Protein AF-A0A812M8N4-F1 (afdb_monomer)

Organism: NCBI:txid1628268

Structure (mmCIF, N/CA/C/O backbone):
data_AF-A0A812M8N4-F1
#
_entry.id   AF-A0A812M8N4-F1
#
loop_
_atom_site.group_PDB
_atom_site.id
_atom_site.type_symbol
_atom_site.label_atom_id
_atom_site.label_alt_id
_atom_site.label_comp_id
_atom_site.label_asym_id
_atom_site.label_entity_id
_atom_site.label_seq_id
_atom_site.pdbx_PDB_ins_code
_atom_site.Cartn_x
_atom_site.Cartn_y
_atom_site.Cartn_z
_atom_site.occupancy
_atom_site.B_iso_or_equiv
_atom_site.auth_seq_id
_atom_site.auth_comp_id
_atom_site.auth_asym_id
_atom_site.auth_atom_id
_atom_site.pdbx_PDB_model_num
ATOM 1 N N . MET A 1 1 ? -27.727 -9.563 30.917 1.00 25.78 1 MET A N 1
ATOM 2 C CA . MET A 1 1 ? -27.613 -10.056 29.530 1.00 25.78 1 MET A CA 1
ATOM 3 C C . MET A 1 1 ? -27.712 -8.847 28.616 1.00 25.78 1 MET A C 1
ATOM 5 O O . MET A 1 1 ? -28.804 -8.346 28.398 1.00 25.78 1 MET A O 1
ATOM 9 N N . THR A 1 2 ? -26.576 -8.289 28.213 1.00 28.64 2 THR A N 1
ATOM 10 C CA . THR A 1 2 ? -26.486 -7.162 27.277 1.00 28.64 2 THR A CA 1
ATOM 11 C C . THR A 1 2 ? -26.590 -7.713 25.860 1.00 28.64 2 THR A C 1
ATOM 13 O O . THR A 1 2 ? -25.793 -8.561 25.469 1.00 28.64 2 THR A O 1
ATOM 16 N N . ALA A 1 3 ? -27.614 -7.289 25.119 1.00 28.73 3 ALA A N 1
ATOM 17 C CA . ALA A 1 3 ? -27.802 -7.675 23.729 1.00 28.73 3 ALA A CA 1
ATOM 18 C C . ALA A 1 3 ? -26.698 -7.035 22.882 1.00 28.73 3 ALA A C 1
ATOM 20 O O . ALA A 1 3 ? -26.691 -5.834 22.630 1.00 28.73 3 ALA A O 1
ATOM 21 N N . GLN A 1 4 ? -25.741 -7.856 22.474 1.00 37.53 4 GLN A N 1
ATOM 22 C CA . GLN A 1 4 ? -24.760 -7.524 21.459 1.00 37.53 4 GLN A CA 1
ATOM 23 C C . GLN A 1 4 ? -25.488 -7.608 20.110 1.00 37.53 4 GLN A C 1
ATOM 25 O O . GLN A 1 4 ? -25.588 -8.676 19.510 1.00 37.53 4 GLN A O 1
ATOM 30 N N . LEU A 1 5 ? -26.092 -6.503 19.661 1.00 44.16 5 LEU A N 1
ATOM 31 C CA . LEU A 1 5 ? -26.537 -6.392 18.273 1.00 44.16 5 LEU A CA 1
ATOM 32 C C . LEU A 1 5 ? -25.271 -6.421 17.412 1.00 44.16 5 LEU A C 1
ATOM 34 O O . LEU A 1 5 ? -24.458 -5.505 17.460 1.00 44.16 5 LEU A O 1
ATOM 38 N N . ALA A 1 6 ? -25.078 -7.517 16.682 1.00 55.66 6 ALA A N 1
ATOM 39 C CA . ALA A 1 6 ? -23.824 -7.943 16.055 1.00 55.66 6 ALA A CA 1
ATOM 40 C C . ALA A 1 6 ? -23.277 -7.037 14.921 1.00 55.66 6 ALA A C 1
ATOM 42 O O . ALA A 1 6 ? -22.536 -7.512 14.067 1.00 55.66 6 ALA A O 1
ATOM 43 N N . GLN A 1 7 ? -23.648 -5.755 14.867 1.00 73.44 7 GLN A N 1
ATOM 44 C CA . GLN A 1 7 ? -23.344 -4.852 13.750 1.00 73.44 7 GLN A CA 1
ATOM 45 C C . GLN A 1 7 ? -22.675 -3.531 14.168 1.00 73.44 7 GLN A C 1
ATOM 47 O O . GLN A 1 7 ? -22.017 -2.903 13.334 1.00 73.44 7 GLN A O 1
ATOM 52 N N . CYS A 1 8 ? -22.767 -3.132 15.444 1.00 79.31 8 CYS A N 1
ATOM 53 C CA . CYS A 1 8 ? -22.083 -1.952 15.981 1.00 79.31 8 CYS A CA 1
ATOM 54 C C . CYS A 1 8 ? -21.600 -2.170 17.418 1.00 79.31 8 CYS A C 1
ATOM 56 O O . CYS A 1 8 ? -22.134 -2.998 18.153 1.00 79.31 8 CYS A O 1
ATOM 58 N N . ILE A 1 9 ? -20.631 -1.357 17.828 1.00 81.88 9 ILE A N 1
ATOM 59 C CA . ILE A 1 9 ? -20.296 -1.108 19.230 1.00 81.88 9 ILE A CA 1
ATOM 60 C C . ILE A 1 9 ? -20.974 0.189 19.633 1.00 81.88 9 ILE A C 1
ATOM 62 O O . ILE A 1 9 ? -20.841 1.188 18.929 1.00 81.88 9 ILE A O 1
ATOM 66 N N . THR A 1 10 ? -21.684 0.167 20.757 1.00 85.25 10 THR A N 1
ATOM 67 C CA . THR A 1 10 ? -22.446 1.311 21.263 1.00 85.25 10 THR A CA 1
ATOM 68 C C . THR A 1 10 ? -21.763 1.913 22.484 1.00 85.25 10 THR A C 1
ATOM 70 O O . THR A 1 10 ? -21.359 1.205 23.405 1.00 85.25 10 THR A O 1
ATOM 73 N N . PHE A 1 11 ? -21.701 3.237 22.510 1.00 84.19 11 PHE A N 1
ATOM 74 C CA . PHE A 1 11 ? -21.105 4.059 23.547 1.00 84.19 11 PHE A CA 1
ATOM 75 C C . PHE A 1 11 ? -22.167 4.960 24.168 1.00 84.19 11 PHE A C 1
ATOM 77 O O . PHE A 1 11 ? -23.019 5.518 23.476 1.00 84.19 11 PHE A O 1
ATOM 84 N N . LYS A 1 12 ? -22.109 5.120 25.490 1.00 83.81 12 LYS A N 1
ATOM 85 C CA . LYS A 1 12 ? -23.105 5.886 26.259 1.00 83.81 12 LYS A CA 1
ATOM 86 C C . LYS A 1 12 ? -22.998 7.407 26.095 1.00 83.81 12 LYS A C 1
ATOM 88 O O . LYS A 1 12 ? -23.824 8.114 26.656 1.00 83.81 12 LYS A O 1
ATOM 93 N N . GLU A 1 13 ? -21.992 7.885 25.374 1.00 84.06 13 GLU A N 1
ATOM 94 C CA . GLU A 1 13 ? -21.681 9.301 25.175 1.00 84.06 13 GLU A CA 1
ATOM 95 C C . GLU A 1 13 ? -21.448 9.566 23.683 1.00 84.06 13 GLU A C 1
ATOM 97 O O . GLU A 1 13 ? -21.116 8.641 22.932 1.00 84.06 13 GLU A O 1
ATOM 102 N N . SER A 1 14 ? -21.579 10.824 23.242 1.00 82.44 14 SER A N 1
ATOM 103 C CA . SER A 1 14 ? -21.228 11.202 21.868 1.00 82.44 14 SER A CA 1
ATOM 104 C C . SER A 1 14 ? -19.717 11.232 21.684 1.00 82.44 14 SER A C 1
ATOM 106 O O . SER A 1 14 ? -19.074 12.261 21.908 1.00 82.44 14 SER A O 1
ATOM 108 N N . ILE A 1 15 ? -19.169 10.104 21.235 1.00 81.56 15 ILE A N 1
ATOM 109 C CA . ILE A 1 15 ? -17.730 9.922 20.998 1.00 81.56 15 ILE A CA 1
ATOM 110 C C . ILE A 1 15 ? -17.358 9.773 19.522 1.00 81.56 15 ILE A C 1
ATOM 112 O O . ILE A 1 15 ? -16.185 9.777 19.173 1.00 81.56 15 ILE A O 1
ATOM 116 N N . CYS A 1 16 ? -18.334 9.696 18.620 1.00 80.94 16 CYS A N 1
ATOM 117 C CA . CYS A 1 16 ? -18.071 9.808 17.188 1.00 80.94 16 CYS A CA 1
ATOM 118 C C . CYS A 1 16 ? -18.141 11.283 16.753 1.00 80.94 16 CYS A C 1
ATOM 120 O O . CYS A 1 16 ? -18.951 11.636 15.903 1.00 80.94 16 CYS A O 1
ATOM 122 N N . VAL A 1 17 ? -17.364 12.179 17.366 1.00 77.38 17 VAL A N 1
ATOM 123 C CA . VAL A 1 17 ? -17.333 13.602 16.978 1.00 77.38 17 VAL A CA 1
ATOM 124 C C . VAL A 1 17 ? -16.111 13.858 16.106 1.00 77.38 17 VAL A C 1
ATOM 126 O O . VAL A 1 17 ? -15.024 13.415 16.448 1.00 77.38 17 VAL A O 1
ATOM 129 N N . GLY A 1 18 ? -16.277 14.547 14.976 1.00 66.44 18 GLY A N 1
ATOM 130 C CA . GLY A 1 18 ? -15.164 14.866 14.080 1.00 66.44 18 GLY A CA 1
ATOM 131 C C . GLY A 1 18 ? -14.172 15.865 14.690 1.00 66.44 18 GLY A C 1
ATOM 132 O O . GLY A 1 18 ? -14.514 16.567 15.650 1.00 66.44 18 GLY A O 1
ATOM 133 N N . PRO A 1 19 ? -12.955 15.980 14.124 1.00 64.06 19 PRO A N 1
ATOM 134 C CA . PRO A 1 19 ? -12.018 17.039 14.480 1.00 64.06 19 PRO A CA 1
ATOM 135 C C . PRO A 1 19 ? -12.662 18.428 14.380 1.00 64.06 19 PRO A C 1
ATOM 137 O O . PRO A 1 19 ? -13.582 18.665 13.591 1.00 64.06 19 PRO A O 1
ATOM 140 N N . LYS A 1 20 ? -12.170 19.385 15.171 1.00 58.66 20 LYS A N 1
ATOM 141 C CA . LYS A 1 20 ? -12.722 20.746 15.204 1.00 58.66 20 LYS A CA 1
ATOM 142 C C . LYS A 1 20 ? -12.737 21.366 13.798 1.00 58.66 20 LYS A C 1
ATOM 144 O O . LYS A 1 20 ? -11.692 21.539 13.184 1.00 58.66 20 LYS A O 1
ATOM 149 N N . GLY A 1 21 ? -13.923 21.760 13.328 1.00 59.19 21 GLY A N 1
ATOM 150 C CA . GLY A 1 21 ? -14.113 22.376 12.007 1.00 59.19 21 GLY A CA 1
ATOM 151 C C . GLY A 1 21 ? -14.282 21.383 10.851 1.00 59.19 21 GLY A C 1
ATOM 152 O O . GLY A 1 21 ? -14.381 21.808 9.701 1.00 59.19 21 GLY A O 1
ATOM 153 N N . VAL A 1 22 ? -14.339 20.079 11.136 1.00 61.69 22 VAL A N 1
ATOM 154 C CA . VAL A 1 22 ? -14.609 19.035 10.146 1.00 61.69 22 VAL A CA 1
ATOM 155 C C . VAL A 1 22 ? -16.007 18.477 10.381 1.00 61.69 22 VAL A C 1
ATOM 157 O O . VAL A 1 22 ? -16.265 17.833 11.395 1.00 61.69 22 VAL A O 1
ATOM 160 N N . ASP A 1 23 ? -16.905 18.719 9.426 1.00 74.88 23 ASP A N 1
ATOM 161 C CA . ASP A 1 23 ? -18.179 18.009 9.370 1.00 74.88 23 ASP A CA 1
ATOM 162 C C . ASP A 1 23 ? -17.938 16.585 8.858 1.00 74.88 23 ASP A C 1
ATOM 164 O O . ASP A 1 23 ? -17.317 16.387 7.808 1.00 74.88 23 ASP A O 1
ATOM 168 N N . ILE A 1 24 ? -18.384 15.612 9.646 1.00 74.81 24 ILE A N 1
ATOM 169 C CA . ILE A 1 24 ? -18.289 14.181 9.351 1.00 74.81 24 ILE A CA 1
ATOM 170 C C . ILE A 1 24 ? -19.675 13.544 9.239 1.00 74.81 24 ILE A C 1
ATOM 172 O O . ILE A 1 24 ? -19.764 12.327 9.100 1.00 74.81 24 ILE A O 1
ATOM 176 N N . ASP A 1 25 ? -20.756 14.324 9.331 1.00 86.06 25 ASP A N 1
ATOM 177 C CA . ASP A 1 25 ? -22.108 13.817 9.138 1.00 86.06 25 ASP A CA 1
ATOM 178 C C . ASP A 1 25 ? -22.341 13.545 7.648 1.00 86.06 25 ASP A C 1
ATOM 180 O O . ASP A 1 25 ? -22.236 14.430 6.802 1.00 86.06 25 ASP A O 1
ATOM 184 N N . ILE A 1 26 ? -22.685 12.302 7.317 1.00 85.94 26 ILE A N 1
ATOM 185 C CA . ILE A 1 26 ? -23.075 11.913 5.952 1.00 85.94 26 ILE A CA 1
ATOM 186 C C . ILE A 1 26 ? -24.584 12.009 5.755 1.00 85.94 26 ILE A C 1
ATOM 188 O O . ILE A 1 26 ? -25.061 12.277 4.655 1.00 85.94 26 ILE A O 1
ATOM 192 N N . LEU A 1 27 ? -25.347 11.773 6.822 1.00 89.31 27 LEU A N 1
ATOM 193 C CA . LEU A 1 27 ? -26.798 11.821 6.799 1.00 89.31 27 LEU A CA 1
ATOM 194 C C . LEU A 1 27 ? -27.321 12.135 8.194 1.00 89.31 27 LEU A C 1
ATOM 196 O O . LEU A 1 27 ? -27.013 11.436 9.153 1.00 89.31 27 LEU A O 1
ATOM 200 N N . ASN A 1 28 ? -28.192 13.132 8.274 1.00 92.62 28 ASN A N 1
ATOM 201 C CA . ASN A 1 28 ? -28.982 13.424 9.459 1.00 92.62 28 ASN A CA 1
ATOM 202 C C . ASN A 1 28 ? -30.433 13.021 9.183 1.00 92.62 28 ASN A C 1
ATOM 204 O O . ASN A 1 28 ? -31.047 13.509 8.235 1.00 92.62 28 ASN A O 1
ATOM 208 N N . THR A 1 29 ? -30.976 12.105 9.982 1.00 93.75 29 THR A N 1
ATOM 209 C CA . THR A 1 29 ? -32.332 11.570 9.811 1.00 93.75 29 THR A CA 1
ATOM 210 C C . THR A 1 29 ? -33.012 11.360 11.159 1.00 93.75 29 THR A C 1
ATOM 212 O O . THR A 1 29 ? -32.350 11.218 12.182 1.00 93.75 29 THR A O 1
ATOM 215 N N . SER A 1 30 ? -34.344 11.316 11.182 1.00 95.94 30 SER A N 1
ATOM 216 C CA . SER A 1 30 ? -35.078 10.945 12.391 1.00 95.94 30 SER A CA 1
ATOM 217 C C . SER A 1 30 ? -35.285 9.435 12.435 1.00 95.94 30 SER A C 1
ATOM 219 O O . SER A 1 30 ? -35.807 8.849 11.488 1.00 95.94 30 SER A O 1
ATOM 221 N N . LEU A 1 31 ? -34.857 8.806 13.529 1.00 94.00 31 LEU A N 1
ATOM 222 C CA . LEU A 1 31 ? -35.061 7.384 13.801 1.00 94.00 31 LEU A CA 1
ATOM 223 C C . LEU A 1 31 ? -35.549 7.211 15.244 1.00 94.00 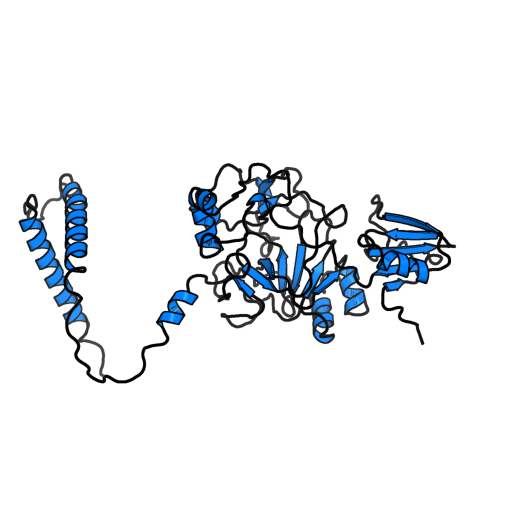31 LEU A C 1
ATOM 225 O O . LEU A 1 31 ? -35.267 8.065 16.084 1.00 94.00 31 LEU A O 1
ATOM 229 N N . PRO A 1 32 ? -36.291 6.137 15.559 1.00 93.88 32 PRO A N 1
ATOM 230 C CA . PRO A 1 32 ? -36.917 6.012 16.870 1.00 93.88 32 PRO A CA 1
ATOM 231 C C . PRO A 1 32 ? -35.940 5.581 17.970 1.00 93.88 32 PRO A C 1
ATOM 233 O O . PRO A 1 32 ? -36.212 5.827 19.145 1.00 93.88 32 PRO A O 1
ATOM 236 N N . SER A 1 33 ? -34.805 4.968 17.620 1.00 92.88 33 SER A N 1
ATOM 237 C CA . SER A 1 33 ? -33.838 4.478 18.601 1.00 92.88 33 SER A CA 1
ATOM 238 C C . SER A 1 33 ? -32.385 4.517 18.117 1.00 92.88 33 SER A C 1
ATOM 240 O O . SER A 1 33 ? -32.089 4.644 16.926 1.00 92.88 33 SER A O 1
ATOM 242 N N . ALA A 1 34 ? -31.470 4.358 19.075 1.00 91.19 34 ALA A N 1
ATOM 243 C CA . ALA A 1 34 ? -30.046 4.160 18.831 1.00 91.19 34 ALA A CA 1
ATOM 244 C C . ALA A 1 34 ? -29.762 2.859 18.050 1.00 91.19 34 ALA A C 1
ATOM 246 O O . ALA A 1 34 ? -28.892 2.842 17.181 1.00 91.19 34 ALA A O 1
ATOM 247 N N . ASP A 1 35 ? -30.539 1.799 18.285 1.00 91.06 35 ASP A N 1
ATOM 248 C CA . ASP A 1 35 ? -30.398 0.524 17.571 1.00 91.06 35 ASP A CA 1
ATOM 249 C C . ASP A 1 35 ? -30.786 0.663 16.091 1.00 91.06 35 ASP A C 1
ATOM 251 O O . ASP A 1 35 ? -30.105 0.134 15.210 1.00 91.06 35 ASP A O 1
ATOM 255 N N . ASP A 1 36 ? -31.830 1.443 15.795 1.00 92.12 36 ASP A N 1
ATOM 256 C CA . ASP A 1 36 ? -32.203 1.773 14.414 1.00 92.12 36 ASP A CA 1
ATOM 257 C C . ASP A 1 36 ? -31.127 2.619 13.732 1.00 92.12 36 ASP A C 1
ATOM 259 O O . ASP A 1 36 ? -30.841 2.429 12.549 1.00 92.12 36 ASP A O 1
ATOM 263 N N . CYS A 1 37 ? -30.494 3.521 14.486 1.00 92.50 37 CYS A N 1
ATOM 264 C CA . CYS A 1 37 ? -29.374 4.325 14.009 1.00 92.50 37 CYS A CA 1
ATOM 265 C C . CYS A 1 37 ? -28.157 3.449 13.665 1.00 92.50 37 CYS A C 1
ATOM 267 O O . CYS A 1 37 ? -27.586 3.592 12.582 1.00 92.50 37 CYS A O 1
ATOM 269 N N . CYS A 1 38 ? -27.829 2.467 14.515 1.00 90.62 38 CYS A N 1
ATOM 270 C CA . CYS A 1 38 ? -26.831 1.445 14.201 1.00 90.62 38 CYS A CA 1
ATOM 271 C C . CYS A 1 38 ? -27.187 0.684 12.922 1.00 90.62 38 CYS A C 1
ATOM 273 O O . CYS A 1 38 ? -26.371 0.623 12.007 1.00 90.62 38 CYS A O 1
ATOM 275 N N . LYS A 1 39 ? -28.413 0.161 12.813 1.00 89.50 39 LYS A N 1
ATOM 276 C CA . LYS A 1 39 ? -28.850 -0.603 11.638 1.00 89.50 39 LYS A CA 1
ATOM 277 C C . LYS A 1 39 ? -28.749 0.217 10.349 1.00 89.50 39 LYS A C 1
ATOM 279 O O . LYS A 1 39 ? -28.252 -0.288 9.345 1.00 89.50 39 LYS A O 1
ATOM 284 N N . ALA A 1 40 ? -29.182 1.478 10.380 1.00 89.56 40 ALA A N 1
ATOM 285 C CA . ALA A 1 40 ? -29.056 2.392 9.248 1.00 89.56 40 ALA A CA 1
ATOM 286 C C . ALA A 1 40 ? -27.582 2.599 8.863 1.00 89.56 40 ALA A C 1
ATOM 288 O O . ALA A 1 40 ? -27.229 2.488 7.686 1.00 89.56 40 ALA A O 1
ATOM 289 N N . CYS A 1 41 ? -26.712 2.804 9.854 1.00 86.56 41 CYS A N 1
ATOM 290 C CA . CYS A 1 41 ? -25.276 2.922 9.637 1.00 86.56 41 CYS A CA 1
ATOM 291 C C . CYS A 1 41 ? -24.680 1.650 9.016 1.00 86.56 41 CYS A C 1
ATOM 293 O O . CYS A 1 41 ? -23.997 1.726 8.002 1.00 86.56 41 CYS A O 1
ATOM 295 N N . SER A 1 42 ? -25.005 0.468 9.539 1.00 81.50 42 SER A N 1
ATOM 296 C CA . SER A 1 42 ? -24.493 -0.818 9.046 1.00 81.50 42 SER A CA 1
ATOM 297 C C . SER A 1 42 ? -24.921 -1.154 7.614 1.00 81.50 42 SER A C 1
ATOM 299 O O . SER A 1 42 ? -24.270 -1.963 6.958 1.00 81.50 42 SER A O 1
ATOM 301 N N . THR A 1 43 ? -25.994 -0.539 7.109 1.00 80.06 43 THR A N 1
ATOM 302 C CA . THR A 1 43 ? -26.416 -0.665 5.701 1.00 80.06 43 THR A CA 1
ATOM 303 C C . THR A 1 43 ? -25.803 0.380 4.769 1.00 80.06 43 THR A C 1
ATOM 305 O O . THR A 1 43 ? -25.889 0.236 3.550 1.00 80.06 43 THR A O 1
ATOM 308 N N . SER A 1 44 ? -25.184 1.426 5.315 1.00 76.19 44 SER A N 1
ATOM 309 C CA . SER A 1 44 ? -24.553 2.488 4.538 1.00 76.19 44 SER A CA 1
ATOM 310 C C . SER A 1 44 ? -23.067 2.197 4.346 1.00 76.19 44 SER A C 1
ATOM 312 O O . SER A 1 44 ? -22.293 2.144 5.299 1.00 76.19 44 SER A O 1
ATOM 314 N N . VAL A 1 45 ? -22.652 2.059 3.085 1.00 68.88 45 VAL A N 1
ATOM 315 C CA . VAL A 1 45 ? -21.256 1.771 2.702 1.00 68.88 45 VAL A CA 1
ATOM 316 C C . VAL A 1 45 ? -20.294 2.873 3.161 1.00 68.88 45 VAL A C 1
ATOM 318 O O . VAL A 1 45 ? -19.112 2.615 3.385 1.00 68.88 45 VAL A O 1
ATOM 321 N N . GLU A 1 46 ? -20.792 4.096 3.341 1.00 70.12 46 GLU A N 1
ATOM 322 C CA . GLU A 1 46 ? -20.008 5.259 3.767 1.00 70.12 46 GLU A CA 1
ATOM 323 C C . GLU A 1 46 ? -20.054 5.494 5.281 1.00 70.12 46 GLU A C 1
ATOM 325 O O . GLU A 1 46 ? -19.258 6.272 5.794 1.00 70.12 46 GLU A O 1
ATOM 330 N N . CYS A 1 47 ? -20.949 4.825 6.017 1.00 77.75 47 CYS A N 1
ATOM 331 C CA . CYS A 1 47 ? -21.084 5.049 7.452 1.00 77.75 47 CYS A CA 1
ATOM 332 C C . CYS A 1 47 ? -20.020 4.278 8.233 1.00 77.75 47 CYS A C 1
ATOM 334 O O . CYS A 1 47 ? -19.796 3.088 8.013 1.00 77.75 47 CYS A O 1
ATOM 336 N N . ARG A 1 48 ? -19.344 4.961 9.151 1.00 77.88 48 ARG A N 1
ATOM 337 C CA . ARG A 1 48 ? -18.327 4.382 10.042 1.00 77.88 48 ARG A CA 1
ATOM 338 C C . ARG A 1 48 ? -18.735 4.483 11.502 1.00 77.88 48 ARG A C 1
ATOM 340 O O . ARG A 1 48 ? -18.404 3.595 12.289 1.00 77.88 48 ARG A O 1
ATOM 347 N N . GLY A 1 49 ? -19.557 5.471 11.841 1.00 85.44 49 GLY A N 1
ATOM 348 C CA . GLY A 1 49 ? -20.252 5.522 13.117 1.00 85.44 49 GLY A CA 1
ATOM 349 C C . GLY A 1 49 ? -21.469 6.425 13.084 1.00 85.44 49 GLY A C 1
ATOM 350 O O . GLY A 1 49 ? -21.885 6.911 12.038 1.00 85.44 49 GLY A O 1
ATOM 351 N N . TRP A 1 50 ? -22.070 6.616 14.244 1.00 91.56 50 TRP A N 1
ATOM 352 C CA . TRP A 1 50 ? -23.321 7.336 14.372 1.00 91.56 50 TRP A CA 1
ATOM 353 C C . TRP A 1 50 ? -23.436 8.012 15.736 1.00 91.56 50 TRP A C 1
ATOM 355 O O . TRP A 1 50 ? -22.780 7.618 16.702 1.00 91.56 50 TRP A O 1
ATOM 365 N N . THR A 1 51 ? -24.285 9.033 15.814 1.00 93.12 51 THR A N 1
ATOM 366 C CA . THR A 1 51 ? -24.730 9.646 17.070 1.00 93.12 51 THR A CA 1
ATOM 367 C C . THR A 1 51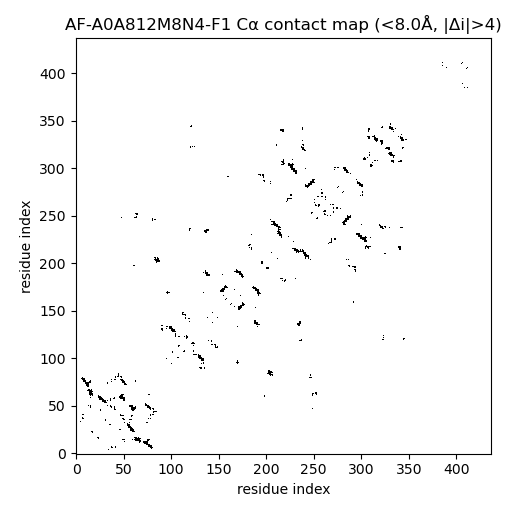 ? -26.247 9.722 17.068 1.00 93.12 51 THR A C 1
ATOM 369 O O . THR A 1 51 ? -26.857 10.174 16.104 1.00 93.12 51 THR A O 1
ATOM 372 N N . PHE A 1 52 ? -26.856 9.289 18.161 1.00 92.75 52 PHE A N 1
ATOM 373 C CA . PHE A 1 52 ? -28.281 9.343 18.412 1.00 92.75 52 PHE A CA 1
ATOM 374 C C . PHE A 1 52 ? -28.576 10.269 19.591 1.00 92.75 52 PHE A C 1
ATOM 376 O O . PHE A 1 52 ? -27.993 10.124 20.669 1.00 92.75 52 PHE A O 1
ATOM 383 N N . LYS A 1 53 ? -29.507 11.204 19.400 1.00 92.19 53 LYS A N 1
ATOM 384 C CA . LYS A 1 53 ? -29.976 12.119 20.444 1.00 92.19 53 LYS A CA 1
ATOM 385 C C . LYS A 1 53 ? -31.434 12.488 20.205 1.00 92.19 53 LYS A C 1
ATOM 387 O O . LYS A 1 53 ? -31.763 13.059 19.171 1.00 92.19 53 LYS A O 1
ATOM 392 N N . SER A 1 54 ? -32.302 12.174 21.166 1.00 89.88 54 SER A N 1
ATOM 393 C CA . SER A 1 54 ? -33.716 12.588 21.181 1.00 89.88 54 SER A CA 1
ATOM 394 C C . SER A 1 54 ? -34.470 12.371 19.855 1.00 89.88 54 SER A C 1
ATOM 396 O O . SER A 1 54 ? -35.159 13.269 19.379 1.00 89.88 54 SER A O 1
ATOM 398 N N . GLY A 1 55 ? -34.325 11.193 19.236 1.00 91.75 55 GLY A N 1
ATOM 399 C CA . GLY A 1 55 ? -35.000 10.854 17.972 1.00 91.75 55 GLY A CA 1
ATOM 400 C C . GLY A 1 55 ? -34.295 11.354 16.704 1.00 91.75 55 GLY A C 1
ATOM 401 O O . GLY A 1 55 ? -34.786 11.124 15.598 1.00 91.75 55 GLY A O 1
ATOM 402 N N . SER A 1 56 ? -33.145 12.018 16.847 1.00 94.00 56 SER A N 1
ATOM 403 C CA . SER A 1 56 ? -32.244 12.381 15.753 1.00 94.00 56 SER A CA 1
ATOM 404 C C . SER A 1 56 ? -31.097 11.380 15.670 1.00 94.00 56 SER A C 1
ATOM 406 O O . SER A 1 56 ? -30.441 11.108 16.674 1.00 94.00 56 SER A O 1
ATOM 408 N N . CYS A 1 57 ? -30.853 10.850 14.477 1.00 94.69 57 CYS A N 1
ATOM 409 C CA . CYS A 1 57 ? -29.746 9.971 14.132 1.00 94.69 57 CYS A CA 1
ATOM 410 C C . CYS A 1 57 ? -28.848 10.666 13.104 1.00 94.69 57 CYS A C 1
ATOM 412 O O . CYS A 1 57 ? -29.264 10.938 11.976 1.00 94.69 57 CYS A O 1
ATOM 414 N N . SER A 1 58 ? -27.609 10.920 13.499 1.00 93.56 58 SER A N 1
ATOM 415 C CA . SER A 1 58 ? -26.541 11.430 12.646 1.00 93.56 58 SER A CA 1
ATOM 416 C C . SER A 1 58 ? -25.645 10.263 12.258 1.00 93.56 58 SER A C 1
ATOM 418 O O . SER A 1 58 ? -24.889 9.768 13.093 1.00 93.56 58 SER A O 1
ATOM 420 N N . LEU A 1 59 ? -25.743 9.800 11.014 1.00 91.12 59 LEU A N 1
ATOM 421 C CA . LEU A 1 59 ? -24.793 8.863 10.422 1.00 91.12 59 LEU A CA 1
ATOM 422 C C . LEU A 1 59 ? -23.527 9.616 10.039 1.00 91.12 59 LEU A C 1
ATOM 424 O O . LEU A 1 59 ? -23.604 10.726 9.508 1.00 91.12 59 LEU A O 1
ATOM 428 N N . LYS A 1 60 ? -22.370 9.002 10.269 1.00 85.12 60 LYS A N 1
ATOM 429 C CA . LYS A 1 60 ? -21.077 9.670 10.154 1.00 85.12 60 LYS A CA 1
ATOM 430 C C . LYS A 1 60 ? -20.115 8.891 9.280 1.00 85.12 60 LYS A C 1
ATOM 432 O O . LYS A 1 60 ? -20.040 7.666 9.383 1.00 85.12 60 LYS A O 1
ATOM 437 N N . SER A 1 61 ? -19.343 9.609 8.471 1.00 75.81 61 SER A N 1
ATOM 438 C CA . SER A 1 61 ? -18.274 9.042 7.646 1.00 75.81 61 SER A CA 1
ATOM 439 C C . SER A 1 61 ? -17.083 8.555 8.462 1.00 75.81 61 SER A C 1
ATOM 441 O O . SER A 1 61 ? -16.250 7.853 7.909 1.00 75.81 61 SER A O 1
ATOM 443 N N . LEU A 1 62 ? -16.989 8.931 9.744 1.00 71.69 62 LEU A N 1
ATOM 444 C CA . LEU A 1 62 ? -15.883 8.623 10.654 1.00 71.69 62 LEU A CA 1
ATOM 445 C C . LEU A 1 62 ? -16.406 8.401 12.084 1.00 71.69 62 LEU A C 1
ATOM 447 O O . LEU A 1 62 ? -17.440 8.947 12.472 1.00 71.69 62 LEU A O 1
ATOM 451 N N . CYS A 1 63 ? -15.672 7.642 12.899 1.00 78.56 63 CYS A N 1
ATOM 452 C CA . CYS A 1 63 ? -15.864 7.610 14.353 1.00 78.56 63 CYS A CA 1
ATOM 453 C C . CYS A 1 63 ? -14.508 7.541 15.073 1.00 78.56 63 CYS A C 1
ATOM 455 O O . CYS A 1 63 ? -14.042 6.451 15.390 1.00 78.56 63 CYS A O 1
ATOM 457 N N . PRO A 1 64 ? -13.864 8.687 15.342 1.00 68.69 64 PRO A N 1
ATOM 458 C CA . PRO A 1 64 ? -12.519 8.732 15.926 1.00 68.69 64 PRO A CA 1
ATOM 459 C C . PRO A 1 64 ? -12.460 8.407 17.431 1.00 68.69 64 PRO A C 1
ATOM 461 O O . PRO A 1 64 ? -11.376 8.419 18.004 1.00 68.69 64 PRO A O 1
ATOM 464 N N . LEU A 1 65 ? -13.602 8.134 18.077 1.00 74.19 65 LEU A N 1
ATOM 465 C CA . LEU A 1 65 ? -13.750 7.981 19.536 1.00 74.19 65 LEU A CA 1
ATOM 466 C C . LEU A 1 65 ? -13.334 9.219 20.342 1.00 74.19 65 LEU A C 1
ATOM 468 O O . LEU A 1 65 ? -13.060 9.134 21.538 1.00 74.19 65 LEU A O 1
ATOM 472 N N . THR A 1 66 ? -13.336 10.393 19.714 1.00 71.69 66 THR A N 1
ATOM 473 C CA . THR A 1 66 ? -13.148 11.663 20.408 1.00 71.69 66 THR A CA 1
ATOM 474 C C . THR A 1 66 ? -14.490 12.179 20.915 1.00 71.69 66 THR A C 1
ATOM 476 O O . THR A 1 66 ? -15.376 12.550 20.142 1.00 71.69 66 THR A O 1
ATOM 479 N N . GLY A 1 67 ? -14.639 12.182 22.239 1.00 66.81 67 GLY A N 1
ATOM 480 C CA . GLY A 1 67 ? -15.809 12.713 22.929 1.00 66.81 67 GLY A CA 1
ATOM 481 C C . GLY A 1 67 ? -15.828 14.234 23.021 1.00 66.81 67 GLY A C 1
ATOM 482 O O . GLY A 1 67 ? -14.789 14.894 23.051 1.00 66.81 67 GLY A O 1
ATOM 483 N N . TRP A 1 68 ? -17.031 14.789 23.148 1.00 61.31 68 TRP A N 1
ATOM 484 C CA . TRP A 1 68 ? -17.223 16.065 23.833 1.00 61.31 68 TRP A CA 1
ATOM 485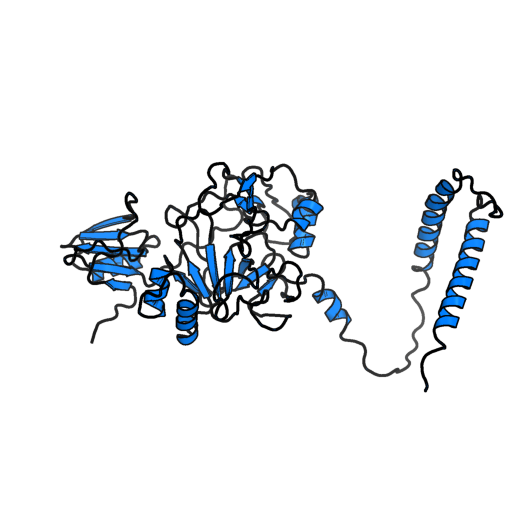 C C . TRP A 1 68 ? -17.479 15.773 25.316 1.00 61.31 68 TRP A C 1
ATOM 487 O O . TRP A 1 68 ? -18.523 15.191 25.627 1.00 61.31 68 TRP A O 1
ATOM 497 N N . PRO A 1 69 ? -16.575 16.160 26.240 1.00 53.88 69 PRO A N 1
ATOM 498 C CA . PRO A 1 69 ? -16.824 15.987 27.664 1.00 53.88 69 PRO A CA 1
ATOM 499 C C . PRO A 1 69 ? -18.095 16.761 28.042 1.00 53.88 69 PRO A C 1
ATOM 501 O O . PRO A 1 69 ? -18.108 17.990 28.003 1.00 53.88 69 PRO A O 1
ATOM 504 N N . GLY A 1 70 ? -19.174 16.043 28.369 1.00 56.16 70 GLY A N 1
ATOM 505 C CA . GLY A 1 70 ? -20.415 16.635 28.879 1.00 56.16 70 GLY A CA 1
ATOM 506 C C . GLY A 1 70 ? -21.708 16.332 28.114 1.00 56.16 70 GLY A C 1
ATOM 507 O O . GLY A 1 70 ? -22.769 16.650 28.648 1.00 56.16 70 GLY A O 1
ATOM 508 N N . ASP A 1 71 ? -21.689 15.695 26.933 1.00 66.81 71 ASP A N 1
ATOM 509 C CA . ASP A 1 71 ? -22.937 15.298 26.240 1.00 66.81 71 ASP A CA 1
ATOM 510 C C . ASP A 1 71 ? -23.399 13.876 26.609 1.00 66.81 71 ASP A C 1
ATOM 512 O O . ASP A 1 71 ? -23.481 12.975 25.774 1.00 66.81 71 ASP A O 1
ATOM 516 N N . ILE A 1 72 ? -23.740 13.682 27.884 1.00 65.88 72 ILE A N 1
ATOM 517 C CA . ILE A 1 72 ? -24.265 12.412 28.425 1.00 65.88 72 ILE A CA 1
ATOM 518 C C . ILE A 1 72 ? -25.678 12.055 27.927 1.00 65.88 72 ILE A C 1
ATOM 520 O O . ILE A 1 72 ? -26.188 10.977 28.219 1.00 65.88 72 ILE A O 1
ATOM 524 N N . ALA A 1 73 ? -26.348 12.967 27.213 1.00 79.88 73 ALA A N 1
ATOM 525 C CA . ALA A 1 73 ? -27.704 12.769 26.694 1.00 79.88 73 ALA A CA 1
ATOM 526 C C . ALA A 1 73 ? -27.720 12.142 25.289 1.00 79.88 73 ALA A C 1
ATOM 528 O O . ALA A 1 73 ? -28.782 11.983 24.684 1.00 79.88 73 ALA A O 1
ATOM 529 N N . SER A 1 74 ? -26.543 11.828 24.755 1.00 83.94 74 SER A N 1
ATOM 530 C CA . SER A 1 74 ? -26.347 11.299 23.414 1.00 83.94 74 SER A CA 1
ATOM 531 C C . SER A 1 74 ? -25.702 9.921 23.480 1.00 83.94 74 SER A C 1
ATOM 533 O O . SER A 1 74 ? -24.875 9.646 24.340 1.00 83.94 74 SER A O 1
ATOM 535 N N . THR A 1 75 ? -26.097 9.034 22.576 1.00 88.25 75 THR A N 1
ATOM 536 C CA . THR A 1 75 ? -25.515 7.697 22.426 1.00 88.25 75 THR A CA 1
ATOM 537 C C . THR A 1 75 ? -24.813 7.647 21.083 1.00 88.25 75 THR A C 1
ATOM 539 O O . THR A 1 75 ? -25.422 7.999 20.078 1.00 88.25 75 THR A O 1
ATOM 542 N N . SER A 1 76 ? -23.560 7.212 21.033 1.00 89.44 76 SER A N 1
ATOM 543 C CA . SER A 1 76 ? -22.863 6.979 19.766 1.00 89.44 76 SER A CA 1
ATOM 544 C C . SER A 1 76 ? -22.648 5.501 19.516 1.00 89.44 76 SER A C 1
ATOM 546 O O . SER A 1 76 ? -22.735 4.685 20.428 1.00 89.44 76 SER A O 1
ATOM 548 N N . GLY A 1 77 ? -22.291 5.149 18.290 1.00 87.50 77 GLY A N 1
ATOM 549 C CA . GLY A 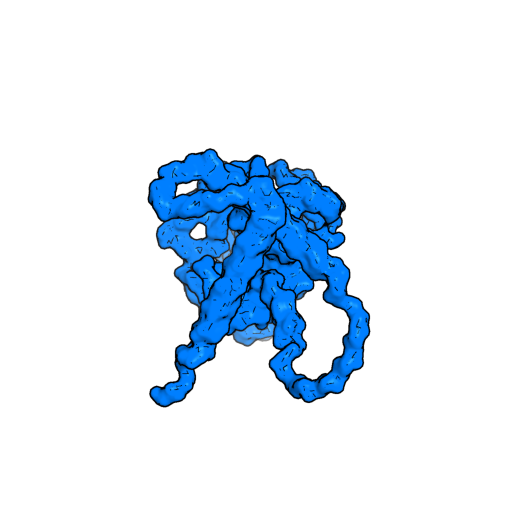1 77 ? -21.742 3.835 18.019 1.00 87.50 77 GLY A CA 1
ATOM 550 C C . GLY A 1 77 ? -20.822 3.819 16.817 1.00 87.50 77 GLY A C 1
ATOM 551 O O . GLY A 1 77 ? -20.969 4.616 15.895 1.00 87.50 77 GLY A O 1
ATOM 552 N N . ALA A 1 78 ? -19.869 2.898 16.836 1.00 82.44 78 ALA A N 1
ATOM 553 C CA . ALA A 1 78 ? -19.008 2.593 15.705 1.00 82.44 78 ALA A CA 1
ATOM 554 C C . ALA A 1 78 ? -19.506 1.308 15.047 1.00 82.44 78 ALA A C 1
ATOM 556 O O . ALA A 1 78 ? -19.854 0.344 15.729 1.00 82.44 78 ALA A O 1
ATOM 557 N N . THR A 1 79 ? -19.542 1.274 13.721 1.00 75.69 79 THR A N 1
ATOM 558 C CA . THR A 1 79 ? -19.858 0.032 13.005 1.00 75.69 79 THR A CA 1
ATOM 559 C C . THR A 1 79 ? -18.786 -1.019 13.276 1.00 75.69 79 THR A C 1
ATOM 561 O O . THR A 1 79 ? -17.600 -0.707 13.398 1.00 75.69 79 THR A O 1
ATOM 564 N N . LEU A 1 80 ? -19.180 -2.293 13.316 1.00 66.88 80 LEU A N 1
ATOM 565 C CA . LEU A 1 80 ? -18.244 -3.413 13.415 1.00 66.88 80 LEU A CA 1
ATOM 566 C C . LEU A 1 80 ? -17.548 -3.730 12.070 1.00 66.88 80 LEU A C 1
ATOM 568 O O . LEU A 1 80 ? -17.037 -4.830 11.890 1.00 66.88 80 LEU A O 1
ATOM 572 N N . SER A 1 81 ? -17.398 -2.715 11.210 1.00 55.91 81 SER A N 1
ATOM 573 C CA . SER A 1 81 ? -16.882 -2.718 9.833 1.00 55.91 81 SER A CA 1
ATOM 574 C C . SER A 1 81 ? -17.945 -3.029 8.766 1.00 55.91 81 SER A C 1
ATOM 576 O O . SER A 1 81 ? -18.312 -4.187 8.573 1.00 55.91 81 SER A O 1
ATOM 578 N N . PRO A 1 82 ? -18.384 -2.044 7.966 1.00 49.00 82 PRO A N 1
ATOM 579 C CA . PRO A 1 82 ? -18.617 -2.293 6.549 1.00 49.00 82 PRO A CA 1
ATOM 580 C C . PRO A 1 82 ? -17.277 -2.643 5.873 1.00 49.00 82 PRO A C 1
ATOM 582 O O . PRO A 1 82 ? -16.220 -2.232 6.368 1.00 49.00 82 PRO A O 1
ATOM 585 N N . PRO A 1 83 ? -17.271 -3.384 4.747 1.00 50.84 83 PRO A N 1
ATOM 586 C CA . PRO A 1 83 ? -16.082 -3.434 3.912 1.00 50.84 83 PRO A CA 1
ATOM 587 C C . PRO A 1 83 ? -15.719 -1.985 3.587 1.00 50.84 83 PRO A C 1
ATOM 589 O O . PRO A 1 83 ? -16.573 -1.218 3.128 1.00 50.84 83 PRO A O 1
ATOM 592 N N . GLY A 1 84 ? -14.471 -1.588 3.851 1.00 49.44 84 GLY A N 1
ATOM 593 C CA . GLY A 1 84 ? -13.967 -0.353 3.263 1.00 49.44 84 GLY A CA 1
ATOM 594 C C . GLY A 1 84 ? -14.265 -0.383 1.759 1.00 49.44 84 GLY A C 1
ATOM 595 O O . GLY A 1 84 ? -14.393 -1.479 1.195 1.00 49.44 84 GLY A O 1
ATOM 596 N N . PRO A 1 85 ? -14.416 0.775 1.088 1.00 49.56 85 PRO A N 1
ATOM 597 C CA . PRO A 1 85 ? -14.538 0.756 -0.363 1.00 49.56 85 PRO A CA 1
ATOM 598 C C . PRO A 1 85 ? -13.408 -0.125 -0.917 1.00 49.56 85 PRO A C 1
ATOM 600 O O . PRO A 1 85 ? -12.339 -0.163 -0.318 1.00 49.56 85 PRO A O 1
ATOM 603 N N . PRO A 1 86 ? -13.615 -0.929 -1.962 1.00 59.66 86 PRO A N 1
ATOM 604 C CA . PRO A 1 86 ? -12.522 -1.732 -2.491 1.00 59.66 86 PRO A CA 1
ATOM 605 C C . PRO A 1 86 ? -11.399 -0.795 -2.939 1.00 59.66 86 PRO A C 1
ATOM 607 O O . PRO A 1 86 ? -11.679 0.297 -3.445 1.00 59.66 86 PRO A O 1
ATOM 610 N N . ILE A 1 87 ? -10.137 -1.205 -2.754 1.00 64.81 87 ILE A N 1
ATOM 611 C CA . ILE A 1 87 ? -8.996 -0.516 -3.379 1.00 64.81 87 ILE A CA 1
ATOM 612 C C . ILE A 1 87 ? -9.370 -0.225 -4.841 1.00 64.81 87 ILE A C 1
ATOM 614 O O . ILE A 1 87 ? -9.825 -1.153 -5.525 1.00 64.81 87 ILE A O 1
ATOM 618 N N . PRO A 1 88 ? -9.227 1.031 -5.315 1.00 62.53 88 PRO A N 1
ATOM 619 C CA . PRO A 1 88 ? -9.602 1.390 -6.673 1.00 62.53 88 PRO A CA 1
ATOM 620 C C . PRO A 1 88 ? -9.011 0.405 -7.679 1.00 62.53 88 PRO A C 1
ATOM 622 O O . PRO A 1 88 ? -7.850 0.003 -7.566 1.00 62.53 88 PRO A O 1
ATOM 625 N N . SER A 1 89 ? -9.809 -0.002 -8.667 1.00 68.31 89 SER A N 1
ATOM 626 C CA . SER A 1 89 ? -9.301 -0.869 -9.724 1.00 68.31 89 SER A CA 1
ATOM 627 C C . SER A 1 89 ? -8.131 -0.180 -10.420 1.00 68.31 89 SER A C 1
ATOM 629 O O . SER A 1 89 ? -8.207 1.020 -10.713 1.00 68.31 89 SER A O 1
ATOM 631 N N . ARG A 1 90 ? -7.071 -0.942 -10.716 1.00 75.81 90 ARG A N 1
ATOM 632 C CA . ARG A 1 90 ? -5.943 -0.443 -11.512 1.00 75.81 90 ARG A CA 1
ATOM 633 C C . ARG A 1 90 ? -6.470 0.184 -12.806 1.00 75.81 90 ARG A C 1
ATOM 635 O O . ARG A 1 90 ? -7.420 -0.320 -13.404 1.00 75.81 90 ARG A O 1
ATOM 642 N N . CYS A 1 91 ? -5.863 1.284 -13.215 1.00 84.69 91 CYS A N 1
ATOM 643 C CA . CYS A 1 91 ? -6.167 2.069 -14.399 1.00 84.69 91 CYS A CA 1
ATOM 644 C C . CYS A 1 91 ? -7.573 2.679 -14.460 1.00 84.69 91 CYS A C 1
ATOM 646 O O . CYS A 1 91 ? -8.101 2.879 -15.557 1.00 84.69 91 CYS A O 1
ATOM 648 N N . SER A 1 92 ? -8.187 2.986 -13.313 1.00 80.12 92 SER A N 1
ATOM 649 C CA . SER A 1 92 ? -9.508 3.640 -13.272 1.00 80.12 92 SER A CA 1
ATOM 650 C C . SER A 1 92 ? -9.461 5.165 -13.333 1.00 80.12 92 SER A C 1
ATOM 652 O O . SER A 1 92 ? -10.496 5.781 -13.576 1.00 80.12 92 SER A O 1
ATOM 654 N N . ALA A 1 93 ? -8.300 5.785 -13.112 1.00 77.06 93 ALA A N 1
ATOM 655 C CA . ALA A 1 93 ? -8.166 7.231 -13.216 1.00 77.06 93 ALA A CA 1
ATOM 656 C C . ALA A 1 93 ? -8.241 7.685 -14.684 1.00 77.06 93 ALA A C 1
ATOM 658 O O . ALA A 1 93 ? -7.610 7.094 -15.564 1.00 77.06 93 ALA A O 1
ATOM 659 N N . GLU A 1 94 ? -9.013 8.743 -14.935 1.00 76.19 94 GLU A N 1
ATOM 660 C CA . GLU A 1 94 ? -9.057 9.404 -16.244 1.00 76.19 94 GLU A CA 1
ATOM 661 C C . GLU A 1 94 ? -7.797 10.248 -16.485 1.00 76.19 94 GLU A C 1
ATOM 663 O O . GLU A 1 94 ? -7.261 10.259 -17.592 1.00 76.19 94 GLU A O 1
ATOM 668 N N . GLU A 1 95 ? -7.293 10.908 -15.439 1.00 84.06 95 GLU A N 1
ATOM 669 C CA . GLU A 1 95 ? -6.070 11.709 -15.470 1.00 84.06 95 GLU A CA 1
ATOM 670 C C . GLU A 1 95 ? -4.864 10.886 -14.998 1.00 84.06 95 GLU A C 1
ATOM 672 O O . GLU A 1 95 ? -4.932 10.199 -13.978 1.00 84.06 95 GLU A O 1
ATOM 677 N N . THR A 1 96 ? -3.756 10.956 -15.744 1.00 87.12 96 THR A N 1
ATOM 678 C CA . THR A 1 96 ? -2.513 10.228 -15.428 1.00 87.12 96 THR A CA 1
ATOM 679 C C . THR A 1 96 ? -1.356 11.142 -15.045 1.00 87.12 96 THR A C 1
ATOM 681 O O . THR A 1 96 ? -0.257 10.649 -14.822 1.00 87.12 96 THR A O 1
ATOM 684 N N . TYR A 1 97 ? -1.563 12.463 -14.999 1.00 91.88 97 TYR A N 1
ATOM 685 C CA . TYR A 1 97 ? -0.552 13.452 -14.597 1.00 91.88 97 TYR A CA 1
ATOM 686 C C . TYR A 1 97 ? 0.801 13.307 -15.319 1.00 91.88 97 TYR A C 1
ATOM 688 O O . TYR A 1 97 ? 1.863 13.457 -14.727 1.00 91.88 97 TYR A O 1
ATOM 696 N N . GLY A 1 98 ? 0.780 12.961 -16.610 1.00 93.81 98 GLY A N 1
ATOM 697 C CA . GLY A 1 98 ? 1.995 12.761 -17.411 1.00 93.81 98 GLY A CA 1
ATOM 698 C C . GLY A 1 98 ? 2.687 11.407 -17.209 1.00 93.81 98 GLY A C 1
ATOM 699 O O . GLY A 1 98 ? 3.695 11.131 -17.860 1.00 93.81 98 GLY A O 1
ATOM 700 N N . TRP A 1 99 ? 2.154 10.529 -16.360 1.00 96.06 99 TRP A N 1
ATOM 701 C CA . TRP A 1 99 ? 2.605 9.145 -16.259 1.00 96.06 99 TRP A CA 1
ATOM 702 C C . TRP A 1 99 ? 2.012 8.293 -17.389 1.00 96.06 99 TRP A C 1
ATOM 704 O O . TRP A 1 99 ? 0.835 8.454 -17.740 1.00 96.06 99 TRP A O 1
ATOM 714 N N . PRO A 1 100 ? 2.801 7.383 -17.988 1.00 96.25 100 PRO A N 1
ATOM 715 C CA . PRO A 1 100 ? 2.341 6.587 -19.113 1.00 96.25 100 PRO A CA 1
ATOM 716 C C . PRO A 1 100 ? 1.274 5.555 -18.739 1.00 96.25 100 PRO A C 1
ATOM 718 O O . PRO A 1 100 ? 1.259 4.954 -17.660 1.00 96.25 100 PRO A O 1
ATOM 721 N N . LYS A 1 101 ? 0.408 5.308 -19.721 1.00 95.75 101 LYS A N 1
ATOM 722 C CA . LYS A 1 101 ? -0.548 4.208 -19.757 1.00 95.75 101 LYS A CA 1
ATOM 723 C C . LYS A 1 101 ? -0.194 3.315 -20.935 1.00 95.75 101 LYS A C 1
ATOM 725 O O . LYS A 1 101 ? -0.178 3.771 -22.073 1.00 95.75 101 LYS A O 1
ATOM 730 N N . PHE A 1 102 ? 0.082 2.053 -20.653 1.00 96.88 102 PHE A N 1
ATOM 731 C CA . PHE A 1 102 ? 0.368 1.041 -21.659 1.00 96.88 102 PHE A CA 1
ATOM 732 C C . PHE A 1 102 ? -0.885 0.202 -21.860 1.00 96.88 102 PHE A C 1
ATOM 734 O O . PHE A 1 102 ? -1.353 -0.438 -20.923 1.00 96.88 102 PHE A O 1
ATOM 741 N N . HIS A 1 103 ? -1.442 0.187 -23.064 1.00 96.44 103 HIS A N 1
ATOM 742 C CA . HIS A 1 103 ? -2.619 -0.611 -23.407 1.00 96.44 103 HIS A CA 1
ATOM 743 C C . HIS A 1 103 ? -2.269 -2.049 -23.778 1.00 96.44 103 HIS A C 1
ATOM 745 O O . HIS A 1 103 ? -3.144 -2.915 -23.801 1.00 96.44 103 HIS A O 1
ATOM 751 N N . SER A 1 104 ? -0.996 -2.321 -24.055 1.00 97.69 104 SER A N 1
ATOM 752 C CA . SER A 1 104 ? -0.539 -3.641 -24.457 1.00 97.69 104 SER A CA 1
ATOM 753 C C . SER A 1 104 ? 0.891 -3.924 -24.017 1.00 97.69 104 SER A C 1
ATOM 755 O O . SER A 1 104 ? 1.684 -3.032 -23.704 1.00 97.69 104 SER A O 1
ATOM 757 N N . ARG A 1 105 ? 1.248 -5.207 -24.069 1.00 97.94 105 ARG A N 1
ATOM 758 C CA . ARG A 1 105 ? 2.619 -5.658 -23.840 1.00 97.94 105 ARG A CA 1
ATOM 759 C C . ARG A 1 105 ? 3.615 -5.082 -24.839 1.00 97.94 105 ARG A C 1
ATOM 761 O O . ARG A 1 105 ? 4.733 -4.764 -24.451 1.00 97.94 105 ARG A O 1
ATOM 768 N N . ALA A 1 106 ? 3.220 -4.951 -26.103 1.00 98.44 106 ALA A N 1
ATOM 769 C CA . ALA A 1 106 ? 4.082 -4.395 -27.140 1.00 98.44 106 ALA A CA 1
ATOM 770 C C . ALA A 1 106 ? 4.435 -2.929 -26.846 1.00 98.44 106 ALA A C 1
ATOM 772 O O . ALA A 1 106 ? 5.601 -2.554 -26.942 1.00 98.44 106 ALA A O 1
ATOM 773 N N . GLU A 1 107 ? 3.455 -2.134 -26.406 1.00 98.50 107 GLU A N 1
ATOM 774 C CA . GLU A 1 107 ? 3.687 -0.747 -25.989 1.00 98.50 107 GLU A CA 1
ATOM 775 C C . GLU A 1 107 ? 4.653 -0.666 -24.806 1.00 98.50 107 GLU A C 1
ATOM 777 O O . GLU A 1 107 ? 5.618 0.096 -24.863 1.00 98.50 107 GLU A O 1
ATOM 782 N N . LEU A 1 108 ? 4.458 -1.490 -23.769 1.00 98.38 108 LEU A N 1
ATOM 783 C CA . LEU A 1 108 ? 5.367 -1.504 -22.621 1.00 98.38 108 LEU A CA 1
ATOM 784 C C . LEU A 1 108 ? 6.791 -1.913 -23.025 1.00 98.38 108 LEU A C 1
ATOM 786 O O . LEU A 1 108 ? 7.741 -1.251 -22.624 1.00 98.38 108 LEU A O 1
ATOM 790 N N . LEU A 1 109 ? 6.948 -2.951 -23.854 1.00 98.38 109 LEU A N 1
ATOM 791 C CA . LEU A 1 109 ? 8.258 -3.391 -24.358 1.00 98.38 109 LEU A CA 1
ATOM 792 C C . LEU A 1 109 ? 8.989 -2.324 -25.177 1.00 98.38 109 LEU A C 1
ATOM 794 O O . LEU A 1 109 ? 10.215 -2.314 -25.205 1.00 98.38 109 LEU A O 1
ATOM 798 N N . SER A 1 110 ? 8.251 -1.442 -25.852 1.00 98.12 110 SER A N 1
ATOM 799 C CA . SER A 1 110 ? 8.835 -0.329 -26.607 1.00 98.12 110 SER A CA 1
ATOM 800 C C . SER A 1 110 ? 9.264 0.855 -25.729 1.00 98.12 110 SER A C 1
ATOM 802 O O . SER A 1 110 ? 9.845 1.815 -26.231 1.00 98.12 110 SER A O 1
ATOM 804 N N . SER A 1 111 ? 8.980 0.803 -24.425 1.00 98.25 111 SER A N 1
ATOM 805 C CA . SER A 1 111 ? 9.242 1.873 -23.467 1.00 98.25 111 SER A CA 1
ATOM 806 C C . SER A 1 111 ? 10.426 1.558 -22.554 1.00 98.25 111 SER A C 1
ATOM 808 O O . SER A 1 111 ? 10.685 0.406 -22.212 1.00 98.25 111 SER A O 1
ATOM 810 N N . VAL A 1 112 ? 11.073 2.612 -22.046 1.00 98.12 112 VAL A N 1
ATOM 811 C CA . VAL A 1 112 ? 12.060 2.530 -20.953 1.00 98.12 112 VAL A CA 1
ATOM 812 C C . VAL A 1 112 ? 11.506 1.834 -19.704 1.00 98.12 112 VAL A C 1
ATOM 814 O O . VAL A 1 112 ? 12.251 1.208 -18.952 1.00 98.12 112 VAL A O 1
ATOM 817 N N . TRP A 1 113 ? 10.184 1.867 -19.515 1.00 98.25 113 TRP A N 1
ATOM 818 C CA . TRP A 1 113 ? 9.515 1.186 -18.412 1.00 98.25 113 TRP A CA 1
ATOM 819 C C . TRP A 1 113 ? 9.664 -0.337 -18.453 1.00 98.25 113 TRP A C 1
ATOM 821 O O . TRP A 1 113 ? 9.633 -0.945 -17.389 1.00 98.25 113 TRP A O 1
ATOM 831 N N . ALA A 1 114 ? 9.896 -0.973 -19.608 1.00 98.25 114 ALA A N 1
ATOM 832 C CA . ALA A 1 114 ? 10.140 -2.418 -19.662 1.00 98.25 114 ALA A CA 1
ATOM 833 C C . ALA A 1 114 ? 11.260 -2.850 -18.699 1.00 98.25 114 ALA A C 1
ATOM 835 O O . ALA A 1 114 ? 11.075 -3.783 -17.918 1.00 98.25 114 ALA A O 1
ATOM 836 N N . THR A 1 115 ? 12.364 -2.097 -18.674 1.00 98.00 115 THR A N 1
ATOM 837 C CA . THR A 1 115 ? 13.507 -2.327 -17.779 1.00 98.00 115 THR A CA 1
ATOM 838 C C . THR A 1 115 ? 13.113 -2.238 -16.306 1.00 98.00 115 THR A C 1
ATOM 840 O O . THR A 1 115 ? 13.568 -3.037 -15.489 1.00 98.00 115 THR A O 1
ATOM 843 N N . TYR A 1 116 ? 12.248 -1.283 -15.952 1.00 96.94 116 TYR A N 1
ATOM 844 C CA . TYR A 1 116 ? 11.733 -1.158 -14.590 1.00 96.94 116 TYR A CA 1
ATOM 845 C C . TYR A 1 116 ? 10.928 -2.401 -14.200 1.00 96.94 116 TYR A C 1
ATOM 847 O O . TYR A 1 116 ? 11.163 -2.985 -13.144 1.00 96.94 116 TYR A O 1
ATOM 855 N N . PHE A 1 117 ? 10.032 -2.861 -15.080 1.00 97.50 117 PHE A N 1
ATOM 856 C CA . PHE A 1 117 ? 9.222 -4.047 -14.808 1.00 97.50 117 PHE A CA 1
ATOM 857 C C . PHE A 1 117 ? 10.058 -5.322 -14.682 1.00 97.50 117 PHE A C 1
ATOM 859 O O . PHE A 1 117 ? 9.801 -6.135 -13.799 1.00 97.50 117 PHE A O 1
ATOM 866 N N . GLU A 1 118 ? 11.080 -5.494 -15.517 1.00 96.19 118 GLU A N 1
ATOM 867 C CA . GLU A 1 118 ? 11.998 -6.631 -15.409 1.00 96.19 118 GLU A CA 1
ATOM 868 C C . GLU A 1 118 ? 12.755 -6.642 -14.080 1.00 96.19 118 GLU A C 1
ATOM 870 O O . GLU A 1 118 ? 12.954 -7.705 -13.500 1.00 96.19 118 GLU A O 1
ATOM 875 N N . ARG A 1 119 ? 13.140 -5.472 -13.563 1.00 94.06 119 ARG A N 1
ATOM 876 C CA . ARG A 1 119 ? 13.881 -5.368 -12.300 1.00 94.06 119 ARG A CA 1
ATOM 877 C C . ARG A 1 119 ? 13.000 -5.546 -11.070 1.00 94.06 119 ARG A C 1
ATOM 879 O O . ARG A 1 119 ? 13.381 -6.281 -10.165 1.00 94.06 119 ARG A O 1
ATOM 886 N N . VAL A 1 120 ? 11.832 -4.910 -11.059 1.00 94.94 120 VAL A N 1
ATOM 887 C CA . VAL A 1 120 ? 10.924 -4.888 -9.901 1.00 94.94 120 VAL A CA 1
ATOM 888 C C . VAL A 1 120 ? 10.003 -6.104 -9.858 1.00 94.94 120 VAL A C 1
ATOM 890 O O . VAL A 1 120 ? 9.721 -6.635 -8.789 1.00 94.94 120 VAL A O 1
ATOM 893 N N . TYR A 1 121 ? 9.540 -6.581 -11.014 1.00 95.62 121 TYR A N 1
ATOM 894 C CA . TYR A 1 121 ? 8.602 -7.704 -11.110 1.00 95.62 121 TYR A CA 1
ATOM 895 C C . TYR A 1 121 ? 9.229 -8.967 -11.722 1.00 95.62 121 TYR A C 1
ATOM 897 O O . TYR A 1 121 ? 8.546 -9.980 -11.872 1.00 95.62 121 TYR A O 1
ATOM 905 N N . GLY A 1 122 ? 10.510 -8.935 -12.099 1.00 94.69 122 GLY A N 1
ATOM 906 C CA . GLY A 1 122 ? 11.244 -10.082 -12.647 1.00 94.69 122 GLY A CA 1
ATOM 907 C C . GLY A 1 122 ? 10.984 -10.358 -14.131 1.00 94.69 122 GLY A C 1
ATOM 908 O O . GLY A 1 122 ? 11.717 -11.128 -14.747 1.00 94.69 122 GLY A O 1
ATOM 909 N N . ALA A 1 123 ? 9.949 -9.753 -14.720 1.00 94.75 123 ALA A N 1
ATOM 910 C CA . ALA A 1 123 ? 9.623 -9.851 -16.138 1.00 94.75 123 ALA A CA 1
ATOM 911 C C . ALA A 1 123 ? 8.639 -8.751 -16.558 1.00 94.75 123 ALA A C 1
ATOM 913 O O . ALA A 1 123 ? 7.849 -8.257 -15.752 1.00 94.75 123 ALA A O 1
ATOM 914 N N . VAL A 1 124 ? 8.609 -8.444 -17.857 1.00 96.50 124 VAL A N 1
ATOM 915 C CA . VAL A 1 124 ? 7.532 -7.636 -18.444 1.00 96.50 124 VAL A CA 1
ATOM 916 C C . VAL A 1 124 ? 6.204 -8.418 -18.405 1.00 96.50 124 VAL A C 1
ATOM 918 O O . VAL A 1 124 ? 6.159 -9.544 -18.923 1.00 96.50 124 VAL A O 1
ATOM 921 N N . PRO A 1 125 ? 5.118 -7.846 -17.844 1.00 95.50 125 PRO A N 1
ATOM 922 C CA . PRO A 1 125 ? 3.815 -8.498 -17.731 1.00 95.50 125 PRO A CA 1
ATOM 923 C C . PRO A 1 125 ? 3.267 -9.060 -19.046 1.00 95.50 125 PRO A C 1
ATOM 925 O O . PRO A 1 125 ? 3.425 -8.480 -20.117 1.00 95.50 125 PRO A O 1
ATOM 928 N N . GLN A 1 126 ? 2.570 -10.195 -18.957 1.00 94.81 126 GLN A N 1
ATOM 929 C CA . GLN A 1 126 ? 1.818 -10.773 -20.082 1.00 94.81 126 GLN A CA 1
ATOM 930 C C . GLN A 1 126 ? 0.334 -10.384 -20.057 1.00 94.81 126 GLN A C 1
ATOM 932 O O . GLN A 1 126 ? -0.334 -10.417 -21.086 1.00 94.81 126 GLN A O 1
ATOM 937 N N . VAL A 1 127 ? -0.185 -10.027 -18.880 1.00 92.88 127 VAL A N 1
ATOM 938 C CA . VAL A 1 127 ? -1.605 -9.772 -18.608 1.00 92.88 127 VAL A CA 1
ATOM 939 C C . VAL A 1 127 ? -1.763 -8.567 -17.681 1.00 92.88 127 VAL A C 1
ATOM 941 O O . VAL A 1 127 ? -0.787 -8.088 -17.103 1.00 92.88 127 VAL A O 1
ATOM 944 N N . GLY A 1 128 ? -3.002 -8.106 -17.503 1.00 89.56 128 GLY A N 1
ATOM 945 C CA . GLY A 1 128 ? -3.315 -6.975 -16.626 1.00 89.56 128 GLY A CA 1
ATOM 946 C C . GLY A 1 128 ? -3.164 -5.614 -17.304 1.00 89.56 128 GLY A C 1
ATOM 947 O O . GLY A 1 128 ? -2.966 -4.626 -16.612 1.00 89.56 128 GLY A O 1
ATOM 948 N N . TYR A 1 129 ? -3.241 -5.576 -18.638 1.00 93.31 129 TYR A N 1
ATOM 949 C CA . TYR A 1 129 ? -3.333 -4.341 -19.411 1.00 93.31 129 TYR A CA 1
ATOM 950 C C . TYR A 1 129 ? -4.785 -3.812 -19.449 1.00 93.31 129 TYR A C 1
ATOM 952 O O . TYR A 1 129 ? -5.712 -4.626 -19.475 1.00 93.31 129 TYR A O 1
ATOM 960 N N . PRO A 1 130 ? -5.004 -2.483 -19.506 1.00 94.88 130 PRO A N 1
ATOM 961 C CA . PRO A 1 130 ? -3.972 -1.449 -19.502 1.00 94.88 130 PRO A CA 1
ATOM 962 C C . PRO A 1 130 ? -3.223 -1.370 -18.163 1.00 94.88 130 PRO A C 1
ATOM 964 O O . PRO A 1 130 ? -3.782 -1.686 -17.119 1.00 94.88 130 PRO A O 1
ATOM 967 N N . ILE A 1 131 ? -1.958 -0.953 -18.217 1.00 94.62 131 ILE A N 1
ATOM 968 C CA . ILE A 1 131 ? -1.103 -0.698 -17.054 1.00 94.62 131 ILE A CA 1
ATOM 969 C C . ILE A 1 131 ? -0.817 0.799 -16.994 1.00 94.62 131 ILE A C 1
ATOM 971 O O . ILE A 1 131 ? -0.300 1.362 -17.956 1.00 94.62 131 ILE A O 1
ATOM 975 N N . CYS A 1 132 ? -1.132 1.435 -15.871 1.00 94.00 132 CYS A N 1
ATOM 976 C CA . CYS A 1 132 ? -1.000 2.870 -15.663 1.00 94.00 132 CYS A CA 1
ATOM 977 C C . CYS A 1 132 ? 0.057 3.060 -14.593 1.00 94.00 132 CYS A C 1
ATOM 979 O O . CYS A 1 132 ? -0.168 2.711 -13.439 1.00 94.00 132 CYS A O 1
ATOM 981 N N . THR A 1 133 ? 1.219 3.585 -14.969 1.00 94.81 133 THR A N 1
ATOM 982 C CA . THR A 1 133 ? 2.306 3.775 -13.997 1.00 94.81 133 THR A CA 1
ATOM 983 C C . THR A 1 133 ? 1.996 4.899 -13.018 1.00 94.81 133 THR A C 1
ATOM 985 O O . THR A 1 133 ? 2.638 4.972 -11.983 1.00 94.81 133 THR A O 1
ATOM 988 N N . TRP A 1 134 ? 0.999 5.738 -13.327 1.00 91.38 134 TRP A N 1
ATOM 989 C CA . TRP A 1 134 ? 0.379 6.644 -12.3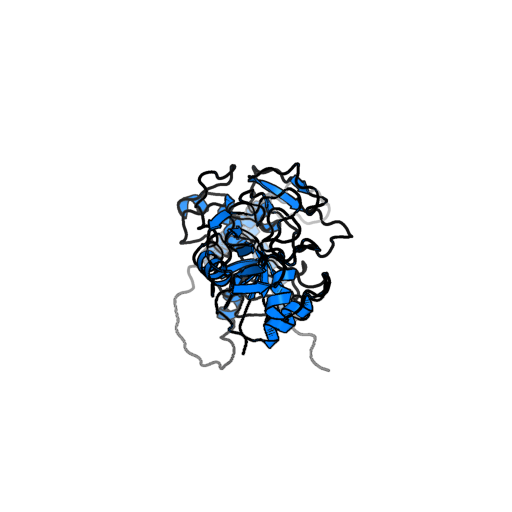63 1.00 91.38 134 TRP A CA 1
ATOM 990 C C . TRP A 1 134 ? -0.058 5.896 -11.105 1.00 91.38 134 TRP A C 1
ATOM 992 O O . TRP A 1 134 ? 0.251 6.349 -10.021 1.00 91.38 134 TRP A O 1
ATOM 1002 N N . ASP A 1 135 ? -0.678 4.716 -11.237 1.00 89.06 135 ASP A N 1
ATOM 1003 C CA . ASP A 1 135 ? -1.184 3.958 -10.087 1.00 89.06 135 ASP A CA 1
ATOM 1004 C C . ASP A 1 135 ? -0.071 3.386 -9.195 1.00 89.06 135 ASP A C 1
ATOM 1006 O O . ASP A 1 135 ? -0.369 2.764 -8.172 1.00 89.06 135 ASP A O 1
ATOM 1010 N N . PHE A 1 136 ? 1.201 3.514 -9.587 1.00 91.75 136 PHE A N 1
ATOM 1011 C CA . PHE A 1 136 ? 2.319 3.151 -8.728 1.00 91.75 136 PHE A CA 1
ATOM 1012 C C . PHE A 1 136 ? 2.518 4.250 -7.701 1.00 91.75 136 PHE A C 1
ATOM 1014 O O . PHE A 1 136 ? 2.823 5.384 -8.029 1.00 91.75 136 PHE A O 1
ATOM 1021 N N . TRP A 1 137 ? 2.356 3.921 -6.431 1.00 89.00 137 TRP A N 1
ATOM 1022 C CA . TRP A 1 137 ? 2.572 4.885 -5.361 1.00 89.00 137 TRP A CA 1
ATOM 1023 C C . TRP A 1 137 ? 4.046 4.985 -5.026 1.00 89.00 137 TRP A C 1
ATOM 1025 O O . TRP A 1 137 ? 4.527 6.065 -4.711 1.00 89.00 137 TRP A O 1
ATOM 1035 N N . TYR A 1 138 ? 4.754 3.864 -5.107 1.00 92.00 138 TYR A N 1
ATOM 1036 C CA . TYR A 1 138 ? 6.163 3.754 -4.789 1.00 92.00 138 TYR A CA 1
ATOM 1037 C C . TYR A 1 138 ? 6.945 3.335 -6.025 1.00 92.00 138 TYR A C 1
ATOM 1039 O O . TYR A 1 138 ? 6.492 2.495 -6.802 1.00 92.00 138 TYR A O 1
ATOM 1047 N N . LEU A 1 139 ? 8.150 3.880 -6.168 1.00 94.25 139 LEU A N 1
ATOM 1048 C CA . LEU A 1 139 ? 9.099 3.465 -7.184 1.00 94.25 139 LEU A CA 1
ATOM 1049 C C . LEU A 1 139 ? 10.433 3.087 -6.529 1.00 94.25 139 LEU A C 1
ATOM 1051 O O . LEU A 1 139 ? 11.066 3.911 -5.867 1.00 94.25 139 LEU A O 1
ATOM 1055 N N . ASP A 1 140 ? 10.899 1.852 -6.748 1.00 91.50 140 ASP A N 1
ATOM 1056 C CA . ASP A 1 140 ? 12.278 1.494 -6.402 1.00 91.50 140 ASP A CA 1
ATOM 1057 C C . ASP A 1 140 ? 13.263 2.414 -7.138 1.00 91.50 140 ASP A C 1
ATOM 1059 O O . ASP A 1 140 ? 13.246 2.511 -8.369 1.00 91.50 140 ASP A O 1
ATOM 1063 N N . ARG A 1 141 ? 14.122 3.094 -6.374 1.00 91.56 141 ARG A N 1
ATOM 1064 C CA . ARG A 1 141 ? 15.023 4.124 -6.901 1.00 91.56 141 ARG A CA 1
ATOM 1065 C C . ARG A 1 141 ? 16.033 3.551 -7.885 1.00 91.56 141 ARG A C 1
ATOM 1067 O O . ARG A 1 141 ? 16.185 4.105 -8.970 1.00 91.56 141 ARG A O 1
ATOM 1074 N N . ASP A 1 142 ? 16.717 2.466 -7.516 1.00 90.88 142 ASP A N 1
ATOM 1075 C CA . ASP A 1 142 ? 17.756 1.870 -8.367 1.00 90.88 142 ASP A CA 1
ATOM 1076 C C . ASP A 1 142 ? 17.149 1.412 -9.699 1.00 90.88 142 ASP A C 1
ATOM 1078 O O . ASP A 1 142 ? 17.702 1.677 -10.767 1.00 90.88 142 ASP A O 1
ATOM 1082 N N . SER A 1 143 ? 15.971 0.788 -9.657 1.00 93.69 143 SER A N 1
ATOM 1083 C CA . SER A 1 143 ? 15.252 0.360 -10.856 1.00 93.69 143 SER A CA 1
ATOM 1084 C C . SER A 1 143 ? 14.738 1.531 -11.687 1.00 93.69 143 SER A C 1
ATOM 1086 O O . SER A 1 143 ? 14.842 1.474 -12.912 1.00 93.69 143 SER A O 1
ATOM 1088 N N . TYR A 1 144 ? 14.229 2.595 -11.061 1.00 95.38 144 TYR A N 1
ATOM 1089 C CA . TYR A 1 144 ? 13.778 3.808 -11.750 1.00 95.38 144 TYR A CA 1
ATOM 1090 C C . TYR A 1 144 ? 14.924 4.486 -12.511 1.00 95.38 144 TYR A C 1
ATOM 1092 O O . TYR A 1 144 ? 14.821 4.744 -13.713 1.00 95.38 144 TYR A O 1
ATOM 1100 N N . GLU A 1 145 ? 16.049 4.709 -11.828 1.00 95.25 145 GLU A N 1
ATOM 1101 C CA . GLU A 1 145 ? 17.230 5.365 -12.391 1.00 95.25 145 GLU A CA 1
ATOM 1102 C C . GLU A 1 145 ? 17.873 4.512 -13.494 1.00 95.25 145 GLU A C 1
ATOM 1104 O O . GLU A 1 145 ? 18.193 5.023 -14.568 1.00 95.25 145 GLU A O 1
ATOM 1109 N N . ARG A 1 146 ? 18.006 3.194 -13.291 1.00 95.69 146 ARG A N 1
ATOM 1110 C CA . ARG A 1 146 ? 18.588 2.292 -14.302 1.00 95.69 146 ARG A CA 1
ATOM 1111 C C . ARG A 1 146 ? 17.696 2.048 -15.504 1.00 95.69 146 ARG A C 1
ATOM 1113 O O . ARG A 1 146 ? 18.217 1.749 -16.576 1.00 95.69 146 ARG A O 1
ATOM 1120 N N . ALA A 1 147 ? 16.381 2.143 -15.340 1.00 97.44 147 ALA A N 1
ATOM 1121 C CA . ALA A 1 147 ? 15.464 2.119 -16.468 1.00 97.44 147 ALA A CA 1
ATOM 1122 C C . ALA A 1 147 ? 15.613 3.371 -17.348 1.00 97.44 147 ALA A C 1
ATOM 1124 O O . ALA A 1 147 ? 15.239 3.329 -18.515 1.00 97.44 147 ALA A O 1
ATOM 1125 N N . GLY A 1 148 ? 16.187 4.461 -16.823 1.00 97.06 148 GLY A N 1
ATOM 1126 C CA . GLY A 1 148 ? 16.278 5.735 -17.531 1.00 97.06 148 GLY A CA 1
ATOM 1127 C C . GLY A 1 148 ? 14.930 6.451 -17.607 1.00 97.06 148 GLY A C 1
ATOM 1128 O O . GLY A 1 148 ? 14.675 7.178 -18.567 1.00 97.06 148 GLY A O 1
ATOM 1129 N N . ILE A 1 149 ? 14.047 6.223 -16.627 1.00 96.88 149 ILE A N 1
ATOM 1130 C CA . ILE A 1 149 ? 12.766 6.926 -16.549 1.00 96.88 149 ILE A CA 1
ATOM 1131 C C . ILE A 1 149 ? 13.035 8.386 -16.166 1.00 96.88 149 ILE A C 1
ATOM 1133 O O . ILE A 1 149 ? 13.791 8.686 -15.242 1.00 96.88 149 ILE A O 1
ATOM 1137 N N . ALA A 1 150 ? 12.421 9.304 -16.907 1.00 93.69 150 ALA A N 1
ATOM 1138 C CA . ALA A 1 150 ? 12.575 10.744 -16.750 1.00 93.69 150 ALA A CA 1
ATOM 1139 C C . ALA A 1 150 ? 11.238 11.455 -17.021 1.00 93.69 150 ALA A C 1
ATOM 1141 O O . ALA A 1 150 ? 10.228 10.812 -17.301 1.00 93.69 150 ALA A O 1
ATOM 1142 N N . GLY A 1 151 ? 11.235 12.788 -16.946 1.00 91.31 151 GLY A N 1
ATOM 1143 C CA . GLY A 1 151 ? 10.047 13.621 -17.189 1.00 91.31 151 GLY A CA 1
ATOM 1144 C C . GLY A 1 151 ? 9.303 14.045 -15.922 1.00 91.31 151 GLY A C 1
ATOM 1145 O O . GLY A 1 151 ? 8.476 14.945 -15.993 1.00 91.31 151 GLY A O 1
ATOM 1146 N N . HIS A 1 152 ? 9.668 13.476 -14.771 1.00 94.25 152 HIS A N 1
ATOM 1147 C CA . HIS A 1 152 ? 9.108 13.808 -13.460 1.00 94.25 152 HIS A CA 1
ATOM 1148 C C . HIS A 1 152 ? 10.235 14.246 -12.516 1.00 94.25 152 HIS A C 1
ATOM 1150 O O . HIS A 1 152 ? 10.993 13.394 -12.044 1.00 94.25 152 HIS A O 1
ATOM 1156 N N . PRO A 1 153 ? 10.438 15.558 -12.292 1.00 93.81 153 PRO A N 1
ATOM 1157 C CA . PRO A 1 153 ? 11.492 16.035 -11.405 1.00 93.81 153 PRO A CA 1
ATOM 1158 C C . PRO A 1 153 ? 11.195 15.631 -9.958 1.00 93.81 153 PRO A C 1
ATOM 1160 O O . PRO A 1 153 ? 10.095 15.851 -9.461 1.00 93.81 153 PRO A O 1
ATOM 1163 N N . VAL A 1 154 ? 12.194 15.074 -9.269 1.00 92.50 154 VAL A N 1
ATOM 1164 C CA . VAL A 1 154 ? 12.045 14.652 -7.870 1.00 92.50 154 VAL A CA 1
ATOM 1165 C C . VAL A 1 154 ? 11.926 15.880 -6.966 1.00 92.50 154 VAL A C 1
ATOM 1167 O O . VAL A 1 154 ? 12.879 16.651 -6.821 1.00 92.50 154 VAL A O 1
ATOM 1170 N N . LYS A 1 155 ? 10.773 16.040 -6.314 1.00 91.19 155 LYS A N 1
ATOM 1171 C CA . LYS A 1 155 ? 10.557 17.029 -5.254 1.00 91.19 155 LYS A CA 1
ATOM 1172 C C . LYS A 1 155 ? 10.993 16.454 -3.906 1.00 91.19 155 LYS A C 1
ATOM 1174 O O . LYS A 1 155 ? 10.544 15.392 -3.492 1.00 91.19 155 LYS A O 1
ATOM 1179 N N . TYR A 1 156 ? 11.861 17.152 -3.183 1.00 86.00 156 TYR A N 1
ATOM 1180 C CA . TYR A 1 156 ? 12.324 16.675 -1.877 1.00 86.00 156 TYR A CA 1
ATOM 1181 C C . TYR A 1 156 ? 11.411 17.158 -0.752 1.00 86.00 156 TYR A C 1
ATOM 1183 O O . TYR A 1 156 ? 11.098 18.347 -0.661 1.00 86.00 156 TYR A O 1
ATOM 1191 N N . VAL A 1 157 ? 11.022 16.234 0.120 1.00 79.19 157 VAL A N 1
ATOM 1192 C CA . VAL A 1 157 ? 10.195 16.482 1.303 1.00 79.19 157 VAL A CA 1
ATOM 1193 C C . VAL A 1 157 ? 11.045 16.216 2.543 1.00 79.19 157 VAL A C 1
ATOM 1195 O O . VAL A 1 157 ? 11.621 15.140 2.677 1.00 79.19 157 VAL A O 1
ATOM 1198 N N . ILE A 1 158 ? 11.171 17.212 3.423 1.00 71.00 158 ILE A N 1
ATOM 1199 C CA . ILE A 1 158 ? 11.973 17.117 4.660 1.00 71.00 158 ILE A CA 1
ATOM 1200 C C . ILE A 1 158 ? 11.114 16.602 5.821 1.00 71.00 158 ILE A C 1
ATOM 1202 O O . ILE A 1 158 ? 11.578 15.810 6.638 1.00 71.00 158 ILE A O 1
ATOM 1206 N N . ASP A 1 159 ? 9.854 17.032 5.867 1.00 69.06 159 ASP A N 1
ATOM 1207 C CA . ASP A 1 159 ? 8.872 16.625 6.864 1.00 69.06 159 ASP A CA 1
ATOM 1208 C C . ASP A 1 159 ? 7.585 16.209 6.147 1.00 69.06 159 ASP A C 1
ATOM 1210 O O . ASP A 1 159 ? 6.811 17.045 5.683 1.00 69.06 159 ASP A O 1
ATOM 1214 N N . TRP A 1 160 ? 7.391 14.899 6.006 1.00 66.38 160 TRP A N 1
ATOM 1215 C CA . TRP A 1 160 ? 6.212 14.350 5.339 1.00 66.38 160 TRP A CA 1
ATOM 1216 C C . TRP A 1 160 ? 4.949 14.439 6.207 1.00 66.38 160 TRP A C 1
ATOM 1218 O O . TRP A 1 160 ? 3.854 14.412 5.653 1.00 66.38 160 TRP A O 1
ATOM 1228 N N . LEU A 1 161 ? 5.097 14.584 7.531 1.00 62.03 161 LEU A N 1
ATOM 1229 C CA . LEU A 1 161 ? 3.988 14.728 8.477 1.00 62.03 161 LEU A CA 1
ATOM 1230 C C . LEU A 1 161 ? 3.408 16.146 8.438 1.00 62.03 161 LEU A C 1
ATOM 1232 O O . LEU A 1 161 ? 2.194 16.310 8.492 1.00 62.03 161 LEU A O 1
ATOM 1236 N N . HIS A 1 162 ? 4.258 17.171 8.299 1.00 59.38 162 HIS A N 1
ATOM 1237 C CA . HIS A 1 162 ? 3.831 18.573 8.428 1.00 59.38 162 HIS A CA 1
ATOM 1238 C C . HIS A 1 162 ? 4.040 19.443 7.175 1.00 59.38 162 HIS A C 1
ATOM 1240 O O . HIS A 1 162 ? 3.722 20.634 7.205 1.00 59.38 162 HIS A O 1
ATOM 1246 N N . GLY A 1 163 ? 4.571 18.908 6.067 1.00 59.28 163 GLY A N 1
ATOM 1247 C CA . GLY A 1 163 ? 4.987 19.746 4.937 1.00 59.28 163 GLY A CA 1
ATOM 1248 C C . GLY A 1 163 ? 5.067 19.053 3.578 1.00 59.28 163 GLY A C 1
ATOM 1249 O O . GLY A 1 163 ? 6.158 18.833 3.057 1.00 59.28 163 GLY A O 1
ATOM 1250 N N . MET A 1 164 ? 3.911 18.827 2.943 1.00 69.94 164 MET A N 1
ATOM 1251 C CA . MET A 1 164 ? 3.808 18.469 1.514 1.00 69.94 164 MET A CA 1
ATOM 1252 C C . MET A 1 164 ? 3.237 19.599 0.639 1.00 69.94 164 MET A C 1
ATOM 1254 O O . MET A 1 164 ? 2.842 19.361 -0.497 1.00 69.94 164 MET A O 1
ATOM 1258 N N . ASN A 1 165 ? 3.197 20.836 1.143 1.00 69.38 165 ASN A N 1
ATOM 1259 C CA . ASN A 1 165 ? 2.509 21.961 0.490 1.00 69.38 165 ASN A CA 1
ATOM 1260 C C . ASN A 1 165 ? 3.092 22.367 -0.880 1.00 69.38 165 ASN A C 1
ATOM 1262 O O . ASN A 1 165 ? 2.461 23.133 -1.598 1.00 69.38 165 ASN A O 1
ATOM 1266 N N . HIS A 1 166 ? 4.293 21.897 -1.233 1.00 78.94 166 HIS A N 1
ATOM 1267 C CA . HIS A 1 166 ? 4.948 22.135 -2.528 1.00 78.94 166 HIS A CA 1
ATOM 1268 C C . HIS A 1 166 ? 4.927 20.919 -3.467 1.00 78.94 166 HIS A C 1
ATOM 1270 O O . HIS A 1 166 ? 5.547 20.972 -4.533 1.00 78.94 166 HIS A O 1
ATOM 1276 N N . VAL A 1 167 ? 4.272 19.826 -3.068 1.00 84.00 167 VAL A N 1
ATOM 1277 C CA . VAL A 1 167 ? 4.132 18.595 -3.855 1.00 84.00 167 VAL A CA 1
ATOM 1278 C C . VAL A 1 167 ? 2.677 18.465 -4.294 1.00 84.00 167 VAL A C 1
ATOM 1280 O O . VAL A 1 167 ? 1.785 18.216 -3.482 1.00 84.00 167 VAL A O 1
ATOM 1283 N N . ASP A 1 168 ? 2.462 18.638 -5.588 1.00 86.75 168 ASP A N 1
ATOM 1284 C CA . ASP A 1 168 ? 1.182 18.518 -6.259 1.00 86.75 168 ASP A CA 1
ATOM 1285 C C . ASP A 1 168 ? 0.938 17.065 -6.674 1.00 86.75 168 ASP A C 1
ATOM 1287 O O . ASP A 1 168 ? 1.841 16.234 -6.758 1.00 86.75 168 ASP A O 1
ATOM 1291 N N . VAL A 1 169 ? -0.319 16.751 -6.955 1.00 85.31 169 VAL A N 1
ATOM 1292 C CA . VAL A 1 169 ? -0.740 15.480 -7.559 1.00 85.31 169 VAL A CA 1
ATOM 1293 C C . VAL A 1 169 ? 0.081 15.167 -8.791 1.00 85.31 169 VAL A C 1
ATOM 1295 O O . VAL A 1 169 ? 0.263 16.045 -9.631 1.00 85.31 169 VAL A O 1
ATOM 1298 N N . GLY A 1 170 ? 0.508 13.919 -8.950 1.00 88.75 170 GLY A N 1
ATOM 1299 C CA . GLY A 1 170 ? 1.333 13.560 -10.098 1.00 88.75 170 GLY A CA 1
ATOM 1300 C C . GLY A 1 170 ? 2.813 13.659 -9.809 1.00 88.75 170 GLY A C 1
ATOM 1301 O O . GLY A 1 170 ? 3.586 12.944 -10.439 1.00 88.75 170 GLY A O 1
ATOM 1302 N N . ASP A 1 171 ? 3.220 14.500 -8.859 1.00 92.19 171 ASP A N 1
ATOM 1303 C CA . ASP A 1 171 ? 4.634 14.739 -8.647 1.00 92.19 171 ASP A CA 1
ATOM 1304 C C . ASP A 1 171 ? 5.337 13.516 -8.080 1.00 92.19 171 ASP A C 1
ATOM 1306 O O . ASP A 1 171 ? 4.887 12.876 -7.125 1.00 92.19 171 ASP A O 1
ATOM 1310 N N . LEU A 1 172 ? 6.517 13.263 -8.635 1.00 93.88 172 LEU A N 1
ATOM 1311 C CA . LEU A 1 172 ? 7.503 12.392 -8.031 1.00 93.88 172 LEU A CA 1
ATOM 1312 C C . LEU A 1 172 ? 8.155 13.128 -6.862 1.00 93.88 172 LEU A C 1
ATOM 1314 O O . LEU A 1 172 ? 8.721 14.210 -7.032 1.00 93.88 172 LEU A O 1
ATOM 1318 N N . TYR A 1 173 ? 8.128 12.531 -5.681 1.00 90.25 173 TYR A N 1
ATOM 1319 C CA . TYR A 1 173 ? 8.772 13.076 -4.502 1.00 90.25 173 TYR A CA 1
ATOM 1320 C C . TYR A 1 173 ? 9.613 12.036 -3.772 1.00 90.25 173 TYR A C 1
ATOM 1322 O O . TYR A 1 173 ? 9.486 10.829 -3.963 1.00 90.25 173 TYR A O 1
ATOM 1330 N N . ASP A 1 174 ? 10.517 12.537 -2.944 1.00 87.62 174 ASP A N 1
ATOM 1331 C CA . ASP A 1 174 ? 11.415 11.739 -2.127 1.00 87.62 174 ASP A CA 1
ATOM 1332 C C . ASP A 1 174 ? 11.450 12.316 -0.721 1.00 87.62 174 ASP A C 1
ATOM 1334 O O . ASP A 1 174 ? 11.690 13.514 -0.524 1.00 87.62 174 ASP A O 1
ATOM 1338 N N . VAL A 1 175 ? 11.205 11.458 0.261 1.00 76.50 175 VAL A N 1
ATOM 1339 C CA . VAL A 1 175 ? 11.258 11.848 1.664 1.00 76.50 175 VAL A CA 1
ATOM 1340 C C . VAL A 1 175 ? 12.712 11.772 2.107 1.00 76.50 175 VAL A C 1
ATOM 1342 O O . VAL A 1 175 ? 13.252 10.690 2.336 1.00 76.50 175 VAL A O 1
ATOM 1345 N N . LYS A 1 176 ? 13.357 12.935 2.255 1.00 65.81 176 LYS A N 1
ATOM 1346 C CA . LYS A 1 176 ? 14.687 13.023 2.861 1.00 65.81 176 LYS A CA 1
ATOM 1347 C C . LYS A 1 176 ? 14.558 12.755 4.349 1.00 65.81 176 LYS A C 1
ATOM 1349 O O . LYS A 1 176 ? 14.297 13.649 5.149 1.00 65.81 176 LYS A O 1
ATOM 1354 N N . VAL A 1 177 ? 14.767 11.497 4.701 1.00 60.31 177 VAL A N 1
ATOM 1355 C CA . VAL A 1 177 ? 14.809 11.036 6.079 1.00 60.31 177 VAL A CA 1
ATOM 1356 C C . VAL A 1 177 ? 15.990 11.701 6.799 1.00 60.31 177 VAL A C 1
ATOM 1358 O O . VAL A 1 177 ? 17.150 11.421 6.502 1.00 60.31 177 VAL A O 1
ATOM 1361 N N . THR A 1 178 ? 15.704 12.621 7.723 1.00 56.62 178 THR A N 1
ATOM 1362 C CA . THR A 1 178 ? 16.694 13.175 8.662 1.00 56.62 178 THR A CA 1
ATOM 1363 C C . THR A 1 178 ? 16.963 12.187 9.801 1.00 56.62 178 THR A C 1
ATOM 1365 O O . THR A 1 178 ? 16.233 11.213 9.978 1.00 56.62 178 THR A O 1
ATOM 1368 N N . ASP A 1 179 ? 17.994 12.438 10.611 1.00 49.56 179 ASP A N 1
ATOM 1369 C CA . ASP A 1 179 ? 18.406 11.558 11.716 1.00 49.56 179 ASP A CA 1
ATOM 1370 C C . ASP A 1 179 ? 17.293 11.232 12.730 1.00 49.56 179 ASP A C 1
ATOM 1372 O O . ASP A 1 179 ? 17.300 10.149 13.308 1.00 49.56 179 ASP A O 1
ATOM 1376 N N . VAL A 1 180 ? 16.310 12.122 12.896 1.00 48.25 180 VAL A N 1
ATOM 1377 C CA . VAL A 1 180 ? 15.133 11.917 13.764 1.00 48.25 180 VAL A CA 1
ATOM 1378 C C . VAL A 1 180 ? 14.064 11.007 13.150 1.00 48.25 180 VAL A C 1
ATOM 1380 O O . VAL A 1 180 ? 13.244 10.459 13.875 1.00 48.25 180 VAL A O 1
ATOM 1383 N N . ASN A 1 181 ? 14.106 10.795 11.835 1.00 52.50 181 ASN A N 1
ATOM 1384 C CA . ASN A 1 181 ? 13.166 9.965 11.083 1.00 52.50 181 ASN A CA 1
ATOM 1385 C C . ASN A 1 181 ? 13.812 8.655 10.605 1.00 52.50 181 ASN A C 1
ATOM 1387 O O . ASN A 1 181 ? 13.240 7.990 9.753 1.00 52.50 181 ASN A O 1
ATOM 1391 N N . LYS A 1 182 ? 14.998 8.275 11.105 1.00 45.38 182 LYS A N 1
ATOM 1392 C CA . LYS A 1 182 ? 15.866 7.201 10.569 1.00 45.38 182 LYS A CA 1
ATOM 1393 C C . LYS A 1 182 ? 15.281 5.785 10.459 1.00 45.38 182 LYS A C 1
ATOM 1395 O O . LYS A 1 182 ? 15.953 4.933 9.891 1.00 45.38 182 LYS A O 1
ATOM 1400 N N . GLY A 1 183 ? 14.055 5.536 10.911 1.00 50.56 183 GLY A N 1
ATOM 1401 C CA . GLY A 1 183 ? 13.301 4.336 10.524 1.00 50.56 183 GLY A CA 1
ATOM 1402 C C . GLY A 1 183 ? 11.945 4.653 9.893 1.00 50.56 183 GLY A C 1
ATOM 1403 O O . GLY A 1 183 ? 10.967 3.935 10.067 1.00 50.56 183 GLY A O 1
ATOM 1404 N N . SER A 1 184 ? 11.876 5.757 9.150 1.00 57.97 184 SER A N 1
ATOM 1405 C CA . SER A 1 184 ? 10.728 6.084 8.328 1.00 57.97 184 SER A CA 1
ATOM 1406 C C . SER A 1 184 ? 10.680 5.092 7.175 1.00 57.97 184 SER A C 1
ATOM 1408 O O . SER A 1 184 ? 11.382 5.209 6.167 1.00 57.97 184 SER A O 1
ATOM 1410 N N . TYR A 1 185 ? 9.755 4.153 7.316 1.00 67.06 185 TYR A N 1
ATOM 1411 C CA . TYR A 1 185 ? 9.234 3.237 6.309 1.00 67.06 185 TYR A CA 1
ATOM 1412 C C . TYR A 1 185 ? 8.782 3.924 4.997 1.00 67.06 185 TYR A C 1
ATOM 1414 O O . TYR A 1 185 ? 8.318 3.236 4.095 1.00 67.06 185 TYR A O 1
ATOM 1422 N N . LYS A 1 186 ? 8.916 5.258 4.858 1.00 73.06 186 LYS A N 1
ATOM 1423 C CA . LYS A 1 186 ? 8.673 6.068 3.649 1.00 73.06 186 LYS A CA 1
ATOM 1424 C C . LYS A 1 186 ? 9.929 6.393 2.827 1.00 73.06 186 LYS A C 1
ATOM 1426 O O . LYS A 1 186 ? 9.779 7.013 1.783 1.00 73.06 186 LYS A O 1
ATOM 1431 N N . ASN A 1 187 ? 11.137 5.958 3.192 1.00 76.25 187 ASN A N 1
ATOM 1432 C CA . ASN A 1 187 ? 12.333 6.215 2.364 1.00 76.25 187 ASN A CA 1
ATOM 1433 C C . ASN A 1 187 ? 12.152 5.726 0.904 1.00 76.25 187 ASN A C 1
ATOM 1435 O O . ASN A 1 187 ? 11.616 4.637 0.699 1.00 76.25 187 ASN A O 1
ATOM 1439 N N . GLY A 1 188 ? 12.584 6.493 -0.097 1.00 80.38 188 GLY A N 1
ATOM 1440 C CA . GLY A 1 188 ? 12.495 6.144 -1.521 1.00 80.38 188 GLY A CA 1
ATOM 1441 C C . GLY A 1 188 ? 11.589 7.071 -2.333 1.00 80.38 188 GLY A C 1
ATOM 1442 O O . GLY A 1 188 ? 11.113 8.088 -1.833 1.00 80.38 188 GLY A O 1
ATOM 1443 N N . LEU A 1 189 ? 11.388 6.731 -3.608 1.00 91.06 189 LEU A N 1
ATOM 1444 C CA . LEU A 1 189 ? 10.607 7.550 -4.531 1.00 91.06 189 LEU A CA 1
ATOM 1445 C C . LEU A 1 189 ? 9.119 7.224 -4.413 1.00 91.06 189 LEU A C 1
ATOM 1447 O O . LEU A 1 189 ? 8.730 6.057 -4.434 1.00 91.06 189 LEU A O 1
ATOM 1451 N N . TRP A 1 190 ? 8.299 8.262 -4.341 1.00 90.81 190 TRP A N 1
ATOM 1452 C CA . TRP A 1 190 ? 6.851 8.154 -4.270 1.00 90.81 190 TRP A CA 1
ATOM 1453 C C . TRP A 1 190 ? 6.185 9.073 -5.276 1.00 90.81 190 TRP A C 1
ATOM 1455 O O . TRP A 1 190 ? 6.693 10.148 -5.579 1.00 90.81 190 TRP A O 1
ATOM 1465 N N . ILE A 1 191 ? 5.027 8.662 -5.768 1.00 90.56 191 ILE A N 1
ATOM 1466 C CA . ILE A 1 191 ? 4.171 9.491 -6.603 1.00 90.56 191 ILE A CA 1
ATOM 1467 C C . ILE A 1 191 ? 3.064 10.062 -5.715 1.00 90.56 191 ILE A C 1
ATOM 1469 O O . ILE A 1 191 ? 2.360 9.310 -5.037 1.00 90.56 191 ILE A O 1
ATOM 1473 N N . LYS A 1 192 ? 2.898 11.387 -5.710 1.00 86.00 192 LYS A N 1
ATOM 1474 C CA . LYS A 1 192 ? 1.861 12.077 -4.933 1.00 86.00 192 LYS A CA 1
ATOM 1475 C C . LYS A 1 192 ? 0.482 11.794 -5.509 1.00 86.00 192 LYS A C 1
ATOM 1477 O O . LYS A 1 192 ? 0.239 12.125 -6.664 1.00 86.00 192 LYS A O 1
ATOM 1482 N N . HIS A 1 193 ? -0.441 11.291 -4.697 1.00 79.81 193 HIS A N 1
ATOM 1483 C CA . HIS A 1 193 ? -1.804 10.929 -5.097 1.00 79.81 193 HIS A CA 1
ATOM 1484 C C . HIS A 1 193 ? -2.896 11.647 -4.264 1.00 79.81 193 HIS A C 1
ATOM 1486 O O . HIS A 1 193 ? -3.243 11.192 -3.180 1.00 79.81 193 HIS A O 1
ATOM 1492 N N . VAL A 1 194 ? -3.582 12.684 -4.774 1.00 66.25 194 VAL A N 1
ATOM 1493 C CA . VAL A 1 194 ? -4.621 13.430 -3.991 1.00 66.25 194 VAL A CA 1
ATOM 1494 C C . VAL A 1 194 ? -5.984 12.763 -3.813 1.00 66.25 194 VAL A C 1
ATOM 1496 O O . VAL A 1 194 ? -6.924 13.437 -3.387 1.00 66.25 194 VAL A O 1
ATOM 1499 N N . LYS A 1 195 ? -6.198 11.484 -4.111 1.00 47.72 195 LYS A N 1
ATOM 1500 C CA . LYS A 1 195 ? -7.550 10.925 -3.947 1.00 47.72 195 LYS A CA 1
ATOM 1501 C C . LYS A 1 195 ? -7.916 10.588 -2.492 1.00 47.72 195 LYS A C 1
ATOM 1503 O O . LYS A 1 195 ? -8.314 9.476 -2.188 1.00 47.72 195 LYS A O 1
ATOM 1508 N N . GLY A 1 196 ? -7.849 11.603 -1.633 1.00 42.34 196 GLY A N 1
ATOM 1509 C CA . GLY A 1 196 ? -8.399 11.646 -0.290 1.00 42.34 196 GLY A CA 1
ATOM 1510 C C . GLY A 1 196 ? -7.363 11.319 0.769 1.00 42.34 196 GLY A C 1
ATOM 1511 O O . GLY A 1 196 ? -6.986 10.167 0.942 1.00 42.34 196 GLY A O 1
ATOM 1512 N N . GLY A 1 197 ? -6.983 12.321 1.565 1.00 38.03 197 GLY A N 1
ATOM 1513 C CA . GLY A 1 197 ? -6.693 12.041 2.967 1.00 38.03 197 GLY A CA 1
ATOM 1514 C C . GLY A 1 197 ? -7.841 11.187 3.499 1.00 38.03 197 GLY A C 1
ATOM 1515 O O . GLY A 1 197 ? -9.019 11.460 3.236 1.00 38.03 197 GLY A O 1
ATOM 1516 N N . TYR A 1 198 ? -7.485 10.074 4.107 1.00 39.66 198 TYR A N 1
ATOM 1517 C CA . TYR A 1 198 ? -8.419 9.052 4.534 1.00 39.66 198 TYR A CA 1
ATOM 1518 C C . TYR A 1 198 ? -9.433 9.749 5.486 1.00 39.66 198 TYR A C 1
ATOM 1520 O O . TYR A 1 198 ? -9.042 10.538 6.337 1.00 39.66 198 TYR A O 1
ATOM 1528 N N . GLY A 1 199 ? -10.735 9.706 5.162 1.00 40.78 199 GLY A N 1
ATOM 1529 C CA . GLY A 1 199 ? -11.788 10.516 5.814 1.00 40.78 199 GLY A CA 1
ATOM 1530 C C . GLY A 1 199 ? -12.366 11.716 5.039 1.00 40.78 199 GLY A C 1
ATOM 1531 O O . GLY A 1 199 ? -13.457 12.186 5.368 1.00 40.78 199 GLY A O 1
ATOM 1532 N N . ARG A 1 200 ? -11.753 12.150 3.928 1.00 43.66 200 ARG A N 1
ATOM 1533 C CA . ARG A 1 200 ? -12.421 12.977 2.901 1.00 43.66 200 ARG A CA 1
ATOM 1534 C C . ARG A 1 200 ? -12.261 12.335 1.524 1.00 43.66 200 ARG A C 1
ATOM 1536 O O . ARG A 1 200 ? -11.312 12.610 0.804 1.00 43.66 200 ARG A O 1
ATOM 1543 N N . LYS A 1 201 ? -13.255 11.520 1.151 1.00 44.75 201 LYS A N 1
ATOM 1544 C CA . LYS A 1 201 ? -13.463 10.937 -0.188 1.00 44.75 201 LYS A CA 1
ATOM 1545 C C . LYS A 1 201 ? -12.295 10.089 -0.740 1.00 44.75 201 LYS A C 1
ATOM 1547 O O . LYS A 1 201 ? -11.523 10.565 -1.563 1.00 44.75 201 LYS A O 1
ATOM 1552 N N . GLY A 1 202 ? -12.326 8.776 -0.485 1.00 47.25 202 GLY A N 1
ATOM 1553 C CA . GLY A 1 202 ? -12.236 7.855 -1.629 1.00 47.25 202 GLY A CA 1
ATOM 1554 C C . GLY A 1 202 ? -11.070 6.873 -1.775 1.00 47.25 202 GLY A C 1
ATOM 1555 O O . GLY A 1 202 ? -10.968 6.320 -2.872 1.00 47.25 202 GLY A O 1
ATOM 1556 N N . TYR A 1 203 ? -10.263 6.569 -0.751 1.00 54.88 203 TYR A N 1
ATOM 1557 C CA . TYR A 1 203 ? -9.416 5.368 -0.822 1.00 54.88 203 TYR A CA 1
ATOM 1558 C C . TYR A 1 203 ? -10.090 4.142 -0.238 1.00 54.88 203 TYR A C 1
ATOM 1560 O O . TYR A 1 203 ? -10.760 4.190 0.794 1.00 54.88 203 TYR A O 1
ATOM 1568 N N . GLY A 1 204 ? -9.909 3.044 -0.961 1.00 62.97 204 GLY A N 1
ATOM 1569 C CA . GLY A 1 204 ? -10.409 1.753 -0.574 1.00 62.97 204 GLY A CA 1
ATOM 1570 C C . GLY A 1 204 ? -9.470 0.974 0.334 1.00 62.97 204 GLY A C 1
ATOM 1571 O O . GLY A 1 204 ? -8.256 1.148 0.277 1.00 62.97 204 GLY A O 1
ATOM 1572 N N . ALA A 1 205 ? -10.041 0.093 1.144 1.00 75.00 205 ALA A N 1
ATOM 1573 C CA . ALA A 1 205 ? -9.309 -0.892 1.914 1.00 75.00 205 ALA A CA 1
ATOM 1574 C C . ALA A 1 205 ? -9.201 -2.203 1.132 1.00 75.00 205 ALA A C 1
ATOM 1576 O O . ALA A 1 205 ? -10.052 -2.539 0.300 1.00 75.00 205 ALA A O 1
ATOM 1577 N N . ALA A 1 206 ? -8.147 -2.960 1.407 1.00 80.38 206 ALA A N 1
ATOM 1578 C CA . ALA A 1 206 ? -8.020 -4.305 0.887 1.00 80.38 206 ALA A CA 1
ATOM 1579 C C . ALA A 1 206 ? -9.087 -5.210 1.519 1.00 80.38 206 ALA A C 1
ATOM 1581 O O . ALA A 1 206 ? -9.337 -5.153 2.724 1.00 80.38 206 ALA A O 1
ATOM 1582 N N . GLY A 1 207 ? -9.716 -6.054 0.708 1.00 79.06 207 GLY A N 1
ATOM 1583 C CA . GLY A 1 207 ? -10.633 -7.084 1.181 1.00 79.06 207 GLY A CA 1
ATOM 1584 C C . GLY A 1 207 ? -9.901 -8.285 1.778 1.00 79.06 207 GLY A C 1
ATOM 1585 O O . GLY A 1 207 ? -8.670 -8.353 1.788 1.00 79.06 207 GLY A O 1
ATOM 1586 N N . ASN A 1 208 ? -10.675 -9.269 2.239 1.00 83.38 208 ASN A N 1
ATOM 1587 C CA . ASN A 1 208 ? -10.136 -10.546 2.704 1.00 83.38 208 ASN A CA 1
ATOM 1588 C C . ASN A 1 208 ? -9.408 -11.291 1.579 1.00 83.38 208 ASN A C 1
ATOM 1590 O O . ASN A 1 208 ? -9.880 -11.339 0.443 1.00 83.38 208 ASN A O 1
ATOM 1594 N N . HIS A 1 209 ? -8.294 -11.928 1.931 1.00 84.38 209 HIS A N 1
ATOM 1595 C CA . HIS A 1 209 ? -7.461 -12.759 1.064 1.00 84.38 209 HIS A CA 1
ATOM 1596 C C . HIS A 1 209 ? -6.962 -12.053 -0.204 1.00 84.38 209 HIS A C 1
ATOM 1598 O O . HIS A 1 209 ? -6.617 -12.707 -1.193 1.00 84.38 209 HIS A O 1
ATOM 1604 N N . GLN A 1 210 ? -6.900 -10.724 -0.180 1.00 89.25 210 GLN A N 1
ATOM 1605 C CA . GLN A 1 210 ? -6.460 -9.922 -1.307 1.00 89.25 210 GLN A CA 1
ATOM 1606 C C . GLN A 1 210 ? -4.936 -9.804 -1.303 1.00 89.25 210 GLN A C 1
ATOM 1608 O O . GLN A 1 210 ? -4.322 -9.541 -0.271 1.00 89.25 210 GLN A O 1
ATOM 1613 N N . TRP A 1 211 ? -4.328 -9.972 -2.476 1.00 92.19 211 TRP A N 1
ATOM 1614 C CA . TRP A 1 211 ? -2.927 -9.632 -2.690 1.00 92.19 211 TRP A CA 1
ATOM 1615 C C . TRP A 1 211 ? -2.802 -8.138 -2.975 1.00 92.19 211 TRP A C 1
ATOM 1617 O O . TRP A 1 211 ? -3.379 -7.638 -3.943 1.00 92.19 211 TRP A O 1
ATOM 1627 N N . ILE A 1 212 ? -2.033 -7.445 -2.143 1.00 92.62 212 ILE A N 1
ATOM 1628 C CA . ILE A 1 212 ? -1.719 -6.023 -2.285 1.00 92.62 212 ILE A CA 1
ATOM 1629 C C . ILE A 1 212 ? -0.214 -5.812 -2.263 1.00 92.62 212 ILE A C 1
ATOM 1631 O O . ILE A 1 212 ? 0.506 -6.572 -1.622 1.00 92.62 212 ILE A O 1
ATOM 1635 N N . GLU A 1 213 ? 0.260 -4.789 -2.962 1.00 93.62 213 GLU A N 1
ATOM 1636 C CA . GLU A 1 213 ? 1.670 -4.422 -2.914 1.00 93.62 213 GLU A CA 1
ATOM 1637 C C . GLU A 1 213 ? 1.953 -3.606 -1.663 1.00 93.62 213 GLU A C 1
ATOM 1639 O O . GLU A 1 213 ? 1.234 -2.657 -1.336 1.00 93.62 213 GLU A O 1
ATOM 1644 N N . VAL A 1 214 ? 3.005 -4.006 -0.964 1.00 93.44 214 VAL A N 1
ATOM 1645 C CA . VAL A 1 214 ? 3.393 -3.426 0.310 1.00 93.44 214 VAL A CA 1
ATOM 1646 C C . VAL A 1 214 ? 4.880 -3.154 0.346 1.00 93.44 214 VAL A C 1
ATOM 1648 O O . VAL A 1 214 ? 5.654 -3.623 -0.490 1.00 93.44 214 VAL A O 1
ATOM 1651 N N . ARG A 1 215 ? 5.284 -2.420 1.372 1.00 91.12 215 ARG A N 1
ATOM 1652 C CA . ARG A 1 215 ? 6.673 -2.297 1.780 1.00 91.12 215 ARG A CA 1
ATOM 1653 C C . ARG A 1 215 ? 6.773 -2.215 3.293 1.00 91.12 215 ARG A C 1
ATOM 1655 O O . ARG A 1 215 ? 5.848 -1.753 3.957 1.00 91.12 215 ARG A O 1
ATOM 1662 N N . HIS A 1 216 ? 7.919 -2.624 3.805 1.00 90.62 216 HIS A N 1
ATOM 1663 C CA . HIS A 1 216 ? 8.243 -2.609 5.221 1.00 90.62 216 HIS A CA 1
ATOM 1664 C C . HIS A 1 216 ? 9.763 -2.534 5.376 1.00 90.62 216 HIS A C 1
ATOM 1666 O O . HIS A 1 216 ? 10.474 -3.079 4.531 1.00 90.62 216 HIS A O 1
ATOM 1672 N N . GLN A 1 217 ? 10.253 -1.871 6.421 1.00 88.00 217 GLN A N 1
ATOM 1673 C CA . GLN A 1 217 ? 11.665 -1.891 6.794 1.00 88.00 217 GLN A CA 1
ATOM 1674 C C . GLN A 1 217 ? 11.814 -2.583 8.140 1.00 88.00 217 GLN A C 1
ATOM 1676 O O . GLN A 1 217 ? 11.252 -2.113 9.125 1.00 88.00 217 GLN A O 1
ATOM 1681 N N . GLY A 1 218 ? 12.600 -3.654 8.179 1.00 84.81 218 GLY A N 1
ATOM 1682 C CA . GLY A 1 218 ? 12.946 -4.302 9.430 1.00 84.81 218 GLY A CA 1
ATOM 1683 C C . GLY A 1 218 ? 13.938 -3.459 10.226 1.00 84.81 218 GLY A C 1
ATOM 1684 O O . GLY A 1 218 ? 14.886 -2.908 9.667 1.00 84.81 218 GLY A O 1
ATOM 1685 N N . GLY A 1 219 ? 13.740 -3.402 11.542 1.00 69.19 219 GLY A N 1
ATOM 1686 C CA . GLY A 1 219 ? 14.694 -2.841 12.498 1.00 69.19 219 GLY A CA 1
ATOM 1687 C C . GLY A 1 219 ? 14.789 -1.309 12.520 1.00 69.19 219 GLY A C 1
ATOM 1688 O O . GLY A 1 219 ? 15.565 -0.714 11.776 1.00 69.19 219 GLY A O 1
ATOM 1689 N N . GLY A 1 220 ? 14.126 -0.671 13.495 1.00 54.94 220 GLY A N 1
ATOM 1690 C CA . GLY A 1 220 ? 14.614 0.619 14.005 1.00 54.94 220 GLY A CA 1
ATOM 1691 C C . GLY A 1 220 ? 13.622 1.576 14.660 1.00 54.94 220 GLY A C 1
ATOM 1692 O O . GLY A 1 220 ? 14.078 2.497 15.334 1.00 54.94 220 GLY A O 1
ATOM 1693 N N . VAL A 1 221 ? 12.307 1.393 14.524 1.00 51.91 221 VAL A N 1
ATOM 1694 C CA . VAL A 1 221 ? 11.329 2.228 15.246 1.00 51.91 221 VAL A CA 1
ATOM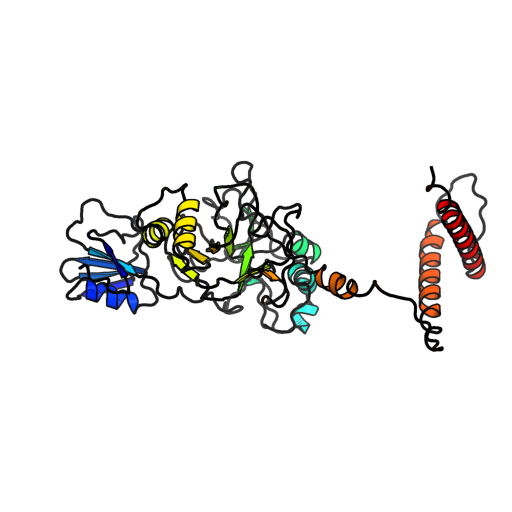 1695 C C . VAL A 1 221 ? 10.189 1.354 15.756 1.00 51.91 221 VAL A C 1
ATOM 1697 O O . VAL A 1 221 ? 9.548 0.664 14.978 1.00 51.91 221 VAL A O 1
ATOM 1700 N N . THR A 1 222 ? 10.003 1.393 17.081 1.00 56.00 222 THR A N 1
ATOM 1701 C CA . THR A 1 222 ? 8.850 0.918 17.875 1.00 56.00 222 THR A CA 1
ATOM 1702 C C . THR A 1 222 ? 8.440 -0.555 17.764 1.00 56.00 222 THR A C 1
ATOM 1704 O O . THR A 1 222 ? 7.787 -0.934 16.812 1.00 56.00 222 THR A O 1
ATOM 1707 N N . GLY A 1 223 ? 8.684 -1.350 18.813 1.00 61.50 223 GLY A N 1
ATOM 1708 C CA . GLY A 1 223 ? 7.724 -2.342 19.335 1.00 61.50 223 GLY A CA 1
ATOM 1709 C C . GLY A 1 223 ? 7.191 -3.469 18.431 1.00 61.50 223 GLY A C 1
ATOM 1710 O O . GLY A 1 223 ? 6.343 -4.229 18.892 1.00 61.50 223 GLY A O 1
ATOM 1711 N N . GLU A 1 224 ? 7.645 -3.639 17.188 1.00 80.38 224 GLU A N 1
ATOM 1712 C CA . GLU A 1 224 ? 7.122 -4.649 16.246 1.00 80.38 224 GLU A CA 1
ATOM 1713 C C . GLU A 1 224 ? 7.644 -6.076 16.510 1.00 80.38 224 GLU A C 1
ATOM 1715 O O . GLU A 1 224 ? 7.882 -6.869 15.596 1.00 80.38 224 GLU A O 1
ATOM 1720 N N . GLU A 1 225 ? 7.860 -6.418 17.782 1.00 83.06 225 GLU A N 1
ATOM 1721 C CA . GLU A 1 225 ? 8.163 -7.793 18.203 1.00 83.06 225 GLU A CA 1
ATOM 1722 C C . GLU A 1 225 ? 6.948 -8.706 17.990 1.00 83.06 225 GLU A C 1
ATOM 1724 O O . GLU A 1 225 ? 7.087 -9.920 17.847 1.00 83.06 225 GLU A O 1
ATOM 1729 N N . VAL A 1 226 ? 5.753 -8.106 17.974 1.00 83.69 226 VAL A N 1
ATOM 1730 C CA . VAL A 1 226 ? 4.485 -8.739 17.629 1.00 83.69 226 VAL A CA 1
ATOM 1731 C C . VAL A 1 226 ? 3.803 -7.878 16.577 1.00 83.69 226 VAL A C 1
ATOM 1733 O O . VAL A 1 226 ? 3.480 -6.718 16.827 1.00 83.69 226 VAL A O 1
ATOM 1736 N N . GLY A 1 227 ? 3.575 -8.464 15.409 1.00 89.69 227 GLY A N 1
ATOM 1737 C CA . GLY A 1 227 ? 3.028 -7.784 14.247 1.00 89.69 227 GLY A CA 1
ATOM 1738 C C . GLY A 1 227 ? 4.080 -7.248 13.301 1.00 89.69 227 GLY A C 1
ATOM 1739 O O . GLY A 1 227 ? 5.251 -7.135 13.644 1.00 89.69 227 GLY A O 1
ATOM 1740 N N . MET A 1 228 ? 3.638 -6.914 12.095 1.00 91.06 228 MET A N 1
ATOM 1741 C CA . MET A 1 228 ? 4.464 -6.285 11.070 1.00 91.06 228 MET A CA 1
ATOM 1742 C C . MET A 1 228 ? 3.636 -5.245 10.329 1.00 91.06 228 MET A C 1
ATOM 1744 O O . MET A 1 228 ? 2.646 -5.591 9.678 1.00 91.06 228 MET A O 1
ATOM 1748 N N . TRP A 1 229 ? 4.035 -3.985 10.442 1.00 89.31 229 TRP A N 1
ATOM 1749 C CA . TRP A 1 229 ? 3.413 -2.865 9.764 1.00 89.31 229 TRP A CA 1
ATOM 1750 C C . TRP A 1 229 ? 3.961 -2.697 8.361 1.00 89.31 229 TRP A C 1
ATOM 1752 O O . TRP A 1 229 ? 5.165 -2.718 8.096 1.00 89.31 229 TRP A O 1
ATOM 1762 N N . PHE A 1 230 ? 3.032 -2.460 7.457 1.00 89.69 230 PHE A N 1
ATOM 1763 C CA . PHE A 1 230 ? 3.266 -2.200 6.063 1.00 89.69 230 PHE A CA 1
ATOM 1764 C C . PHE A 1 230 ? 2.684 -0.857 5.685 1.00 89.69 230 PHE A C 1
ATOM 1766 O O . PHE A 1 230 ? 1.609 -0.469 6.143 1.00 89.69 230 PHE A O 1
ATOM 1773 N N . LEU A 1 231 ? 3.332 -0.234 4.711 1.00 86.44 231 LEU A N 1
ATOM 1774 C CA . LEU A 1 231 ? 2.655 0.727 3.864 1.00 86.44 231 LEU A CA 1
ATOM 1775 C C . LEU A 1 231 ? 2.150 0.047 2.601 1.00 86.44 231 LEU A C 1
ATOM 1777 O O . LEU A 1 231 ? 2.885 -0.723 1.978 1.00 86.44 231 LEU A O 1
ATOM 1781 N N . TYR A 1 232 ? 0.945 0.415 2.175 1.00 87.75 232 TYR A N 1
ATOM 1782 C CA . TYR A 1 232 ? 0.498 0.183 0.807 1.00 87.75 232 TYR A CA 1
ATOM 1783 C C . TYR A 1 232 ? 1.426 0.901 -0.177 1.00 87.75 232 TYR A C 1
ATOM 1785 O O . TYR A 1 232 ? 1.645 2.111 -0.080 1.00 87.75 232 TYR A O 1
ATOM 1793 N N . ALA A 1 233 ? 1.996 0.140 -1.106 1.00 89.81 233 ALA A N 1
ATOM 1794 C CA . ALA A 1 233 ? 3.014 0.627 -2.025 1.00 89.81 233 ALA A CA 1
ATOM 1795 C C . ALA A 1 233 ? 2.955 -0.081 -3.392 1.00 89.81 233 ALA A C 1
ATOM 1797 O O . ALA A 1 233 ? 3.909 -0.768 -3.759 1.00 89.81 233 ALA A O 1
ATOM 1798 N N . PRO A 1 234 ? 1.864 0.072 -4.173 1.00 91.19 234 PRO A N 1
ATOM 1799 C CA . PRO A 1 234 ? 1.853 -0.312 -5.585 1.00 91.19 234 PRO A CA 1
ATOM 1800 C C . PRO A 1 234 ? 3.096 0.180 -6.315 1.00 91.19 234 PRO A C 1
ATOM 1802 O O . PRO A 1 234 ? 3.461 1.345 -6.164 1.00 91.19 234 PRO A O 1
ATOM 1805 N N . GLY A 1 235 ? 3.732 -0.698 -7.090 1.00 92.88 235 GLY A N 1
ATOM 1806 C CA . GLY A 1 235 ? 5.035 -0.423 -7.689 1.00 92.88 235 GLY A CA 1
ATOM 1807 C C . GLY A 1 235 ? 6.218 -1.015 -6.920 1.00 92.88 235 GLY A C 1
ATOM 1808 O O . GLY A 1 235 ? 7.326 -0.998 -7.442 1.00 92.88 235 GLY A O 1
ATOM 1809 N N . SER A 1 236 ? 6.027 -1.577 -5.719 1.00 93.62 236 SER A N 1
ATOM 1810 C CA . SER A 1 236 ? 7.117 -2.215 -4.965 1.00 93.62 236 SER A CA 1
ATOM 1811 C C . SER A 1 236 ? 7.526 -3.586 -5.507 1.00 93.62 236 SER A C 1
ATOM 1813 O O . SER A 1 236 ? 8.638 -4.037 -5.241 1.00 93.62 236 SER A O 1
ATOM 1815 N N . GLY A 1 237 ? 6.638 -4.284 -6.224 1.00 93.94 237 GLY A N 1
ATOM 1816 C CA . GLY A 1 237 ? 6.882 -5.655 -6.680 1.00 93.94 237 GLY A CA 1
ATOM 1817 C C . GLY A 1 237 ? 6.820 -6.720 -5.580 1.00 93.94 237 GLY A C 1
ATOM 1818 O O . GLY A 1 237 ? 6.923 -7.913 -5.889 1.00 93.94 237 GLY A O 1
ATOM 1819 N N . VAL A 1 238 ? 6.598 -6.322 -4.321 1.00 95.75 238 VAL A N 1
ATOM 1820 C CA . VAL A 1 238 ? 6.428 -7.224 -3.178 1.00 95.75 238 VAL A CA 1
ATOM 1821 C C . VAL A 1 238 ? 4.986 -7.192 -2.702 1.00 95.75 238 VAL A C 1
ATOM 1823 O O . VAL A 1 238 ? 4.432 -6.143 -2.385 1.00 95.75 238 VAL A O 1
ATOM 1826 N N . TRP A 1 239 ? 4.377 -8.370 -2.636 1.00 96.56 239 TRP A N 1
ATOM 1827 C CA . TRP A 1 239 ? 2.957 -8.539 -2.374 1.00 96.56 239 TRP A CA 1
ATOM 1828 C C . TRP A 1 239 ? 2.720 -9.212 -1.034 1.00 96.56 239 TRP A C 1
ATOM 1830 O O . TRP A 1 239 ? 3.366 -10.211 -0.729 1.00 96.56 239 TRP A O 1
ATOM 1840 N N . PHE A 1 240 ? 1.728 -8.730 -0.297 1.00 97.12 240 PHE A N 1
ATOM 1841 C CA . PHE A 1 240 ? 1.222 -9.320 0.934 1.00 97.12 240 PHE A CA 1
ATOM 1842 C C . PHE A 1 240 ? -0.220 -9.792 0.742 1.00 97.12 240 PHE A C 1
ATOM 1844 O O . PHE A 1 240 ? -1.017 -9.111 0.090 1.00 97.12 240 PHE A O 1
ATOM 1851 N N . ASN A 1 241 ? -0.556 -10.962 1.289 1.00 95.12 241 ASN A N 1
ATOM 1852 C CA . ASN A 1 241 ? -1.938 -11.428 1.356 1.00 95.12 241 ASN A CA 1
ATOM 1853 C C . ASN A 1 241 ? -2.568 -10.999 2.676 1.00 95.12 241 ASN A C 1
ATOM 1855 O O . ASN A 1 241 ? -2.105 -11.398 3.740 1.00 95.12 241 ASN A O 1
ATOM 1859 N N . THR A 1 242 ? -3.670 -10.264 2.602 1.00 92.75 242 THR A N 1
ATOM 1860 C CA . THR A 1 242 ? -4.351 -9.740 3.790 1.00 92.75 242 THR A CA 1
ATOM 1861 C C . THR A 1 242 ? -4.984 -10.806 4.687 1.00 92.75 242 THR A C 1
ATOM 1863 O O . THR A 1 242 ? -5.300 -10.511 5.839 1.00 92.75 242 THR A O 1
ATOM 1866 N N . GLY A 1 243 ? -5.183 -12.038 4.206 1.00 91.94 243 GLY A N 1
ATOM 1867 C CA . GLY A 1 243 ? -5.888 -13.073 4.962 1.00 91.94 243 GLY A CA 1
ATOM 1868 C C . GLY A 1 243 ? -7.282 -12.608 5.395 1.00 91.94 243 GLY A C 1
ATOM 1869 O O . GLY A 1 243 ? -7.953 -11.871 4.672 1.00 91.94 243 GLY A O 1
ATOM 1870 N N . ARG A 1 244 ? -7.730 -13.002 6.585 1.00 88.31 244 ARG A N 1
ATOM 1871 C CA . ARG A 1 244 ? -8.888 -12.380 7.237 1.00 88.31 244 ARG A CA 1
ATOM 1872 C C . ARG A 1 244 ? -8.464 -11.009 7.745 1.00 88.31 244 ARG A C 1
ATOM 1874 O O . ARG A 1 244 ? -7.684 -10.914 8.691 1.00 88.31 244 ARG A O 1
ATOM 1881 N N . THR A 1 245 ? -8.960 -9.963 7.102 1.00 88.44 245 THR A N 1
ATOM 1882 C CA . THR A 1 245 ? -8.603 -8.586 7.410 1.00 88.44 245 THR A CA 1
ATOM 1883 C C . THR A 1 245 ? -9.787 -7.804 7.927 1.00 88.44 245 THR A C 1
ATOM 1885 O O . THR A 1 245 ? -10.948 -8.087 7.621 1.00 88.44 245 THR A O 1
ATOM 1888 N N . ARG A 1 246 ? -9.476 -6.788 8.718 1.00 85.25 246 ARG A N 1
ATOM 1889 C CA . ARG A 1 246 ? -10.453 -5.835 9.208 1.00 85.25 246 ARG A CA 1
ATOM 1890 C C . ARG A 1 246 ? -9.941 -4.424 9.047 1.00 85.25 246 ARG A C 1
ATOM 1892 O O . ARG A 1 246 ? -8.747 -4.164 9.101 1.00 85.25 246 ARG A O 1
ATOM 1899 N N . VAL A 1 247 ? -10.878 -3.518 8.856 1.00 80.06 247 VAL A N 1
ATOM 1900 C CA . VAL A 1 247 ? -10.599 -2.111 8.656 1.00 80.06 247 VAL A CA 1
ATOM 1901 C C . VAL A 1 247 ? -11.061 -1.357 9.890 1.00 80.06 247 VAL A C 1
ATOM 1903 O O . VAL A 1 247 ? -12.222 -1.482 10.294 1.00 80.06 247 VAL A O 1
ATOM 1906 N N . PHE A 1 248 ? -10.142 -0.606 10.479 1.00 77.25 248 PHE A N 1
ATOM 1907 C CA . PHE A 1 248 ? -10.384 0.275 11.605 1.00 77.25 248 PHE A CA 1
ATOM 1908 C C . PHE A 1 248 ? -10.227 1.717 11.166 1.00 77.25 248 PHE A C 1
ATOM 1910 O O . PHE A 1 248 ? -9.416 2.032 10.301 1.00 77.25 248 PHE A O 1
ATOM 1917 N N . GLU A 1 249 ? -11.021 2.593 11.769 1.00 72.75 249 GLU A N 1
ATOM 1918 C CA . GLU A 1 249 ? -10.921 4.013 11.466 1.00 72.75 249 GLU A CA 1
ATOM 1919 C C . GLU A 1 249 ? -9.583 4.549 11.961 1.00 72.75 249 GLU A C 1
ATOM 1921 O O . GLU A 1 249 ? -8.754 4.970 11.174 1.00 72.75 249 GLU A O 1
ATOM 1926 N N . THR A 1 250 ? -9.333 4.421 13.259 1.00 73.25 250 THR A N 1
ATOM 1927 C CA . THR A 1 250 ? -8.137 4.940 13.919 1.00 73.25 250 THR A CA 1
ATOM 1928 C C . THR A 1 250 ? -7.490 3.861 14.777 1.00 73.25 250 THR A C 1
ATOM 1930 O O . THR A 1 250 ? -8.125 2.855 15.120 1.00 73.25 250 THR A O 1
ATOM 1933 N N . HIS A 1 251 ? -6.259 4.109 15.218 1.00 78.62 251 HIS A N 1
ATOM 1934 C CA . HIS A 1 251 ? -5.598 3.310 16.253 1.00 78.62 251 HIS A CA 1
ATOM 1935 C C . HIS A 1 251 ? -6.433 3.175 17.529 1.00 78.62 251 HIS A C 1
ATOM 1937 O O . HIS A 1 251 ? -6.576 2.078 18.064 1.00 78.62 251 HIS A O 1
ATOM 1943 N N . ALA A 1 252 ? -7.047 4.272 17.981 1.00 74.62 252 ALA A N 1
ATOM 1944 C CA . ALA A 1 252 ? -7.914 4.299 19.159 1.00 74.62 252 ALA A CA 1
ATOM 1945 C C . ALA A 1 252 ? -9.131 3.371 19.006 1.00 74.62 252 ALA A C 1
ATOM 1947 O O . ALA A 1 252 ? -9.493 2.642 19.933 1.00 74.62 252 ALA A O 1
ATOM 1948 N N . VAL A 1 253 ? -9.747 3.358 17.817 1.00 75.31 253 VAL A N 1
ATOM 1949 C CA . VAL A 1 253 ? -10.845 2.434 17.513 1.00 75.31 253 VAL A CA 1
ATOM 1950 C C . VAL A 1 253 ? -10.353 1.000 17.542 1.00 75.31 253 VAL A C 1
ATOM 1952 O O . VAL A 1 253 ? -10.948 0.178 18.230 1.00 75.31 253 VAL A O 1
ATOM 1955 N N . ALA A 1 254 ? -9.275 0.685 16.829 1.00 80.75 254 ALA A N 1
ATOM 1956 C CA . ALA A 1 254 ? -8.739 -0.671 16.802 1.00 80.75 254 ALA A CA 1
ATOM 1957 C C . ALA A 1 254 ? -8.419 -1.187 18.210 1.00 80.75 254 ALA A C 1
ATOM 1959 O O . ALA A 1 254 ? -8.847 -2.283 18.563 1.00 80.75 254 ALA A O 1
ATOM 1960 N N . ALA A 1 255 ? -7.769 -0.370 19.039 1.00 81.69 255 ALA A N 1
ATOM 1961 C CA . ALA A 1 255 ? -7.471 -0.684 20.429 1.00 81.69 255 ALA A CA 1
ATOM 1962 C C . ALA A 1 255 ? -8.726 -1.048 21.236 1.00 81.69 255 ALA A C 1
ATOM 1964 O O . ALA A 1 255 ? -8.783 -2.124 21.829 1.00 81.69 255 ALA A O 1
ATOM 1965 N N . GLU A 1 256 ? -9.769 -0.213 21.191 1.00 78.19 256 GLU A N 1
ATOM 1966 C CA . GLU A 1 256 ? -11.022 -0.490 21.903 1.00 78.19 256 GLU A CA 1
ATOM 1967 C C . GLU A 1 256 ? -11.650 -1.808 21.453 1.00 78.19 256 GLU A C 1
ATOM 1969 O O . GLU A 1 256 ? -12.108 -2.606 22.264 1.00 78.19 256 GLU A O 1
ATOM 1974 N N . GLN A 1 257 ? -11.683 -2.039 20.142 1.00 80.19 257 GLN A N 1
ATOM 1975 C CA . GLN A 1 257 ? -12.404 -3.170 19.573 1.00 80.19 257 GLN A CA 1
ATOM 1976 C C . GLN A 1 257 ? -11.649 -4.492 19.697 1.00 80.19 257 GLN A C 1
ATOM 1978 O O . GLN A 1 257 ? -12.282 -5.545 19.750 1.00 80.19 257 GLN A O 1
ATOM 1983 N N . LEU A 1 258 ? -10.317 -4.443 19.701 1.00 84.25 258 LEU A N 1
ATOM 1984 C CA . LEU A 1 258 ? -9.458 -5.619 19.804 1.00 84.25 258 LEU A CA 1
ATOM 1985 C C . LEU A 1 258 ? -9.131 -5.949 21.262 1.00 84.25 258 LEU A C 1
ATOM 1987 O O . LEU A 1 258 ? -9.156 -7.119 21.629 1.00 84.25 258 LEU A O 1
ATOM 1991 N N . CYS A 1 259 ? -8.864 -4.940 22.094 1.00 84.25 259 CYS A N 1
ATOM 1992 C CA . CYS A 1 259 ? -8.438 -5.117 23.485 1.00 84.25 259 CYS A CA 1
ATOM 1993 C C . CYS A 1 259 ? -9.536 -4.837 24.523 1.00 84.25 259 CYS A C 1
ATOM 1995 O O . CYS A 1 259 ? -9.323 -5.086 25.709 1.00 84.25 259 CYS A O 1
ATOM 1997 N N . GLY A 1 260 ? -10.684 -4.273 24.131 1.00 80.88 260 GLY A N 1
ATOM 1998 C CA . GLY A 1 260 ? -11.731 -3.844 25.069 1.00 80.88 260 GLY A CA 1
ATOM 1999 C C . GLY A 1 260 ? -11.357 -2.613 25.904 1.00 80.88 260 GLY A C 1
ATOM 2000 O O . GLY A 1 260 ? -11.980 -2.364 26.935 1.00 80.88 260 GLY A O 1
ATOM 2001 N N . ARG A 1 261 ? -10.298 -1.896 25.509 1.00 79.25 261 ARG A N 1
ATOM 2002 C CA . ARG A 1 261 ? -9.806 -0.679 26.158 1.00 79.25 261 ARG A CA 1
ATOM 2003 C C . ARG A 1 261 ? -8.984 0.150 25.182 1.00 79.25 261 ARG A C 1
ATOM 2005 O O . ARG A 1 261 ? -8.314 -0.400 24.309 1.00 79.25 261 ARG A O 1
ATOM 2012 N N . GLN A 1 262 ? -8.918 1.453 25.424 1.00 71.62 262 GLN A N 1
ATOM 2013 C CA . GLN A 1 262 ? -7.895 2.295 24.819 1.00 71.62 262 GLN A CA 1
ATOM 2014 C C . GLN A 1 262 ? -6.504 1.810 25.249 1.00 71.62 262 GLN A C 1
ATOM 2016 O O . GLN A 1 262 ? -6.251 1.550 26.432 1.00 71.62 262 GLN A O 1
ATOM 2021 N N . VAL A 1 263 ? -5.598 1.695 24.284 1.00 69.56 263 VAL A N 1
ATOM 2022 C CA . VAL A 1 263 ? -4.165 1.522 24.536 1.00 69.56 263 VAL A CA 1
ATOM 2023 C C . VAL A 1 263 ? -3.478 2.862 24.278 1.00 69.56 263 VAL A C 1
ATOM 2025 O O . VAL A 1 263 ? -3.975 3.683 23.505 1.00 69.56 263 VAL A O 1
ATOM 2028 N N . GLY A 1 264 ? -2.383 3.138 24.984 1.00 61.00 264 GLY A N 1
ATOM 2029 C CA . GLY A 1 264 ? -1.666 4.400 24.805 1.00 61.00 264 GLY A CA 1
ATOM 2030 C C . GLY A 1 264 ? -1.099 4.537 23.382 1.00 61.00 264 GLY A C 1
ATOM 2031 O O . GLY A 1 264 ? -0.863 3.529 22.721 1.00 61.00 264 GLY A O 1
ATOM 2032 N N . PRO A 1 265 ? -0.801 5.761 22.910 1.00 49.44 265 PRO A N 1
ATOM 2033 C CA . PRO A 1 265 ? -0.267 6.002 21.561 1.00 49.44 265 PRO A CA 1
ATOM 2034 C C . PRO A 1 265 ? 1.084 5.317 21.280 1.00 49.44 265 PRO A C 1
ATOM 2036 O O . PRO A 1 265 ? 1.448 5.139 20.126 1.00 49.44 265 PRO A O 1
ATOM 2039 N N . ASN A 1 266 ? 1.808 4.888 22.320 1.00 54.12 266 ASN A N 1
ATOM 2040 C CA . ASN A 1 266 ? 3.063 4.134 22.202 1.00 54.12 266 ASN A CA 1
ATOM 2041 C C . ASN A 1 266 ? 2.876 2.610 22.329 1.00 54.12 266 ASN A C 1
ATOM 2043 O O . ASN A 1 266 ? 3.860 1.881 22.394 1.00 54.12 266 ASN A O 1
ATOM 2047 N N . ASP A 1 267 ? 1.633 2.134 22.412 1.00 65.06 267 ASP A N 1
ATOM 2048 C CA . ASP A 1 267 ? 1.284 0.754 22.768 1.00 65.06 267 ASP A CA 1
ATOM 2049 C C . ASP A 1 267 ? 0.659 0.000 21.576 1.00 65.06 267 ASP A C 1
ATOM 2051 O O . ASP A 1 267 ? -0.162 -0.903 21.733 1.00 65.06 267 ASP A O 1
ATOM 2055 N N . ALA A 1 268 ? 1.043 0.383 20.350 1.00 71.00 268 ALA A N 1
ATOM 2056 C CA . ALA A 1 268 ? 0.592 -0.252 19.108 1.00 71.00 268 ALA A CA 1
ATOM 2057 C C . ALA A 1 268 ? 0.845 -1.771 19.106 1.00 71.00 268 ALA A C 1
ATOM 2059 O O . ALA A 1 268 ? 0.025 -2.537 18.603 1.00 71.00 268 ALA A O 1
ATOM 2060 N N . THR A 1 269 ? 1.932 -2.214 19.741 1.00 79.12 269 THR A N 1
ATOM 2061 C CA . THR A 1 269 ? 2.270 -3.627 19.955 1.00 79.12 269 THR A CA 1
ATOM 2062 C C . THR A 1 269 ? 1.179 -4.379 20.710 1.00 79.12 269 THR A C 1
ATOM 2064 O O . THR A 1 269 ? 0.844 -5.507 20.356 1.00 79.12 269 THR A O 1
ATOM 2067 N N . GLU A 1 270 ? 0.606 -3.772 21.747 1.00 83.44 270 GLU A N 1
ATOM 2068 C CA . GLU A 1 270 ? -0.404 -4.416 22.583 1.00 83.44 270 GLU A CA 1
ATOM 2069 C C . GLU A 1 270 ? -1.710 -4.623 21.815 1.00 83.44 270 GLU A C 1
ATOM 2071 O O . GLU A 1 270 ? -2.313 -5.690 21.889 1.00 83.44 270 GLU A O 1
ATOM 2076 N N . MET A 1 271 ? -2.100 -3.653 20.986 1.00 86.25 271 MET A N 1
ATOM 2077 C CA . MET A 1 271 ? -3.230 -3.814 20.069 1.00 86.25 271 MET A CA 1
ATOM 2078 C C . MET A 1 271 ? -3.029 -5.011 19.127 1.00 86.25 271 MET A C 1
ATOM 2080 O O . MET A 1 271 ? -3.964 -5.790 18.919 1.00 86.25 271 MET A O 1
ATOM 2084 N N . VAL A 1 272 ? -1.819 -5.193 18.582 1.00 89.56 272 VAL A N 1
ATOM 2085 C CA . VAL A 1 272 ? -1.519 -6.375 17.761 1.00 89.56 272 VAL A CA 1
ATOM 2086 C C . VAL A 1 272 ? -1.603 -7.654 18.592 1.00 89.56 272 VAL A C 1
ATOM 2088 O O . VAL A 1 272 ? -2.180 -8.635 18.124 1.00 89.56 272 VAL A O 1
ATOM 2091 N N . ARG A 1 273 ? -1.081 -7.660 19.825 1.00 89.25 273 ARG A N 1
ATOM 2092 C CA . ARG A 1 273 ? -1.172 -8.823 20.724 1.00 89.25 273 ARG A CA 1
ATOM 2093 C C . ARG A 1 273 ? -2.617 -9.226 20.983 1.00 89.25 273 ARG A C 1
ATOM 2095 O O . ARG A 1 273 ? -2.933 -10.395 20.803 1.00 89.25 273 ARG A O 1
ATOM 2102 N N . CYS A 1 274 ? -3.508 -8.281 21.285 1.00 89.75 274 CYS A N 1
ATOM 2103 C CA . CYS A 1 274 ? -4.933 -8.576 21.446 1.00 89.75 274 CYS A CA 1
ATOM 2104 C C . CYS A 1 274 ? -5.535 -9.206 20.178 1.00 89.75 274 CYS A C 1
ATOM 2106 O O . CYS A 1 274 ? -6.296 -10.171 20.259 1.00 89.75 274 CYS A O 1
ATOM 2108 N N . ALA A 1 275 ? -5.178 -8.696 18.991 1.00 90.88 275 ALA A N 1
ATOM 2109 C CA . ALA A 1 275 ? -5.624 -9.286 17.728 1.00 90.88 275 ALA A CA 1
ATOM 2110 C C . ALA A 1 275 ? -5.094 -10.717 17.534 1.00 90.88 275 ALA A C 1
ATOM 2112 O O . ALA A 1 275 ? -5.846 -11.593 17.096 1.00 90.88 275 ALA A O 1
ATOM 2113 N N . ALA A 1 276 ? -3.826 -10.957 17.882 1.00 90.69 276 ALA A N 1
ATOM 2114 C CA . ALA A 1 276 ? -3.183 -12.265 17.799 1.00 90.69 276 ALA A CA 1
ATOM 2115 C C . ALA A 1 276 ? -3.825 -13.269 18.767 1.00 90.69 276 ALA A C 1
ATOM 2117 O O . ALA A 1 276 ? -4.167 -14.379 18.362 1.00 90.69 276 ALA A O 1
ATOM 2118 N N . GLU A 1 277 ? -4.062 -12.863 20.016 1.00 91.00 277 GLU A N 1
ATOM 2119 C CA . GLU A 1 277 ? -4.722 -13.669 21.049 1.00 91.00 277 GLU A CA 1
ATOM 2120 C C . GLU A 1 277 ? -6.169 -14.010 20.681 1.00 91.00 277 GLU A C 1
ATOM 2122 O O . GLU A 1 277 ? -6.614 -15.140 20.888 1.00 91.00 277 GLU A O 1
ATOM 2127 N N . ALA A 1 278 ? -6.898 -13.067 20.078 1.00 88.88 278 ALA A N 1
ATOM 2128 C CA . ALA A 1 278 ? -8.252 -13.313 19.594 1.00 88.88 278 ALA A CA 1
ATOM 2129 C C . ALA A 1 278 ? -8.297 -14.323 18.429 1.00 88.88 278 ALA A C 1
ATOM 2131 O O . ALA A 1 278 ? -9.341 -14.933 18.192 1.00 88.88 278 ALA A O 1
ATOM 2132 N N . GLY A 1 279 ? -7.207 -14.474 17.661 1.00 87.75 279 GLY A N 1
ATOM 2133 C CA . GLY A 1 279 ? -7.057 -15.471 16.588 1.00 87.75 279 GLY A CA 1
ATOM 2134 C C . GLY A 1 279 ? -8.027 -15.329 15.402 1.00 87.75 279 GLY A C 1
ATOM 2135 O O . GLY A 1 279 ? -8.115 -16.211 14.537 1.00 87.75 279 GLY A O 1
ATOM 2136 N N . SER A 1 280 ? -8.789 -14.234 15.353 1.00 86.88 280 SER A N 1
ATOM 2137 C CA . SER A 1 280 ? -9.858 -14.013 14.371 1.00 86.88 280 SER A CA 1
ATOM 2138 C C . SER A 1 280 ? -9.396 -13.274 13.113 1.00 86.88 280 SER A C 1
ATOM 2140 O O . SER A 1 280 ? -10.068 -13.365 12.084 1.00 86.88 280 SER A O 1
ATOM 2142 N N . LEU A 1 281 ? -8.243 -12.601 13.175 1.00 90.50 281 LEU A N 1
ATOM 2143 C CA . LEU A 1 281 ? -7.675 -11.792 12.099 1.00 90.50 281 LEU A CA 1
ATOM 2144 C C . LEU A 1 281 ? -6.252 -12.238 11.765 1.00 90.50 281 LEU A C 1
ATOM 2146 O O . LEU A 1 281 ? -5.478 -12.606 12.643 1.00 90.50 281 LEU A O 1
ATOM 2150 N N . ASP A 1 282 ? -5.914 -12.160 10.483 1.00 94.31 282 ASP A N 1
ATOM 2151 C CA . ASP A 1 282 ? -4.553 -12.334 9.975 1.00 94.31 282 ASP A CA 1
ATOM 2152 C C . ASP A 1 282 ? -3.891 -10.967 9.714 1.00 94.31 282 ASP A C 1
ATOM 2154 O O . ASP A 1 282 ? -2.667 -10.835 9.798 1.00 94.31 282 ASP A O 1
ATOM 2158 N N . SER A 1 283 ? -4.702 -9.937 9.441 1.00 93.56 283 SER A N 1
ATOM 2159 C CA . SER A 1 283 ? -4.264 -8.544 9.347 1.00 93.56 283 SER A CA 1
ATOM 2160 C C . SER A 1 283 ? -5.353 -7.547 9.752 1.00 93.56 283 SER A C 1
ATOM 2162 O O . SER A 1 283 ? -6.527 -7.898 9.883 1.00 93.56 283 SER A O 1
ATOM 2164 N N . PHE A 1 284 ? -4.984 -6.280 9.895 1.00 90.00 284 PHE A N 1
ATOM 2165 C CA . PHE A 1 284 ? -5.930 -5.169 9.925 1.00 90.00 284 PHE A CA 1
ATOM 2166 C C . PHE A 1 284 ? -5.348 -3.906 9.283 1.00 90.00 284 PHE A C 1
ATOM 2168 O O . PHE A 1 284 ? -4.160 -3.853 8.986 1.00 90.00 284 PHE A O 1
ATOM 2175 N N . GLN A 1 285 ? -6.199 -2.924 8.996 1.00 87.06 285 GLN A N 1
ATOM 2176 C CA . GLN A 1 285 ? -5.873 -1.728 8.212 1.00 87.06 285 GLN A CA 1
ATOM 2177 C C . GLN A 1 285 ? -6.453 -0.473 8.864 1.00 87.06 285 GLN A C 1
ATOM 2179 O O . GLN A 1 285 ? -7.497 -0.568 9.514 1.00 87.06 285 GLN A O 1
ATOM 2184 N N . PHE A 1 286 ? -5.841 0.686 8.618 1.00 79.31 286 PHE A N 1
ATOM 2185 C CA . PHE A 1 286 ? -6.305 1.981 9.134 1.00 79.31 286 PHE A CA 1
ATOM 2186 C C . PHE A 1 286 ? -6.860 2.906 8.039 1.00 79.31 286 PHE A C 1
ATOM 2188 O O . PHE A 1 286 ? -6.289 2.990 6.950 1.00 79.31 286 PHE A O 1
ATOM 2195 N N . GLN A 1 287 ? -7.986 3.580 8.328 1.00 67.25 287 GLN A N 1
ATOM 2196 C CA . GLN A 1 287 ? -8.659 4.552 7.441 1.00 67.25 287 GLN A CA 1
ATOM 2197 C C . GLN A 1 287 ? -8.523 6.013 7.863 1.00 67.25 287 GLN A C 1
ATOM 2199 O O . GLN A 1 287 ? -9.023 6.889 7.171 1.00 67.25 287 GLN A O 1
ATOM 2204 N N . TYR A 1 288 ? -7.891 6.310 8.983 1.00 60.84 288 TYR A N 1
ATOM 2205 C CA . TYR A 1 288 ? -7.606 7.665 9.410 1.00 60.84 288 TYR A CA 1
ATOM 2206 C C . TYR A 1 288 ? -6.526 7.599 10.473 1.00 60.84 288 TYR A C 1
ATOM 2208 O O . TYR A 1 288 ? -6.782 7.226 11.620 1.00 60.84 288 TYR A O 1
ATOM 2216 N N . ASP A 1 289 ? -5.313 7.982 10.088 1.00 52.50 289 ASP A N 1
ATOM 2217 C CA . ASP A 1 289 ? -4.274 8.225 11.066 1.00 52.50 289 ASP A CA 1
ATOM 2218 C C . ASP A 1 289 ? -3.509 9.516 10.769 1.00 52.50 289 ASP A C 1
ATOM 2220 O O . ASP A 1 289 ? -3.077 9.788 9.647 1.00 52.50 289 ASP A O 1
ATOM 2224 N N . TRP A 1 290 ? -3.406 10.334 11.816 1.00 47.69 290 TRP A N 1
ATOM 2225 C CA . TRP A 1 290 ? -2.473 11.456 11.961 1.00 47.69 290 TRP A CA 1
ATOM 2226 C C . TRP A 1 290 ? -2.610 12.618 10.962 1.00 47.69 290 TRP A C 1
ATOM 2228 O O . TRP A 1 290 ? -1.658 13.372 10.784 1.00 47.69 290 TRP A O 1
ATOM 2238 N N . ASP A 1 291 ? -3.774 12.803 10.326 1.00 47.16 291 ASP A N 1
ATOM 2239 C CA . ASP A 1 291 ? -3.987 13.849 9.304 1.00 47.16 291 ASP A CA 1
ATOM 2240 C C . ASP A 1 291 ? -2.975 13.788 8.141 1.00 47.16 291 ASP A C 1
ATOM 2242 O O . ASP A 1 291 ? -2.827 14.750 7.382 1.00 47.16 291 ASP A O 1
ATOM 2246 N N . VAL A 1 292 ? -2.290 12.653 7.955 1.00 46.78 292 VAL A N 1
ATOM 2247 C CA . VAL A 1 292 ? -1.262 12.550 6.926 1.00 46.78 292 VAL A CA 1
ATOM 2248 C C . VAL A 1 292 ? -1.908 12.222 5.584 1.00 46.78 292 VAL A C 1
ATOM 2250 O O . VAL A 1 292 ? -2.571 11.188 5.443 1.00 46.78 292 VAL A O 1
ATOM 2253 N N . PRO A 1 293 ? -1.690 13.051 4.551 1.00 47.84 293 PRO A N 1
ATOM 2254 C CA . PRO A 1 293 ? -2.049 12.679 3.196 1.00 47.84 293 PRO A CA 1
ATOM 2255 C C . PRO A 1 293 ? -1.286 11.408 2.775 1.00 47.84 293 PRO A C 1
ATOM 2257 O O . PRO A 1 293 ? -0.060 11.389 2.810 1.00 47.84 293 PRO A O 1
ATOM 2260 N N . GLU A 1 294 ? -2.007 10.385 2.300 1.00 59.03 294 GLU A N 1
ATOM 2261 C CA . GLU A 1 294 ? -1.461 9.257 1.512 1.00 59.03 294 GLU A CA 1
ATOM 2262 C C . GLU A 1 294 ? -0.666 8.186 2.283 1.00 59.03 294 GLU A C 1
ATOM 2264 O O . GLU A 1 294 ? 0.350 7.654 1.814 1.00 59.03 294 GLU A O 1
ATOM 2269 N N . ASN A 1 295 ? -1.193 7.786 3.442 1.00 67.12 295 ASN A N 1
ATOM 2270 C CA . ASN A 1 295 ? -0.766 6.585 4.155 1.00 67.12 295 ASN A CA 1
ATOM 2271 C C . ASN A 1 295 ? -1.910 5.585 4.257 1.00 67.12 295 ASN A C 1
ATOM 2273 O O . ASN A 1 295 ? -2.960 5.889 4.814 1.00 67.12 295 ASN A O 1
ATOM 2277 N N . VAL A 1 296 ? -1.691 4.384 3.726 1.00 75.56 296 VAL A N 1
ATOM 2278 C CA . VAL A 1 296 ? -2.524 3.229 4.056 1.00 75.56 296 VAL A CA 1
ATOM 2279 C C . VAL A 1 296 ? -1.637 2.265 4.814 1.00 75.56 296 VAL A C 1
ATOM 2281 O O . VAL A 1 296 ? -0.712 1.683 4.240 1.00 75.56 296 VAL A O 1
ATOM 2284 N N . GLU A 1 297 ? -1.904 2.160 6.106 1.00 83.00 297 GLU A N 1
ATOM 2285 C CA . GLU A 1 297 ? -1.197 1.270 7.012 1.00 83.00 297 GLU A CA 1
ATOM 2286 C C . GLU A 1 297 ? -1.942 -0.052 7.092 1.00 83.00 297 GLU A C 1
ATOM 2288 O O . GLU A 1 297 ? -3.167 -0.101 7.247 1.00 83.00 297 GLU A O 1
ATOM 2293 N N . ILE A 1 298 ? -1.184 -1.131 6.947 1.00 88.50 298 ILE A N 1
ATOM 2294 C CA . ILE A 1 298 ? -1.672 -2.498 7.061 1.00 88.50 298 ILE A CA 1
ATOM 2295 C C . ILE A 1 298 ? -0.780 -3.204 8.062 1.00 88.50 298 ILE A C 1
ATOM 2297 O O . ILE A 1 298 ? 0.436 -3.147 7.950 1.00 88.50 298 ILE A O 1
ATOM 2301 N N . VAL A 1 299 ? -1.373 -3.910 9.010 1.00 91.56 299 VAL A N 1
ATOM 2302 C CA . VAL A 1 299 ? -0.647 -4.626 10.051 1.00 91.56 299 VAL A CA 1
ATOM 2303 C C . VAL A 1 299 ? -0.930 -6.107 9.904 1.00 91.56 299 VAL A C 1
ATOM 2305 O O . VAL A 1 299 ? -2.077 -6.530 10.032 1.00 91.56 299 VAL A O 1
ATOM 2308 N N . ALA A 1 300 ? 0.094 -6.913 9.626 1.00 94.69 300 ALA A N 1
ATOM 2309 C CA . ALA A 1 300 ? -0.014 -8.358 9.793 1.00 94.69 300 ALA A CA 1
ATOM 2310 C C . ALA A 1 300 ? 0.063 -8.701 11.275 1.00 94.69 300 ALA A C 1
ATOM 2312 O O . ALA A 1 300 ? 0.962 -8.242 11.970 1.00 94.69 300 ALA A O 1
ATOM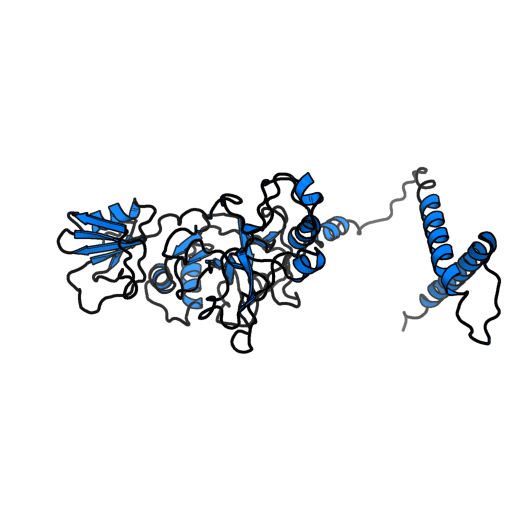 2313 N N . VAL A 1 301 ? -0.845 -9.556 11.733 1.00 93.94 301 VAL A N 1
ATOM 2314 C CA . VAL A 1 301 ? -0.934 -9.971 13.139 1.00 93.94 301 VAL A CA 1
ATOM 2315 C C . VAL A 1 301 ? 0.069 -11.083 13.460 1.00 93.94 301 VAL A C 1
ATOM 2317 O O . VAL A 1 301 ? 0.611 -11.148 14.558 1.00 93.94 301 VAL A O 1
ATOM 2320 N N . ASN A 1 302 ? 0.351 -11.938 12.474 1.00 90.81 302 ASN A N 1
ATOM 2321 C CA . ASN A 1 302 ? 1.110 -13.182 12.652 1.00 90.81 302 ASN A CA 1
ATOM 2322 C C . ASN A 1 302 ? 2.566 -13.100 12.154 1.00 90.81 302 ASN A C 1
ATOM 2324 O O . ASN A 1 302 ? 3.205 -14.131 11.944 1.00 90.81 302 ASN A O 1
ATOM 2328 N N . LEU A 1 303 ? 3.076 -11.892 11.914 1.00 93.75 303 LEU A N 1
ATOM 2329 C CA . LEU A 1 303 ? 4.450 -11.626 11.475 1.00 93.75 303 LEU A CA 1
ATOM 2330 C C . LEU A 1 303 ? 5.179 -10.766 12.518 1.00 93.75 303 LEU A C 1
ATOM 2332 O O . LEU A 1 303 ? 4.571 -10.326 13.488 1.00 93.75 303 LEU A O 1
ATOM 2336 N N . GLN A 1 304 ? 6.481 -10.562 12.335 1.00 92.06 304 GLN A N 1
ATOM 2337 C CA . GLN A 1 304 ? 7.352 -9.799 13.232 1.00 92.06 304 GLN A CA 1
ATOM 2338 C C . GLN A 1 304 ? 8.131 -8.748 12.433 1.00 92.06 304 GLN A C 1
ATOM 2340 O O . GLN A 1 304 ? 9.058 -9.096 11.700 1.00 92.06 304 GLN A O 1
ATOM 2345 N N . GLY A 1 305 ? 7.766 -7.476 12.581 1.00 90.12 305 GLY A N 1
ATOM 2346 C CA . GLY A 1 305 ? 8.350 -6.333 11.872 1.00 90.12 305 GLY A CA 1
ATOM 2347 C C . GLY A 1 305 ? 9.758 -5.963 12.335 1.00 90.12 305 GLY A C 1
ATOM 2348 O O . GLY A 1 305 ? 10.467 -5.207 11.681 1.00 90.12 305 GLY A O 1
ATOM 2349 N N . VAL A 1 306 ? 10.256 -6.576 13.412 1.00 88.81 306 VAL A N 1
ATOM 2350 C CA . VAL A 1 306 ? 11.699 -6.536 13.703 1.00 88.81 306 VAL A CA 1
ATOM 2351 C C . VAL A 1 306 ? 12.543 -7.193 12.600 1.00 88.81 306 VAL A C 1
ATOM 2353 O O . VAL A 1 306 ? 13.734 -6.901 12.496 1.00 88.81 306 VAL A O 1
ATOM 2356 N N . TYR A 1 307 ? 11.945 -8.047 11.760 1.00 92.19 307 TYR A N 1
ATOM 2357 C CA . TYR A 1 307 ? 12.611 -8.701 10.638 1.00 92.19 307 TYR A CA 1
ATOM 2358 C C . TYR A 1 307 ? 12.054 -8.211 9.296 1.00 92.19 307 TYR A C 1
ATOM 2360 O O . TYR A 1 307 ? 10.839 -8.261 9.100 1.00 92.19 307 TYR A O 1
ATOM 2368 N N . PRO A 1 308 ? 12.911 -7.875 8.311 1.00 92.00 308 PRO A N 1
ATOM 2369 C CA . PRO A 1 308 ? 12.458 -7.512 6.968 1.00 92.00 308 PRO A CA 1
ATOM 2370 C C . PRO A 1 308 ? 11.524 -8.557 6.343 1.00 92.00 308 PRO A C 1
ATOM 2372 O O . PRO A 1 308 ? 10.559 -8.205 5.674 1.00 92.00 308 PRO A O 1
ATOM 2375 N N . CYS A 1 309 ? 11.776 -9.845 6.593 1.00 94.75 309 CYS A N 1
ATOM 2376 C CA . CYS A 1 309 ? 10.971 -10.957 6.090 1.00 94.75 309 CYS A CA 1
ATOM 2377 C C . CYS A 1 309 ? 9.776 -11.326 6.975 1.00 94.75 309 CYS A C 1
ATOM 2379 O O . CYS A 1 309 ? 9.161 -12.368 6.751 1.00 94.75 309 CYS A O 1
ATOM 2381 N N . GLY A 1 310 ? 9.464 -10.548 8.012 1.00 93.62 310 GLY A N 1
ATOM 2382 C CA . GLY A 1 310 ? 8.372 -10.838 8.942 1.00 93.62 310 GLY A CA 1
ATOM 2383 C C . GLY A 1 310 ? 8.597 -12.060 9.836 1.00 93.62 310 GLY A C 1
ATOM 2384 O O . GLY A 1 310 ? 7.713 -12.427 10.606 1.00 93.62 310 GLY A O 1
ATOM 2385 N N . THR A 1 311 ? 9.753 -12.721 9.734 1.00 94.19 311 THR A N 1
ATOM 2386 C CA . THR A 1 311 ? 10.155 -13.861 10.565 1.00 94.19 311 THR A CA 1
ATOM 2387 C C . THR A 1 311 ? 11.665 -13.833 10.778 1.00 94.19 311 THR A C 1
ATOM 2389 O O . THR A 1 311 ? 12.396 -13.291 9.948 1.00 94.19 311 THR A O 1
ATOM 2392 N N . ALA A 1 312 ? 12.149 -14.475 11.844 1.00 93.31 312 ALA A N 1
ATOM 2393 C CA . ALA A 1 312 ? 13.582 -14.548 12.136 1.00 93.31 312 ALA A CA 1
ATOM 2394 C C . ALA A 1 312 ? 14.403 -15.240 11.031 1.00 93.31 312 ALA A C 1
ATOM 2396 O O . ALA A 1 312 ? 15.595 -14.971 10.878 1.00 93.31 312 ALA A O 1
ATOM 2397 N N . ALA A 1 313 ? 13.778 -16.121 10.248 1.00 93.94 313 ALA A N 1
ATOM 2398 C CA . ALA A 1 313 ? 14.429 -16.820 9.152 1.00 93.94 313 ALA A CA 1
ATOM 2399 C C . ALA A 1 313 ? 14.254 -16.072 7.820 1.00 93.94 313 ALA A C 1
ATOM 2401 O O . ALA A 1 313 ? 13.158 -15.627 7.478 1.00 93.94 313 ALA A O 1
ATOM 2402 N N . SER A 1 314 ? 15.327 -16.012 7.028 1.00 94.50 314 SER A N 1
ATOM 2403 C CA . SER A 1 314 ? 15.218 -15.734 5.592 1.00 94.50 314 SER A CA 1
ATOM 2404 C C . SER A 1 314 ? 14.513 -16.900 4.886 1.00 94.50 314 SER A C 1
ATOM 2406 O O . SER A 1 314 ? 14.567 -18.050 5.334 1.00 94.50 314 SER A O 1
ATOM 2408 N N . GLY A 1 315 ? 13.904 -16.626 3.738 1.00 92.19 315 GLY A N 1
ATOM 2409 C CA . GLY A 1 315 ? 13.343 -17.632 2.851 1.00 92.19 315 GLY A CA 1
ATOM 2410 C C . GLY A 1 315 ? 11.908 -17.342 2.429 1.00 92.19 315 GLY A C 1
ATOM 2411 O O . GLY A 1 315 ? 11.450 -16.199 2.364 1.00 92.19 315 GLY A O 1
ATOM 2412 N N . ARG A 1 316 ? 11.178 -18.418 2.126 1.00 92.94 316 ARG A N 1
ATOM 2413 C CA . ARG A 1 316 ? 9.776 -18.341 1.714 1.00 92.94 316 ARG A CA 1
ATOM 2414 C C . ARG A 1 316 ? 8.864 -18.153 2.915 1.00 92.94 316 ARG A C 1
ATOM 2416 O O . ARG A 1 316 ? 8.794 -19.019 3.782 1.00 92.94 316 ARG A O 1
ATOM 2423 N N . VAL A 1 317 ? 8.070 -17.093 2.866 1.00 91.75 317 VAL A N 1
ATOM 2424 C CA . VAL A 1 317 ? 6.969 -16.841 3.796 1.00 91.75 317 VAL A CA 1
ATOM 2425 C C . VAL A 1 317 ? 5.677 -16.843 2.990 1.00 91.75 317 VAL A C 1
ATOM 2427 O O . VAL A 1 317 ? 5.562 -16.129 1.998 1.00 91.75 317 VAL A O 1
ATOM 2430 N N . ALA A 1 318 ? 4.703 -17.668 3.383 1.00 91.88 318 ALA A N 1
ATOM 2431 C CA . ALA A 1 318 ? 3.474 -17.874 2.607 1.00 91.88 318 ALA A CA 1
ATOM 2432 C C . ALA A 1 318 ? 2.646 -16.591 2.422 1.00 91.88 318 ALA A C 1
ATOM 2434 O O . ALA A 1 318 ? 1.936 -16.459 1.426 1.00 91.88 318 ALA A O 1
ATOM 2435 N N . ALA A 1 319 ? 2.771 -15.653 3.364 1.00 94.81 319 ALA A N 1
ATOM 2436 C CA . ALA A 1 319 ? 2.124 -14.349 3.317 1.00 94.81 319 ALA A CA 1
ATOM 2437 C C . ALA A 1 319 ? 2.686 -13.427 2.223 1.00 94.81 319 ALA A C 1
ATOM 2439 O O . ALA A 1 319 ? 2.025 -12.444 1.897 1.00 94.81 319 ALA A O 1
ATOM 2440 N N . PHE A 1 320 ? 3.857 -13.741 1.646 1.00 97.06 320 PHE A N 1
ATOM 2441 C CA . PHE A 1 320 ? 4.519 -12.906 0.648 1.00 97.06 320 PHE A CA 1
ATOM 2442 C C . PHE A 1 320 ? 4.615 -13.548 -0.736 1.00 97.06 320 PHE A C 1
ATOM 2444 O O . PHE A 1 320 ? 4.915 -14.734 -0.914 1.00 97.06 320 PHE A O 1
ATOM 2451 N N . ARG A 1 321 ? 4.414 -12.711 -1.752 1.00 96.50 321 ARG A N 1
ATOM 2452 C CA . ARG A 1 321 ? 4.594 -13.029 -3.171 1.00 96.50 321 ARG A CA 1
ATOM 2453 C C . ARG A 1 321 ? 5.398 -11.933 -3.854 1.00 96.50 321 ARG A C 1
ATOM 2455 O O . ARG A 1 321 ? 5.598 -10.850 -3.317 1.00 96.50 321 ARG A O 1
ATOM 2462 N N . SER A 1 322 ? 5.869 -12.244 -5.048 1.00 95.50 322 SER A N 1
ATOM 2463 C CA . SER A 1 322 ? 6.644 -11.352 -5.895 1.00 95.50 322 SER A CA 1
ATOM 2464 C C . SER A 1 322 ? 6.117 -11.393 -7.329 1.00 95.50 322 SER A C 1
ATOM 2466 O O . SER A 1 322 ? 5.230 -12.189 -7.663 1.00 95.50 322 SER A O 1
ATOM 2468 N N . GLY A 1 323 ? 6.664 -10.535 -8.184 1.00 93.75 323 GLY A N 1
ATOM 2469 C CA . GLY A 1 323 ? 6.311 -10.481 -9.597 1.00 93.75 323 GLY A CA 1
ATOM 2470 C C . GLY A 1 323 ? 4.953 -9.844 -9.865 1.00 93.75 323 GLY A C 1
ATOM 2471 O O . GLY A 1 323 ? 4.198 -9.516 -8.953 1.00 93.75 323 GLY A O 1
ATOM 2472 N N . TRP A 1 324 ? 4.639 -9.607 -11.138 1.00 94.06 324 TRP A N 1
ATOM 2473 C CA . TRP A 1 324 ? 3.415 -8.891 -11.498 1.00 94.06 324 TRP A CA 1
ATOM 2474 C C . TRP A 1 324 ? 2.182 -9.665 -11.029 1.00 94.06 324 TRP A C 1
ATOM 2476 O O . TRP A 1 324 ? 2.072 -10.864 -11.296 1.00 94.06 324 TRP A O 1
ATOM 2486 N N . MET A 1 325 ? 1.277 -8.987 -10.318 1.00 91.69 325 MET A N 1
ATOM 2487 C CA . MET A 1 325 ?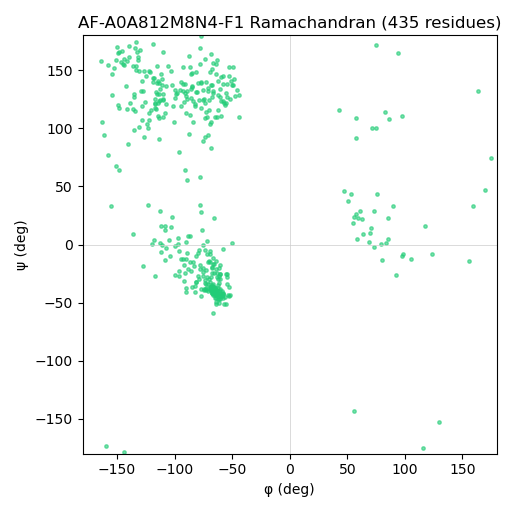 0.060 -9.568 -9.735 1.00 91.69 325 MET A CA 1
ATOM 2488 C C . MET A 1 325 ? 0.321 -10.803 -8.855 1.00 91.69 325 MET A C 1
ATOM 2490 O O . MET A 1 325 ? -0.393 -11.799 -8.961 1.00 91.69 325 MET A O 1
ATOM 2494 N N . ALA A 1 326 ? 1.353 -10.749 -8.002 1.00 93.81 326 ALA A N 1
ATOM 2495 C CA . ALA A 1 326 ? 1.713 -11.825 -7.070 1.00 93.81 326 ALA A CA 1
ATOM 2496 C C . ALA A 1 326 ? 1.996 -13.186 -7.751 1.00 93.81 326 ALA A C 1
ATOM 2498 O O . ALA A 1 326 ? 1.822 -14.252 -7.152 1.00 93.81 326 ALA A O 1
ATOM 2499 N N . SER A 1 327 ? 2.425 -13.162 -9.017 1.00 93.62 327 SER A N 1
ATOM 2500 C CA . SER A 1 327 ? 2.580 -14.355 -9.863 1.00 93.62 327 SER A CA 1
ATOM 2501 C C . SER A 1 327 ? 3.696 -15.307 -9.427 1.00 93.62 327 SER A C 1
ATOM 2503 O O . SER A 1 327 ? 3.677 -16.480 -9.801 1.00 93.62 327 SER A O 1
ATOM 2505 N N . SER A 1 328 ? 4.652 -14.843 -8.622 1.00 92.88 328 SER A N 1
ATOM 2506 C CA . SER A 1 328 ? 5.839 -15.609 -8.239 1.00 92.88 328 SER A CA 1
ATOM 2507 C C . SER A 1 328 ? 5.957 -15.777 -6.720 1.00 92.88 328 SER A C 1
ATOM 2509 O O . SER A 1 328 ? 5.506 -14.922 -5.957 1.00 92.88 328 SER A O 1
ATOM 2511 N N . PRO A 1 329 ? 6.531 -16.890 -6.224 1.00 93.44 329 PRO A N 1
ATOM 2512 C CA . PRO A 1 329 ? 6.902 -17.011 -4.815 1.00 93.44 329 PRO A CA 1
ATOM 2513 C C . PRO A 1 329 ? 7.876 -15.902 -4.389 1.00 93.44 329 PRO A C 1
ATOM 2515 O O . PRO A 1 329 ? 8.746 -15.506 -5.163 1.00 93.44 329 PRO A O 1
ATOM 2518 N N . CYS A 1 330 ? 7.759 -15.423 -3.152 1.00 94.31 330 CYS A N 1
ATOM 2519 C CA . CYS A 1 330 ? 8.761 -14.541 -2.556 1.00 94.31 330 CYS A CA 1
ATOM 2520 C C . CYS A 1 330 ? 9.821 -15.373 -1.820 1.00 94.31 330 CYS A C 1
ATOM 2522 O O . CYS A 1 330 ? 9.468 -16.221 -1.001 1.00 94.31 330 CYS A O 1
ATOM 2524 N N . ASP A 1 331 ? 11.100 -15.146 -2.120 1.00 93.69 331 ASP A N 1
ATOM 2525 C CA . ASP A 1 331 ? 12.239 -15.695 -1.371 1.00 93.69 331 ASP A CA 1
ATOM 2526 C C . ASP A 1 331 ? 12.973 -14.527 -0.705 1.00 93.69 331 ASP A C 1
ATOM 2528 O O . ASP A 1 331 ? 13.794 -13.863 -1.341 1.00 93.69 331 ASP A O 1
ATOM 2532 N N . CYS A 1 332 ? 12.582 -14.198 0.524 1.00 95.31 332 CYS A N 1
ATOM 2533 C CA . CYS A 1 332 ? 13.024 -12.990 1.215 1.00 95.31 332 CYS A CA 1
ATOM 2534 C C . CYS A 1 332 ? 14.359 -13.199 1.935 1.00 95.31 332 CYS A C 1
ATOM 2536 O O . CYS A 1 332 ? 14.626 -14.286 2.447 1.00 95.31 332 CYS A O 1
ATOM 2538 N N . ASP A 1 333 ? 15.188 -12.158 2.009 1.00 94.31 333 ASP A N 1
ATOM 2539 C CA . ASP A 1 333 ? 16.444 -12.174 2.754 1.00 94.31 333 ASP A CA 1
ATOM 2540 C C . ASP A 1 333 ? 16.503 -11.101 3.852 1.00 94.31 333 ASP A C 1
ATOM 2542 O O . ASP A 1 333 ? 16.542 -9.904 3.569 1.00 94.31 333 ASP A O 1
ATOM 2546 N N . ASN A 1 334 ? 16.581 -11.533 5.115 1.00 93.06 334 ASN A N 1
ATOM 2547 C CA . ASN A 1 334 ? 16.778 -10.653 6.268 1.00 93.06 334 ASN A CA 1
ATOM 2548 C C . ASN A 1 334 ? 18.154 -9.961 6.261 1.00 93.06 334 ASN A C 1
ATOM 2550 O O . ASN A 1 334 ? 18.335 -8.979 6.974 1.00 93.06 334 ASN A O 1
ATOM 2554 N N . ALA A 1 335 ? 19.123 -10.452 5.479 1.00 91.50 335 ALA A N 1
ATOM 2555 C CA . ALA A 1 335 ? 20.445 -9.844 5.336 1.00 91.50 335 ALA A CA 1
ATOM 2556 C C . ALA A 1 335 ? 20.515 -8.774 4.225 1.00 91.50 335 ALA A C 1
ATOM 2558 O O . ALA A 1 335 ? 21.606 -8.280 3.916 1.00 91.50 335 ALA A O 1
ATOM 2559 N N . ALA A 1 336 ? 19.379 -8.407 3.616 1.00 87.25 336 ALA A N 1
ATOM 2560 C CA . ALA A 1 336 ? 19.322 -7.319 2.648 1.00 87.25 336 ALA A CA 1
ATOM 2561 C C . ALA A 1 336 ? 19.877 -6.020 3.253 1.00 87.25 336 ALA A C 1
ATOM 2563 O O . ALA A 1 336 ? 19.519 -5.612 4.357 1.00 87.25 336 ALA A O 1
ATOM 2564 N N . ARG A 1 337 ? 20.789 -5.370 2.520 1.00 83.50 337 ARG A N 1
ATOM 2565 C CA . ARG A 1 337 ? 21.606 -4.259 3.042 1.00 83.50 337 ARG A CA 1
ATOM 2566 C C . ARG A 1 337 ? 20.803 -3.028 3.453 1.00 83.50 337 ARG A C 1
ATOM 2568 O O . ARG A 1 337 ? 21.277 -2.255 4.277 1.00 83.50 337 ARG A O 1
ATOM 2575 N N . ASP A 1 338 ? 19.653 -2.815 2.831 1.00 82.44 338 ASP A N 1
ATOM 2576 C CA . ASP A 1 338 ? 18.768 -1.679 3.080 1.00 82.44 338 ASP A CA 1
ATOM 2577 C C . ASP A 1 338 ? 17.738 -1.962 4.190 1.00 82.44 338 ASP A C 1
ATOM 2579 O O . ASP A 1 338 ? 17.040 -1.047 4.631 1.00 82.44 338 ASP A O 1
ATOM 2583 N N . GLY A 1 339 ? 17.670 -3.210 4.670 1.00 87.19 339 GLY A N 1
ATOM 2584 C CA . GLY A 1 339 ? 16.732 -3.655 5.694 1.00 87.19 339 GLY A CA 1
ATOM 2585 C C . GLY A 1 339 ? 15.278 -3.703 5.223 1.00 87.19 339 GLY A C 1
ATOM 2586 O O . GLY A 1 339 ? 14.390 -3.875 6.051 1.00 87.19 339 GLY A O 1
ATOM 2587 N N . PHE A 1 340 ? 14.989 -3.544 3.929 1.00 90.12 340 PHE A N 1
ATOM 2588 C CA . PHE A 1 340 ? 13.613 -3.578 3.435 1.00 90.12 340 PHE A CA 1
ATOM 2589 C C . PHE A 1 340 ? 13.137 -5.005 3.160 1.00 90.12 340 PHE A C 1
ATOM 2591 O O . PHE A 1 340 ? 13.908 -5.875 2.746 1.00 90.12 340 PHE A O 1
ATOM 2598 N N . LEU A 1 341 ? 11.837 -5.237 3.362 1.00 93.25 341 LEU A N 1
ATOM 2599 C CA . LEU A 1 341 ? 11.145 -6.418 2.860 1.00 93.25 341 LEU A CA 1
ATOM 2600 C C . LEU A 1 341 ? 11.435 -6.553 1.362 1.00 93.25 341 LEU A C 1
ATOM 2602 O O . LEU A 1 341 ? 11.194 -5.635 0.579 1.00 93.25 341 LEU A O 1
ATOM 2606 N N . ASN A 1 342 ? 11.944 -7.717 0.979 1.00 93.38 342 ASN A N 1
ATOM 2607 C CA . ASN A 1 342 ? 12.443 -7.986 -0.359 1.00 93.38 342 ASN A CA 1
ATOM 2608 C C . ASN A 1 342 ? 12.035 -9.389 -0.813 1.00 93.38 342 ASN A C 1
ATOM 2610 O O . ASN A 1 342 ? 11.702 -10.257 -0.009 1.00 93.38 342 ASN A O 1
ATOM 2614 N N . CYS A 1 343 ? 12.088 -9.618 -2.122 1.00 92.06 343 CYS A N 1
ATOM 2615 C CA . CYS A 1 343 ? 11.904 -10.935 -2.710 1.00 92.06 343 CYS A CA 1
ATOM 2616 C C . CYS A 1 343 ? 12.993 -11.143 -3.760 1.00 92.06 343 CYS A C 1
ATOM 2618 O O . CYS A 1 343 ? 13.011 -10.458 -4.780 1.00 92.06 343 CYS A O 1
ATOM 2620 N N . ASN A 1 344 ? 13.896 -12.096 -3.540 1.00 82.38 344 ASN A N 1
ATOM 2621 C CA . ASN A 1 344 ? 14.961 -12.431 -4.480 1.00 82.38 344 ASN A CA 1
ATOM 2622 C C . ASN A 1 344 ? 14.394 -13.082 -5.754 1.00 82.38 344 ASN A C 1
ATOM 2624 O O . ASN A 1 344 ? 14.408 -14.306 -5.910 1.00 82.38 344 ASN A O 1
ATOM 2628 N N . LEU A 1 345 ? 13.937 -12.256 -6.698 1.00 70.94 345 LEU A N 1
ATOM 2629 C CA . LEU A 1 345 ? 13.319 -12.669 -7.966 1.00 70.94 345 LEU A CA 1
ATOM 2630 C C . LEU A 1 345 ? 14.211 -13.608 -8.802 1.00 70.94 345 LEU A C 1
ATOM 2632 O O . LEU A 1 345 ? 13.710 -14.439 -9.555 1.00 70.94 345 LEU A O 1
ATOM 2636 N N . ASN A 1 346 ? 15.535 -13.549 -8.615 1.00 54.03 346 ASN A N 1
ATOM 2637 C CA . ASN A 1 346 ? 16.508 -14.338 -9.379 1.00 54.03 346 ASN A CA 1
ATOM 2638 C C . ASN A 1 346 ? 16.899 -15.690 -8.750 1.00 54.03 346 ASN A C 1
ATOM 2640 O O . ASN A 1 346 ? 17.507 -16.520 -9.428 1.00 54.03 346 ASN A O 1
ATOM 2644 N N . GLN A 1 347 ? 16.559 -15.969 -7.486 1.00 50.88 347 GLN A N 1
ATOM 2645 C CA . GLN A 1 347 ? 16.985 -17.222 -6.837 1.00 50.88 347 GLN A CA 1
ATOM 2646 C C . GLN A 1 347 ? 16.077 -18.420 -7.151 1.00 50.88 347 GLN A C 1
ATOM 2648 O O . GLN A 1 347 ? 16.500 -19.575 -7.033 1.00 50.88 347 GLN A O 1
ATOM 2653 N N . THR A 1 348 ? 14.850 -18.185 -7.628 1.00 45.38 348 THR A N 1
ATOM 2654 C CA . THR A 1 348 ? 13.923 -19.279 -7.963 1.00 45.38 348 THR A CA 1
ATOM 2655 C C . THR A 1 348 ? 14.381 -20.062 -9.201 1.00 45.38 348 THR A C 1
ATOM 2657 O O . THR A 1 348 ? 14.216 -21.279 -9.248 1.00 45.38 348 THR A O 1
ATOM 2660 N N . VAL A 1 349 ? 15.046 -19.404 -10.160 1.00 42.59 349 VAL A N 1
ATOM 2661 C CA . VAL A 1 349 ? 15.610 -20.054 -11.360 1.00 42.59 349 VAL A CA 1
ATOM 2662 C C . VAL A 1 349 ? 16.848 -20.896 -11.018 1.00 42.59 349 VAL A C 1
ATOM 2664 O O . VAL A 1 349 ? 17.058 -21.962 -11.598 1.00 42.59 349 VAL A O 1
ATOM 2667 N N . ALA A 1 350 ? 17.649 -20.462 -10.040 1.00 35.16 350 ALA A N 1
ATOM 2668 C CA . ALA A 1 350 ? 18.857 -21.170 -9.622 1.00 35.16 350 ALA A CA 1
ATOM 2669 C C . ALA A 1 350 ? 18.553 -22.434 -8.794 1.00 35.16 350 ALA A C 1
ATOM 2671 O O . ALA A 1 350 ? 19.184 -23.467 -9.014 1.00 35.16 350 ALA A O 1
ATOM 2672 N N . ARG A 1 351 ? 17.551 -22.409 -7.898 1.00 39.41 351 ARG A N 1
ATOM 2673 C CA . ARG A 1 351 ? 17.203 -23.589 -7.076 1.00 39.41 351 ARG A CA 1
ATOM 2674 C C . ARG A 1 351 ? 16.565 -24.733 -7.868 1.00 39.41 351 ARG A C 1
ATOM 2676 O O . ARG A 1 351 ? 16.793 -25.884 -7.515 1.00 39.41 351 ARG A O 1
ATOM 2683 N N . VAL A 1 352 ? 15.841 -24.458 -8.957 1.00 39.56 352 VAL A N 1
ATOM 2684 C CA . VAL A 1 352 ? 15.322 -25.520 -9.849 1.00 39.56 352 VAL A CA 1
ATOM 2685 C C . VAL A 1 352 ? 16.460 -26.226 -10.598 1.00 39.56 352 VAL A C 1
ATOM 2687 O O . VAL A 1 352 ? 16.362 -27.415 -10.881 1.00 39.56 352 VAL A O 1
ATOM 2690 N N . ARG A 1 353 ? 17.586 -25.541 -10.844 1.00 37.97 353 ARG A N 1
ATOM 2691 C CA . ARG A 1 353 ? 18.802 -26.151 -11.415 1.00 37.97 353 ARG A CA 1
ATOM 2692 C C . ARG A 1 353 ? 19.680 -26.878 -10.385 1.00 37.97 353 ARG A C 1
ATOM 2694 O O . ARG A 1 353 ? 20.612 -27.565 -10.783 1.00 37.97 353 ARG A O 1
ATOM 2701 N N . GLY A 1 354 ? 19.399 -26.732 -9.087 1.00 31.91 354 GLY A N 1
ATOM 2702 C CA . GLY A 1 354 ? 20.198 -27.294 -7.989 1.00 31.91 354 GLY A CA 1
ATOM 2703 C C . GLY A 1 354 ? 19.702 -28.630 -7.424 1.00 31.91 354 GLY A C 1
ATOM 2704 O O . GLY A 1 354 ? 20.383 -29.218 -6.589 1.00 31.91 354 GLY A O 1
ATOM 2705 N N . ILE A 1 355 ? 18.546 -29.138 -7.864 1.00 37.78 355 ILE A N 1
ATOM 2706 C CA . ILE A 1 355 ? 18.034 -30.460 -7.466 1.00 37.78 355 ILE A CA 1
ATOM 2707 C C . ILE A 1 355 ? 18.433 -31.463 -8.551 1.00 37.78 355 ILE A C 1
ATOM 2709 O O . ILE A 1 355 ? 17.659 -31.780 -9.448 1.00 37.78 355 ILE A O 1
ATOM 2713 N N . GLY A 1 356 ? 19.689 -31.902 -8.514 1.00 33.44 356 GLY A N 1
ATOM 2714 C CA . GLY A 1 356 ? 20.215 -32.850 -9.495 1.00 33.44 356 GLY A CA 1
ATOM 2715 C C . GLY A 1 356 ? 21.726 -33.034 -9.430 1.00 33.44 356 GLY A C 1
ATOM 2716 O O . GLY A 1 356 ? 22.390 -32.963 -10.455 1.00 33.44 356 GLY A O 1
ATOM 2717 N N . SER A 1 357 ? 22.293 -33.227 -8.239 1.00 34.72 357 SER A N 1
ATOM 2718 C CA . SER A 1 357 ? 23.676 -33.706 -8.112 1.00 34.72 357 SER A CA 1
ATOM 2719 C C . SER A 1 357 ? 23.859 -34.496 -6.819 1.00 34.72 357 SER A C 1
ATOM 2721 O O . SER A 1 357 ? 24.520 -34.070 -5.876 1.00 34.72 357 SER A O 1
ATOM 2723 N N . SER A 1 358 ? 23.218 -35.660 -6.764 1.00 32.34 358 SER A N 1
ATOM 2724 C CA . SER A 1 358 ? 23.659 -36.770 -5.923 1.00 32.34 358 SER A CA 1
ATOM 2725 C C . SER A 1 358 ? 23.018 -38.062 -6.423 1.00 32.34 358 SER A C 1
ATOM 2727 O O . SER A 1 358 ? 21.875 -38.367 -6.107 1.00 32.34 358 SER A O 1
ATOM 2729 N N . THR A 1 359 ? 23.735 -38.800 -7.274 1.00 29.39 359 THR A N 1
ATOM 2730 C CA . THR A 1 359 ? 24.003 -40.253 -7.166 1.00 29.39 359 THR A CA 1
ATOM 2731 C C . THR A 1 359 ? 24.505 -40.832 -8.496 1.00 29.39 359 THR A C 1
ATOM 2733 O O . THR A 1 359 ? 23.954 -40.576 -9.557 1.00 29.39 359 THR A O 1
ATOM 2736 N N . SER A 1 360 ? 25.585 -41.607 -8.366 1.00 27.70 360 SER A N 1
ATOM 2737 C CA . SER A 1 360 ? 26.143 -42.648 -9.238 1.00 27.70 360 SER A CA 1
ATOM 2738 C C . SER A 1 360 ? 26.216 -42.455 -10.755 1.00 27.70 360 SER A C 1
ATOM 2740 O O . SER A 1 360 ? 25.234 -42.532 -11.486 1.00 27.70 360 SER A O 1
ATOM 2742 N N . PHE A 1 361 ? 27.469 -42.423 -11.221 1.00 29.17 361 PHE A N 1
ATOM 2743 C CA . PHE A 1 361 ? 27.895 -42.905 -12.532 1.00 29.17 361 PHE A CA 1
ATOM 2744 C C . PHE A 1 361 ? 27.253 -44.267 -12.850 1.00 29.17 361 PHE A C 1
ATOM 2746 O O . PHE A 1 361 ? 27.631 -45.292 -12.284 1.00 29.17 361 PHE A O 1
ATOM 2753 N N . ALA A 1 362 ? 26.325 -44.274 -13.801 1.00 27.61 362 ALA A N 1
ATOM 2754 C CA . ALA A 1 362 ? 26.050 -45.423 -14.645 1.00 27.61 362 ALA A CA 1
ATOM 2755 C C . ALA A 1 362 ? 26.248 -44.970 -16.093 1.00 27.61 362 ALA A C 1
ATOM 2757 O O . ALA A 1 362 ? 25.561 -44.087 -16.602 1.00 27.61 362 ALA A O 1
ATOM 2758 N N . THR A 1 363 ? 27.271 -45.540 -16.711 1.00 33.06 363 THR A N 1
ATOM 2759 C CA . THR A 1 363 ? 27.680 -45.367 -18.099 1.00 33.06 363 THR A CA 1
ATOM 2760 C C . THR A 1 363 ? 26.533 -45.714 -19.045 1.00 33.06 363 THR A C 1
ATOM 2762 O O . THR A 1 363 ? 26.099 -46.860 -19.086 1.00 33.06 363 THR A O 1
ATOM 2765 N N . PHE A 1 364 ? 26.098 -44.754 -19.860 1.00 25.02 364 PHE A N 1
ATOM 2766 C CA . PHE A 1 364 ? 25.382 -45.030 -21.104 1.00 25.02 364 PHE A CA 1
ATOM 2767 C C . PHE A 1 364 ? 25.926 -44.125 -22.211 1.00 25.02 364 PHE A C 1
ATOM 2769 O O . PHE A 1 364 ? 25.870 -42.900 -22.133 1.00 25.02 364 PHE A O 1
ATOM 2776 N N . HIS A 1 365 ? 26.501 -44.768 -23.225 1.00 32.72 365 HIS A N 1
ATOM 2777 C CA . HIS A 1 365 ? 26.888 -44.165 -24.491 1.00 32.72 365 HIS A CA 1
ATOM 2778 C C . HIS A 1 365 ? 25.639 -43.730 -25.269 1.00 32.72 365 HIS A C 1
ATOM 2780 O O . HIS A 1 365 ? 24.761 -44.551 -25.523 1.00 32.72 365 HIS A O 1
ATOM 2786 N N . SER A 1 366 ? 25.618 -42.489 -25.752 1.00 30.69 366 SER A N 1
ATOM 2787 C CA . SER A 1 366 ? 25.001 -42.181 -27.045 1.00 30.69 366 SER A CA 1
ATOM 2788 C C . SER A 1 366 ? 25.733 -41.011 -27.696 1.00 30.69 366 SER A C 1
ATOM 2790 O O . SER A 1 366 ? 25.800 -39.911 -27.146 1.00 30.69 366 SER A O 1
ATOM 2792 N N . GLU A 1 367 ? 26.320 -41.295 -28.850 1.00 33.31 367 GLU A N 1
ATOM 2793 C CA . GLU A 1 367 ? 27.047 -40.368 -29.706 1.00 33.31 367 GLU A CA 1
ATOM 2794 C C . GLU A 1 367 ? 26.107 -39.406 -30.450 1.00 33.31 367 GLU A C 1
ATOM 2796 O O . GLU A 1 367 ? 24.938 -39.703 -30.675 1.00 33.31 367 GLU A O 1
ATOM 2801 N N . ALA A 1 368 ? 26.707 -38.298 -30.900 1.00 36.09 368 ALA A N 1
ATOM 2802 C CA . ALA A 1 368 ? 26.237 -37.368 -31.927 1.00 36.09 368 ALA A CA 1
ATOM 2803 C C . ALA A 1 368 ? 25.047 -36.456 -31.562 1.00 36.09 368 ALA A C 1
ATOM 2805 O O . ALA A 1 368 ? 23.900 -36.856 -31.654 1.00 36.09 368 ALA A O 1
ATOM 2806 N N . VAL A 1 369 ? 25.343 -35.193 -31.208 1.00 31.83 369 VAL A N 1
ATOM 2807 C CA . VAL A 1 369 ? 24.910 -33.932 -31.876 1.00 31.83 369 VAL A CA 1
ATOM 2808 C C . VAL A 1 369 ? 25.406 -32.753 -31.008 1.00 31.83 369 VAL A C 1
ATOM 2810 O O . VAL A 1 369 ? 24.641 -32.130 -30.287 1.00 31.83 369 VAL A O 1
ATOM 2813 N N . THR A 1 370 ? 26.709 -32.439 -31.027 1.00 31.80 370 THR A N 1
ATOM 2814 C CA . THR A 1 370 ? 27.268 -31.268 -30.292 1.00 31.80 370 THR A CA 1
ATOM 2815 C C . THR A 1 370 ? 28.586 -30.744 -30.887 1.00 31.80 370 THR A C 1
ATOM 2817 O O . THR A 1 370 ? 29.445 -30.236 -30.176 1.00 31.80 370 THR A O 1
ATOM 2820 N N . SER A 1 371 ? 28.776 -30.829 -32.210 1.00 32.84 371 SER A N 1
ATOM 2821 C CA . SER A 1 371 ? 30.017 -30.347 -32.854 1.00 32.84 371 SER A CA 1
ATOM 2822 C C . SER A 1 371 ? 29.868 -29.065 -33.689 1.00 32.84 371 SER A C 1
ATOM 2824 O O . SER A 1 371 ? 30.885 -28.465 -34.026 1.00 32.84 371 SER A O 1
ATOM 2826 N N . ALA A 1 372 ? 28.659 -28.605 -34.027 1.00 32.72 372 ALA A N 1
ATOM 2827 C CA . ALA A 1 372 ? 28.507 -27.476 -34.958 1.00 32.72 372 ALA A CA 1
ATOM 2828 C C . ALA A 1 372 ? 28.318 -26.104 -34.279 1.00 32.72 372 ALA A C 1
ATOM 2830 O O . ALA A 1 372 ? 28.694 -25.080 -34.844 1.00 32.72 372 ALA A O 1
ATOM 2831 N N . VAL A 1 373 ? 27.773 -26.056 -33.059 1.00 36.84 373 VAL A N 1
ATOM 2832 C CA . VAL A 1 373 ? 27.347 -24.783 -32.437 1.00 36.84 373 VAL A CA 1
ATOM 2833 C C . VAL A 1 373 ? 28.457 -24.134 -31.597 1.00 36.84 373 VAL A C 1
ATOM 2835 O O . VAL A 1 373 ? 28.517 -22.913 -31.477 1.00 36.84 373 VAL A O 1
ATOM 2838 N N . THR A 1 374 ? 29.414 -24.914 -31.095 1.00 39.16 374 THR A N 1
ATOM 2839 C CA . THR A 1 374 ? 30.521 -24.407 -30.265 1.00 39.16 374 THR A CA 1
ATOM 2840 C C . THR A 1 374 ? 31.642 -23.761 -31.090 1.00 39.16 374 THR A C 1
ATOM 2842 O O . THR A 1 374 ? 32.312 -22.850 -30.609 1.00 39.16 374 THR A O 1
ATOM 2845 N N . GLY A 1 375 ? 31.828 -24.170 -32.352 1.00 35.38 375 GLY A N 1
ATOM 2846 C CA . GLY A 1 375 ? 32.880 -23.631 -33.226 1.00 35.38 375 GLY A CA 1
ATOM 2847 C C . GLY A 1 375 ? 32.612 -22.202 -33.715 1.00 35.38 375 GLY A C 1
ATOM 2848 O O . GLY A 1 375 ? 33.528 -21.383 -33.766 1.00 35.38 375 GLY A O 1
ATOM 2849 N N . ALA A 1 376 ? 31.354 -21.865 -34.014 1.00 38.69 376 ALA A N 1
ATOM 2850 C CA . ALA A 1 376 ? 30.982 -20.552 -34.553 1.00 38.69 376 ALA A CA 1
ATOM 2851 C C . ALA A 1 376 ? 31.041 -19.423 -33.504 1.00 38.69 376 ALA A C 1
ATOM 2853 O O . ALA A 1 376 ? 31.399 -18.284 -33.824 1.00 38.69 376 ALA A O 1
ATOM 2854 N N . LEU A 1 377 ? 30.744 -19.736 -32.236 1.00 39.84 377 LEU A N 1
ATOM 2855 C CA . LEU A 1 377 ? 30.771 -18.753 -31.150 1.00 39.84 377 LEU A CA 1
ATOM 2856 C C . LEU A 1 377 ? 32.207 -18.353 -30.770 1.00 39.84 377 LEU A C 1
ATOM 2858 O O . LEU A 1 377 ? 32.484 -17.176 -30.547 1.00 39.84 377 LEU A O 1
ATOM 2862 N N . VAL A 1 378 ? 33.138 -19.315 -30.758 1.00 46.31 378 VAL A N 1
ATOM 2863 C CA . VAL A 1 378 ? 34.546 -19.073 -30.390 1.00 46.31 378 VAL A CA 1
ATOM 2864 C C . VAL A 1 378 ? 35.263 -18.224 -31.445 1.00 46.31 378 VAL A C 1
ATOM 2866 O O . VAL A 1 378 ? 36.041 -17.337 -31.095 1.00 46.31 378 VAL A O 1
ATOM 2869 N N . VAL A 1 379 ? 34.955 -18.423 -32.732 1.00 45.06 379 VAL A N 1
ATOM 2870 C CA . VAL A 1 379 ? 35.533 -17.621 -33.826 1.00 45.06 379 VAL A CA 1
ATOM 2871 C C . VAL A 1 379 ? 35.019 -16.177 -33.787 1.00 45.06 379 VAL A C 1
ATOM 2873 O O . VAL A 1 379 ? 35.798 -15.242 -33.966 1.00 45.06 379 VAL A O 1
ATOM 2876 N N . SER A 1 380 ? 33.740 -15.977 -33.457 1.00 47.62 380 SER A N 1
ATOM 2877 C CA . SER A 1 380 ? 33.116 -14.647 -33.401 1.00 47.62 380 SER A CA 1
ATOM 2878 C C . SER A 1 380 ? 33.653 -13.787 -32.247 1.00 47.62 380 SER A C 1
ATOM 2880 O O . SER A 1 380 ? 33.898 -12.592 -32.419 1.00 47.62 380 SER A O 1
ATOM 2882 N N . VAL A 1 381 ? 33.909 -14.396 -31.084 1.00 48.06 381 VAL A N 1
ATOM 2883 C CA . VAL A 1 381 ? 34.494 -13.707 -29.920 1.00 48.06 381 VAL A CA 1
ATOM 2884 C C . VAL A 1 381 ? 35.978 -13.395 -30.143 1.00 48.06 381 VAL A C 1
ATOM 2886 O O . VAL A 1 381 ? 36.426 -12.300 -29.805 1.00 48.06 381 VAL A O 1
ATOM 2889 N N . ALA A 1 382 ? 36.738 -14.296 -30.776 1.00 46.31 382 ALA A N 1
ATOM 2890 C CA . ALA A 1 382 ? 38.149 -14.055 -31.089 1.00 46.31 382 ALA A CA 1
ATOM 2891 C C . ALA A 1 382 ? 38.344 -12.896 -32.088 1.00 46.31 382 ALA A C 1
ATOM 2893 O O . ALA A 1 382 ? 39.224 -12.055 -31.890 1.00 46.31 382 ALA A O 1
ATOM 2894 N N . LEU A 1 383 ? 37.486 -12.794 -33.111 1.00 46.88 383 LEU A N 1
ATOM 2895 C CA . LEU A 1 383 ? 37.499 -11.678 -34.065 1.00 46.88 383 LEU A CA 1
ATOM 2896 C C . LEU A 1 383 ? 37.180 -10.336 -33.388 1.00 46.88 383 LEU A C 1
ATOM 2898 O O . LEU A 1 383 ? 37.890 -9.359 -33.625 1.00 46.88 383 LEU A O 1
ATOM 2902 N N . ALA A 1 384 ? 36.187 -10.301 -32.491 1.00 50.22 384 ALA A N 1
ATOM 2903 C CA . ALA A 1 384 ? 35.820 -9.093 -31.751 1.00 50.22 384 ALA A CA 1
ATOM 2904 C C . ALA A 1 384 ? 36.957 -8.598 -30.834 1.00 50.22 384 ALA A C 1
ATOM 2906 O O . ALA A 1 384 ? 37.241 -7.396 -30.782 1.00 50.22 384 ALA A O 1
ATOM 2907 N N . VAL A 1 385 ? 37.662 -9.521 -30.168 1.00 48.38 385 VAL A N 1
ATOM 2908 C CA . VAL A 1 385 ? 38.806 -9.209 -29.297 1.00 48.38 385 VAL A CA 1
ATOM 2909 C C . VAL A 1 385 ? 39.999 -8.666 -30.099 1.00 48.38 385 VAL A C 1
ATOM 2911 O O . VAL A 1 385 ? 40.572 -7.656 -29.681 1.00 48.38 385 VAL A O 1
ATOM 2914 N N . CYS A 1 386 ? 40.335 -9.226 -31.274 1.00 47.09 386 CYS A N 1
ATOM 2915 C CA . CYS A 1 386 ? 41.432 -8.690 -32.102 1.00 47.09 386 CYS A CA 1
ATOM 2916 C C . CYS A 1 386 ? 41.094 -7.277 -32.659 1.00 47.09 386 CYS A C 1
ATOM 2918 O O . CYS A 1 386 ? 41.982 -6.425 -32.700 1.00 47.09 386 CYS A O 1
ATOM 2920 N N . THR A 1 387 ? 39.829 -6.946 -32.980 1.00 52.22 387 THR A N 1
ATOM 2921 C CA . THR A 1 387 ? 39.445 -5.569 -33.394 1.00 52.22 387 THR A CA 1
ATOM 2922 C C . THR A 1 387 ? 39.562 -4.520 -32.285 1.00 52.22 387 THR A C 1
ATOM 2924 O O . THR A 1 387 ? 39.899 -3.367 -32.562 1.00 52.22 387 THR A O 1
ATOM 2927 N N . VAL A 1 388 ? 39.283 -4.893 -31.032 1.00 50.16 388 VAL A N 1
ATOM 2928 C CA . VAL A 1 388 ? 39.305 -3.958 -29.893 1.00 50.16 388 VAL A CA 1
ATOM 2929 C C . VAL A 1 388 ? 40.728 -3.757 -29.365 1.00 50.16 388 VAL A C 1
ATOM 2931 O O . VAL A 1 388 ? 41.117 -2.626 -29.073 1.00 50.16 388 VAL A O 1
ATOM 2934 N N . PHE A 1 389 ? 41.533 -4.821 -29.287 1.00 44.50 389 PHE A N 1
ATOM 2935 C CA . PHE A 1 389 ? 42.909 -4.727 -28.791 1.00 44.50 389 PHE A CA 1
ATOM 2936 C C . PHE A 1 389 ? 43.907 -4.232 -29.846 1.00 44.50 389 PHE A C 1
ATOM 2938 O O . PHE A 1 389 ? 44.809 -3.472 -29.494 1.00 44.50 389 PHE A O 1
ATOM 2945 N N . GLY A 1 390 ? 43.712 -4.544 -31.135 1.00 46.09 390 GLY A N 1
ATOM 2946 C CA . GLY A 1 390 ? 44.575 -4.053 -32.219 1.00 46.09 390 GLY A CA 1
ATOM 2947 C C . GLY A 1 390 ? 44.590 -2.523 -32.350 1.00 46.09 390 GLY A C 1
ATOM 2948 O O . GLY A 1 390 ? 45.631 -1.933 -32.623 1.00 46.09 390 GLY A O 1
ATOM 2949 N N . LYS A 1 391 ? 43.469 -1.849 -32.048 1.00 43.34 391 LYS A N 1
ATOM 2950 C CA . LYS A 1 391 ? 43.389 -0.375 -32.033 1.00 43.34 391 LYS A CA 1
ATOM 2951 C C . LYS A 1 391 ? 44.097 0.280 -30.842 1.00 43.34 391 LYS A C 1
ATOM 2953 O O . LYS A 1 391 ? 44.435 1.455 -30.927 1.00 43.34 391 LYS A O 1
ATOM 2958 N N . LYS A 1 392 ? 44.311 -0.444 -29.737 1.00 39.66 392 LYS A N 1
ATOM 2959 C CA . LYS A 1 392 ? 44.844 0.124 -28.486 1.00 39.66 392 LYS A CA 1
ATOM 2960 C C . LYS A 1 392 ? 46.377 0.117 -28.416 1.00 39.66 392 LYS A C 1
ATOM 2962 O O . LYS A 1 392 ? 46.941 0.899 -27.663 1.00 39.66 392 LYS A O 1
ATOM 2967 N N . ILE A 1 393 ? 47.041 -0.734 -29.204 1.00 42.50 393 ILE A N 1
ATOM 2968 C CA . ILE A 1 393 ? 48.508 -0.890 -29.200 1.00 42.50 393 ILE A CA 1
ATOM 2969 C C . ILE A 1 393 ? 49.203 0.137 -30.116 1.00 42.50 393 ILE A C 1
ATOM 2971 O O . ILE A 1 393 ? 50.349 0.496 -29.875 1.00 42.50 393 ILE A O 1
ATOM 2975 N N . ALA A 1 394 ? 48.505 0.693 -31.111 1.00 44.44 394 ALA A N 1
ATOM 2976 C CA . ALA A 1 394 ? 49.075 1.651 -32.067 1.00 44.44 394 ALA A CA 1
ATOM 2977 C C . ALA A 1 394 ? 49.373 3.062 -31.498 1.00 44.44 394 ALA A C 1
ATOM 2979 O O . ALA A 1 394 ? 49.787 3.935 -32.256 1.00 44.44 394 ALA A O 1
ATOM 2980 N N . GLY A 1 395 ? 49.156 3.314 -30.199 1.00 40.34 395 GLY A N 1
ATOM 2981 C CA . GLY A 1 395 ? 49.232 4.661 -29.613 1.00 40.34 395 GLY A CA 1
ATOM 2982 C C . GLY A 1 395 ? 49.966 4.804 -28.275 1.00 40.34 395 GLY A C 1
ATOM 2983 O O . GLY A 1 395 ? 49.882 5.878 -27.688 1.00 40.34 395 GLY A O 1
ATOM 2984 N N . ASP A 1 396 ? 50.661 3.780 -27.769 1.00 38.03 396 ASP A N 1
ATOM 2985 C CA . ASP A 1 396 ? 51.342 3.840 -26.460 1.00 38.03 396 ASP A CA 1
ATOM 2986 C C . ASP A 1 396 ? 52.853 3.551 -26.599 1.00 38.03 396 ASP A C 1
ATOM 2988 O O . ASP A 1 396 ? 53.231 2.401 -26.840 1.00 38.03 396 ASP A O 1
ATOM 2992 N N . PRO A 1 397 ? 53.743 4.558 -26.477 1.00 40.31 397 PRO A N 1
ATOM 2993 C CA . PRO A 1 397 ? 55.180 4.352 -26.541 1.00 40.31 397 PRO A CA 1
ATOM 2994 C C . PRO A 1 397 ? 55.710 4.012 -25.142 1.00 40.31 397 PRO A C 1
ATOM 2996 O O . PRO A 1 397 ? 56.037 4.896 -24.350 1.00 40.31 397 PRO A O 1
ATOM 2999 N N . ARG A 1 398 ? 55.841 2.718 -24.836 1.00 37.84 398 ARG A N 1
ATOM 3000 C CA . ARG A 1 398 ? 56.602 2.246 -23.668 1.00 37.84 398 ARG A CA 1
ATOM 3001 C C . ARG A 1 398 ? 57.882 1.533 -24.111 1.00 37.84 398 ARG A C 1
ATOM 3003 O O . ARG A 1 398 ? 57.807 0.639 -24.951 1.00 37.84 398 ARG A O 1
ATOM 3010 N N . PRO A 1 399 ? 59.059 1.889 -23.565 1.00 40.31 399 PRO A N 1
ATOM 3011 C CA . PRO A 1 399 ? 60.310 1.243 -23.933 1.00 40.31 399 PRO A CA 1
ATOM 3012 C C . PRO A 1 399 ? 60.418 -0.129 -23.244 1.00 40.31 399 PRO A C 1
ATOM 3014 O O . PRO A 1 399 ? 60.099 -0.255 -22.064 1.00 40.31 399 PRO A O 1
ATOM 3017 N N . ASN A 1 400 ? 60.916 -1.131 -23.980 1.00 44.28 400 ASN A N 1
ATOM 3018 C CA . ASN A 1 400 ? 61.300 -2.488 -23.536 1.00 44.28 400 ASN A CA 1
ATOM 3019 C C . ASN A 1 400 ? 60.254 -3.621 -23.550 1.00 44.28 400 ASN A C 1
ATOM 3021 O O . ASN A 1 400 ? 60.376 -4.568 -22.774 1.00 44.28 400 ASN A O 1
ATOM 3025 N N . VAL A 1 401 ? 59.312 -3.631 -24.495 1.00 44.31 401 VAL A N 1
ATOM 3026 C CA . VAL A 1 401 ? 58.618 -4.878 -24.886 1.00 44.31 401 VAL A CA 1
ATOM 3027 C C . VAL A 1 401 ? 58.953 -5.186 -26.351 1.00 44.31 401 VAL A C 1
ATOM 3029 O O . VAL A 1 401 ? 58.868 -4.274 -27.173 1.00 44.31 401 VAL A O 1
ATOM 3032 N N . PRO A 1 402 ? 59.355 -6.420 -26.723 1.00 40.53 402 PRO A N 1
ATOM 3033 C CA . PRO A 1 402 ? 59.568 -6.763 -28.126 1.00 40.53 402 PRO A CA 1
ATOM 3034 C C . PRO A 1 402 ? 58.242 -6.620 -28.881 1.00 40.53 402 PRO A C 1
ATOM 3036 O O . PRO A 1 402 ? 57.280 -7.332 -28.592 1.00 40.53 402 PRO A O 1
ATOM 3039 N N . HIS A 1 403 ? 58.170 -5.691 -29.832 1.00 47.16 403 HIS A N 1
ATOM 3040 C CA . HIS A 1 403 ? 56.998 -5.539 -30.687 1.00 47.16 403 HIS A CA 1
ATOM 3041 C C . HIS A 1 403 ? 56.940 -6.707 -31.678 1.00 47.16 403 HIS A C 1
ATOM 3043 O O . HIS A 1 403 ? 57.759 -6.790 -32.591 1.00 47.16 403 HIS A O 1
ATOM 3049 N N . GLN A 1 404 ? 55.973 -7.610 -31.504 1.00 52.41 404 GLN A N 1
ATOM 3050 C CA . GLN A 1 404 ? 55.537 -8.497 -32.581 1.00 52.41 404 GLN A CA 1
ATOM 3051 C C . GLN A 1 404 ? 54.381 -7.838 -33.331 1.00 52.41 404 GLN A C 1
ATOM 3053 O O . GLN A 1 404 ? 53.425 -7.358 -32.723 1.00 52.41 404 GLN A O 1
ATOM 3058 N N . ASP A 1 405 ? 54.493 -7.804 -34.656 1.00 49.38 405 ASP A N 1
ATOM 3059 C CA . ASP A 1 405 ? 53.461 -7.290 -35.547 1.00 49.38 405 ASP A CA 1
ATOM 3060 C C . ASP A 1 405 ? 52.279 -8.276 -35.600 1.00 49.38 405 ASP A C 1
ATOM 3062 O O . ASP A 1 405 ? 52.410 -9.416 -36.053 1.00 49.38 405 ASP A O 1
ATOM 3066 N N . LEU A 1 406 ? 51.126 -7.844 -35.083 1.00 51.72 406 LEU A N 1
ATOM 3067 C CA . LEU A 1 406 ? 49.878 -8.617 -35.018 1.00 51.72 406 LEU A CA 1
ATOM 3068 C C . LEU A 1 406 ? 48.879 -8.186 -36.106 1.00 51.72 406 LEU A C 1
ATOM 3070 O O . LEU A 1 406 ? 47.672 -8.362 -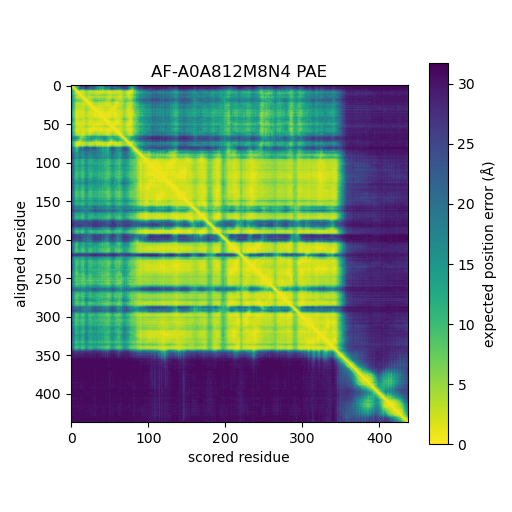35.948 1.00 51.72 406 LEU A O 1
ATOM 3074 N N . SER A 1 407 ? 49.364 -7.605 -37.206 1.00 47.34 407 SER A N 1
ATOM 3075 C CA . SER A 1 407 ? 48.535 -7.115 -38.315 1.00 47.34 407 SER A CA 1
ATOM 3076 C C . SER A 1 407 ? 47.798 -8.209 -39.101 1.00 47.34 407 SER A C 1
ATOM 3078 O O . SER A 1 407 ? 46.880 -7.888 -39.856 1.00 47.34 407 SER A O 1
ATOM 3080 N N . SER A 1 408 ? 48.131 -9.492 -38.906 1.00 55.56 408 SER A N 1
ATOM 3081 C CA . SER A 1 408 ? 47.442 -10.619 -39.547 1.00 55.56 408 SER A CA 1
ATOM 3082 C C . SER A 1 408 ? 46.636 -11.468 -38.549 1.00 55.56 408 SER A C 1
ATOM 3084 O O . SER A 1 408 ? 47.057 -11.722 -37.416 1.00 55.56 408 SER A O 1
ATOM 3086 N N . ALA A 1 409 ? 45.463 -11.938 -38.986 1.00 47.72 409 ALA A N 1
ATOM 3087 C CA . ALA A 1 409 ? 44.561 -12.761 -38.176 1.00 47.72 409 ALA A CA 1
ATOM 3088 C C . ALA A 1 409 ? 45.189 -14.106 -37.755 1.00 47.72 409 ALA A C 1
ATOM 3090 O O . ALA A 1 409 ? 44.880 -14.617 -36.676 1.00 47.72 409 ALA A O 1
ATOM 3091 N N . GLU A 1 410 ? 46.101 -14.657 -38.562 1.00 53.62 410 GLU A N 1
ATOM 3092 C CA . GLU A 1 410 ? 46.833 -15.888 -38.240 1.00 53.62 410 GLU A CA 1
ATOM 3093 C C . GLU A 1 410 ? 47.849 -15.671 -37.113 1.00 53.62 410 GLU A C 1
ATOM 3095 O O . GLU A 1 410 ? 47.897 -16.474 -36.179 1.00 53.62 410 GLU A O 1
ATOM 3100 N N . THR A 1 411 ? 48.561 -14.538 -37.103 1.00 55.22 411 THR A N 1
ATOM 3101 C CA . THR A 1 411 ? 49.510 -14.206 -36.027 1.00 55.22 411 THR A CA 1
ATOM 3102 C C . THR A 1 411 ? 48.797 -13.926 -34.692 1.00 55.22 411 THR A C 1
ATOM 3104 O O . THR A 1 411 ? 49.274 -14.358 -33.642 1.00 55.22 411 THR A O 1
ATOM 3107 N N . CYS A 1 412 ? 47.614 -13.280 -34.712 1.00 48.56 412 CYS A N 1
ATOM 3108 C CA . CYS A 1 412 ? 46.766 -13.072 -33.515 1.00 48.56 412 CYS A CA 1
ATOM 3109 C C . CYS A 1 412 ? 46.295 -14.424 -32.934 1.00 48.56 412 CYS A C 1
ATOM 3111 O O . CYS A 1 412 ? 46.341 -14.648 -31.721 1.00 48.56 412 CYS A O 1
ATOM 3113 N N . ARG A 1 413 ? 45.887 -15.360 -33.807 1.00 54.22 413 ARG A N 1
ATOM 3114 C CA . ARG A 1 413 ? 45.401 -16.694 -33.424 1.00 54.22 413 ARG A CA 1
ATOM 3115 C C . ARG A 1 413 ? 46.486 -17.539 -32.755 1.00 54.22 413 ARG A C 1
ATOM 3117 O O . ARG A 1 413 ? 46.221 -18.136 -31.713 1.00 54.22 413 ARG A O 1
ATOM 3124 N N . GLU A 1 414 ? 47.696 -17.577 -33.308 1.00 61.34 414 GLU A N 1
ATOM 3125 C CA . GLU A 1 414 ? 48.809 -18.325 -32.703 1.00 61.34 414 GLU A CA 1
ATOM 3126 C C . GLU A 1 414 ? 49.233 -17.760 -31.340 1.00 61.34 414 GLU A C 1
ATOM 3128 O O . GLU A 1 414 ? 49.540 -18.523 -30.419 1.00 61.34 414 GLU A O 1
ATOM 3133 N N . TYR A 1 415 ? 49.209 -16.435 -31.178 1.00 58.06 415 TYR A N 1
ATOM 3134 C CA . TYR A 1 415 ? 49.563 -15.775 -29.921 1.00 58.06 415 TYR A CA 1
ATOM 3135 C C . TYR A 1 415 ? 48.553 -16.080 -28.799 1.00 58.06 415 TYR A C 1
ATOM 3137 O O . TYR A 1 415 ? 48.940 -16.428 -27.681 1.00 58.06 415 TYR A O 1
ATOM 3145 N N . LEU A 1 416 ? 47.251 -16.044 -29.105 1.00 52.44 416 LEU A N 1
ATOM 3146 C CA . LEU A 1 416 ? 46.188 -16.372 -28.145 1.00 52.44 416 LEU A CA 1
ATOM 3147 C C . LEU A 1 416 ? 46.188 -17.855 -27.747 1.00 52.44 416 LEU A C 1
ATOM 3149 O O . LEU A 1 416 ? 45.950 -18.174 -26.581 1.00 52.44 416 LEU A O 1
ATOM 3153 N N . LEU A 1 417 ? 46.515 -18.759 -28.677 1.00 58.97 417 LEU A N 1
ATOM 3154 C CA . LEU A 1 417 ? 46.675 -20.186 -28.375 1.00 58.97 417 LEU A CA 1
ATOM 3155 C C . LEU A 1 417 ? 47.859 -20.446 -27.429 1.00 58.97 417 LEU A C 1
ATOM 3157 O O . LEU A 1 417 ? 47.740 -21.278 -26.528 1.00 58.97 417 LEU A O 1
ATOM 3161 N N . LYS A 1 418 ? 48.967 -19.701 -27.569 1.00 56.72 418 LYS A N 1
ATOM 3162 C CA . LYS A 1 418 ? 50.126 -19.787 -26.660 1.00 56.72 418 LYS A CA 1
ATOM 3163 C C . LYS A 1 418 ? 49.814 -19.273 -25.250 1.00 56.72 418 LYS A C 1
ATOM 3165 O O . LYS A 1 418 ? 50.192 -19.922 -24.276 1.00 56.72 418 LYS A O 1
ATOM 3170 N N . ILE A 1 419 ? 49.076 -18.167 -25.121 1.00 54.56 419 ILE A N 1
ATOM 3171 C CA . ILE A 1 419 ? 48.644 -17.640 -23.811 1.00 54.56 419 ILE A CA 1
ATOM 3172 C C . ILE A 1 419 ? 47.640 -18.585 -23.137 1.00 54.56 419 ILE A C 1
ATOM 3174 O O . ILE A 1 419 ? 47.753 -18.844 -21.938 1.00 54.56 419 ILE A O 1
ATOM 3178 N N . GLY A 1 420 ? 46.693 -19.141 -23.900 1.00 50.78 420 GLY A N 1
ATOM 3179 C CA . GLY A 1 420 ? 45.739 -20.131 -23.394 1.00 50.78 420 GLY A CA 1
ATOM 3180 C C . GLY A 1 420 ? 46.429 -21.377 -22.832 1.00 50.78 420 GLY A C 1
ATOM 3181 O O . GLY A 1 420 ? 46.058 -21.856 -21.761 1.00 50.78 420 GLY A O 1
ATOM 3182 N N . TRP A 1 421 ? 47.490 -21.846 -23.496 1.00 44.94 421 TRP A N 1
ATOM 3183 C CA . TRP A 1 421 ? 48.316 -22.959 -23.018 1.00 44.94 421 TRP A CA 1
ATOM 3184 C C . TRP A 1 421 ? 49.115 -22.626 -21.748 1.00 44.94 421 TRP A C 1
ATOM 3186 O O . TRP A 1 421 ? 49.144 -23.439 -20.825 1.00 44.94 421 TRP A O 1
ATOM 3196 N N . MET A 1 422 ? 49.705 -21.429 -21.647 1.00 39.25 422 MET A N 1
ATOM 3197 C CA . MET A 1 422 ? 50.407 -20.993 -20.427 1.00 39.25 422 MET A CA 1
ATOM 3198 C C . MET A 1 422 ? 49.464 -20.859 -19.221 1.00 39.25 422 MET A C 1
ATOM 3200 O O . MET A 1 422 ? 49.814 -21.264 -18.114 1.00 39.25 422 MET A O 1
ATOM 3204 N N . MET A 1 423 ? 48.252 -20.336 -19.427 1.00 38.62 423 MET A N 1
ATOM 3205 C CA . MET A 1 423 ? 47.241 -20.191 -18.369 1.00 38.62 423 MET A CA 1
ATOM 3206 C C . MET A 1 423 ? 46.703 -21.550 -17.898 1.00 38.62 423 MET A C 1
ATOM 3208 O O . MET A 1 423 ? 46.502 -21.752 -16.701 1.00 38.62 423 MET A O 1
ATOM 3212 N N . ALA A 1 424 ? 46.536 -22.510 -18.814 1.00 41.59 424 ALA A N 1
ATOM 3213 C CA . ALA A 1 424 ? 46.147 -23.878 -18.475 1.00 41.59 424 ALA A CA 1
ATOM 3214 C C . ALA A 1 424 ? 47.231 -24.613 -17.661 1.00 41.59 424 ALA A C 1
ATOM 3216 O O . ALA A 1 424 ? 46.905 -25.344 -16.727 1.00 41.59 424 ALA A O 1
ATOM 3217 N N . GLN A 1 425 ? 48.517 -24.380 -17.952 1.00 43.62 425 GLN A N 1
ATOM 3218 C CA . GLN A 1 425 ? 49.629 -24.939 -17.171 1.00 43.62 425 GLN A CA 1
ATOM 3219 C C . GLN A 1 425 ? 49.732 -24.335 -15.760 1.00 43.62 425 GLN A C 1
ATOM 3221 O O . GLN A 1 425 ? 49.997 -25.065 -14.807 1.00 43.62 425 GLN A O 1
ATOM 3226 N N . LEU A 1 426 ? 49.453 -23.037 -15.598 1.00 39.84 426 LEU A N 1
ATOM 3227 C CA . LEU A 1 426 ? 49.390 -22.373 -14.287 1.00 39.84 426 LEU A CA 1
ATOM 3228 C C . LEU A 1 426 ? 48.221 -22.878 -13.423 1.00 39.84 426 LEU A C 1
ATOM 3230 O O . LEU A 1 426 ? 48.384 -23.066 -12.219 1.00 39.84 426 LEU A O 1
ATOM 3234 N N . LEU A 1 427 ? 47.067 -23.160 -14.035 1.00 39.19 427 LEU A N 1
ATOM 3235 C CA . LEU A 1 427 ? 45.908 -23.739 -13.346 1.00 39.19 427 LEU A CA 1
ATOM 3236 C C . LEU A 1 427 ? 46.127 -25.205 -12.946 1.00 39.19 427 LEU A C 1
ATOM 3238 O O . LEU A 1 427 ? 45.680 -25.613 -11.878 1.00 39.19 427 LEU A O 1
ATOM 3242 N N . LEU A 1 428 ? 46.857 -25.986 -13.748 1.00 40.97 428 LEU A N 1
ATOM 3243 C CA . LEU A 1 428 ? 47.223 -27.366 -13.405 1.00 40.97 428 LEU A CA 1
ATOM 3244 C C . LEU A 1 428 ? 48.314 -27.439 -12.321 1.00 40.97 428 LEU A C 1
ATOM 3246 O O . LEU A 1 428 ? 48.300 -28.358 -11.505 1.00 40.97 428 LEU A O 1
ATOM 3250 N N . ALA A 1 429 ? 49.216 -26.455 -12.255 1.00 41.91 429 ALA A N 1
ATOM 3251 C CA . ALA A 1 429 ? 50.246 -26.377 -11.216 1.00 41.91 429 ALA A CA 1
ATOM 3252 C C . ALA A 1 429 ? 49.702 -25.922 -9.843 1.00 41.91 429 ALA A C 1
ATOM 3254 O O . ALA A 1 429 ? 50.252 -26.301 -8.811 1.00 41.91 429 ALA A O 1
ATOM 3255 N N . GLY A 1 430 ? 48.606 -25.153 -9.809 1.00 37.88 430 GLY A N 1
ATOM 3256 C CA . GLY A 1 430 ? 48.006 -24.626 -8.574 1.00 37.88 430 GLY A CA 1
ATOM 3257 C C . GLY A 1 430 ? 47.121 -25.599 -7.779 1.00 37.88 430 GLY A C 1
ATOM 3258 O O . GLY A 1 430 ? 46.713 -25.265 -6.672 1.00 37.88 430 GLY A O 1
ATOM 3259 N N . VAL A 1 431 ? 46.822 -26.793 -8.306 1.00 39.03 431 VAL A N 1
ATOM 3260 C CA . VAL A 1 431 ? 45.881 -27.756 -7.686 1.00 39.03 431 VAL A CA 1
ATOM 3261 C C . VAL A 1 431 ? 46.591 -28.877 -6.897 1.00 39.03 431 VAL A C 1
ATOM 3263 O O . VAL A 1 431 ? 45.932 -29.689 -6.258 1.00 39.03 431 VAL A O 1
ATOM 3266 N N . SER A 1 432 ? 47.930 -28.915 -6.857 1.00 37.78 432 SER A N 1
ATOM 3267 C CA . SER A 1 432 ? 48.686 -30.033 -6.244 1.00 37.78 432 SER A CA 1
ATOM 3268 C C . SER A 1 432 ? 49.458 -29.724 -4.949 1.00 37.78 432 SER A C 1
ATOM 3270 O O . SER A 1 432 ? 50.290 -30.529 -4.545 1.00 37.78 432 SER A O 1
ATOM 3272 N N . LEU A 1 433 ? 49.195 -28.616 -4.248 1.00 34.25 433 LEU A N 1
ATOM 3273 C CA . LEU A 1 433 ? 49.800 -28.358 -2.930 1.00 34.25 433 LEU A CA 1
ATOM 3274 C C . LEU A 1 433 ? 48.750 -27.835 -1.947 1.00 34.25 433 LEU A C 1
ATOM 3276 O O . LEU A 1 433 ? 48.432 -26.649 -1.951 1.00 34.25 433 LEU A O 1
ATOM 3280 N N . GLY A 1 434 ? 48.223 -28.726 -1.100 1.00 33.19 434 GLY A N 1
ATOM 3281 C CA . GLY A 1 434 ? 47.398 -28.302 0.032 1.00 33.19 434 GLY A CA 1
ATOM 3282 C C . GLY A 1 434 ? 46.446 -29.322 0.658 1.00 33.19 434 GLY A C 1
ATOM 3283 O O . GLY A 1 434 ? 45.393 -28.894 1.109 1.00 33.19 434 GLY A O 1
ATOM 3284 N N . ILE A 1 435 ? 46.765 -30.625 0.708 1.00 29.62 435 ILE A N 1
ATOM 3285 C CA . ILE A 1 435 ? 46.166 -31.578 1.669 1.00 29.62 435 ILE A CA 1
ATOM 3286 C C . ILE A 1 435 ? 47.263 -32.564 2.123 1.00 29.62 435 ILE A C 1
ATOM 3288 O O . ILE A 1 435 ? 47.992 -33.082 1.280 1.00 29.62 435 ILE A O 1
ATOM 3292 N N . VAL A 1 436 ? 47.299 -32.835 3.439 1.00 29.83 436 VAL A N 1
ATOM 3293 C CA . VAL A 1 436 ? 48.223 -33.672 4.252 1.00 29.83 436 VAL A CA 1
ATOM 3294 C C . VAL A 1 436 ? 49.525 -32.939 4.632 1.00 29.83 436 VAL A C 1
ATOM 3296 O O . VAL A 1 436 ? 50.302 -32.592 3.753 1.00 29.83 436 VAL A O 1
ATOM 3299 N N . SER A 1 437 ? 49.836 -32.624 5.896 1.00 36.06 437 SER A N 1
ATOM 3300 C CA . SER A 1 437 ? 49.529 -33.240 7.207 1.00 36.06 437 SER A CA 1
ATOM 3301 C C . SER A 1 437 ? 49.116 -32.239 8.283 1.00 36.06 437 SER A C 1
ATOM 3303 O O . SER A 1 437 ? 49.787 -31.181 8.348 1.00 36.06 437 SER A O 1
#

Solvent-accessible surface area (backbone atoms only — not comparable to full-atom values): 24600 Å² total; per-residue (Å²): 137,81,84,76,58,93,49,45,48,79,40,73,35,39,21,46,42,59,62,93,94,47,88,39,70,74,44,80,46,76,38,92,43,61,68,54,36,44,54,53,25,59,72,33,76,64,31,35,10,24,37,26,43,95,46,36,23,35,29,11,51,47,35,66,66,40,59,58,95,81,46,70,78,20,36,11,32,34,43,72,53,56,72,54,50,64,50,73,63,83,64,69,66,89,74,44,67,89,39,61,70,28,73,41,58,69,56,35,66,77,36,51,60,29,53,27,33,32,65,47,24,60,41,68,62,93,70,75,64,53,42,37,60,50,72,24,38,26,43,54,54,70,40,41,59,74,26,63,66,76,96,62,71,76,43,80,26,75,42,77,78,84,46,56,91,89,62,52,67,49,36,30,29,31,47,52,68,46,87,92,40,73,54,52,74,64,64,52,36,32,41,38,67,77,60,25,43,55,84,54,68,78,66,32,36,79,54,62,63,35,77,42,34,31,43,34,52,19,60,78,68,76,67,26,80,43,12,26,65,27,37,66,18,35,56,48,31,32,23,37,49,33,36,47,45,48,67,27,47,22,71,58,42,42,15,32,74,47,58,75,38,77,57,59,95,89,34,64,34,54,39,30,46,31,37,44,73,64,66,75,44,42,19,38,33,47,46,39,64,86,89,34,73,75,72,44,46,36,34,32,30,87,28,20,25,57,26,26,48,32,38,98,60,60,41,74,44,91,55,38,21,12,23,65,90,51,72,33,81,18,38,15,46,58,80,42,90,84,26,38,45,52,48,50,73,72,54,64,68,52,56,68,71,62,76,78,85,86,81,77,96,72,93,75,92,80,84,89,91,82,75,72,72,66,58,60,55,55,54,55,53,52,52,54,49,50,63,60,53,60,67,61,64,81,76,65,95,68,92,91,66,89,84,74,84,60,90,42,73,68,54,46,50,55,52,54,53,53,51,52,52,54,53,52,50,54,58,62,64,67,73,78,77,89,81,90,133

Radius of gyration: 30.71 Å; Cα contacts (8 Å, |Δi|>4): 815; chains: 1; bounding box: 98×68×69 Å

Foldseek 3Di:
DDDCPPWKDKDLAPQQDDDPPDDFFPDKDFDPDPVVLSVVQSPDLQFFKWKDAPRIIGGGSTGPRHGDPPRSRMMMIGTPDDAFAAADQAPPDPDQLPFDWAQALVSCVVALCQQLQCVQFVGRDHDDPRHRCSPFFFAAPVSCVVSVDDDADEAEDADLLPDPPVADAQHWYAYPQDPVRVQVQRGHIGGAHVQDQQSPHDGGDHAAQAKFDWKAFADDDADLQFKAKTWGGHNNQKIFTFHAEEEDAELQRLCCVQVVHGDDPRVSNVSLVSVVVVVRGQKYWYRHDSSGRRTIMMIGSQFGSNFQQSDPDFAFDPRMAGHDRSPGTFRFDSVPPRRMNGRPSPVVVVVVVVPDDDDDDDDDDDDDDDDPPVVVVVVVVLVVVCVVVVVVVVPDDDPDDPDDDPVDPVSSVVVVVVVVVVVVVVVVVVPPDDDDD

Sequence (437 aa):
MTAQLAQCITFKESICVGPKGVDIDILNTSLPSADDCCKACSTSVECRGWTFKSGSCSLKSLCPLTGWPGDIASTSGATLSPPGPPIPSRCSAEETYGWPKFHSRAELLSSVWATYFERVYGAVPQVGYPICTWDFWYLDRDSYERAGIAGHPVKYVIDWLHGMNHVDVGDLYDVKVTDVNKGSYKNGLWIKHVKGGYGRKGYGAAGNHQWIEVRHQGGGVTGEEVGMWFLYAPGSGVWFNTGRTRVFETHAVAAEQLCGRQVGPNDATEMVRCAAEAGSLDSFQFQYDWDVPENVEIVAVNLQGVYPCGTAASGRVAAFRSGWMASSPCDCDNAARDGFLNCNLNQTVARVRGIGSSTSFATFHSEAVTSAVTGALVVSVALAVCTVFGKKIAGDPRPNVPHQDLSSAETCREYLLKIGWMMAQLLLAGVSLGIVS

Nearest PDB structures (foldseek):
  1hky-assembly1_A  TM=7.341E-01  e=2.582E-02  Eimeria tenella
  2yil-assembly1_A  TM=5.187E-01  e=4.481E-02  Sarcocystis muris
  8qnl-assembly1_F  TM=3.974E-01  e=3.181E-01  Pseudomonas aeruginosa PAO1
  8qnq-assembly1_F  TM=3.876E-01  e=9.580E-01  Pseudomonas aeruginosa PAO1

Mean predicted aligned error: 16.21 Å

Secondary structure (DSSP, 8-state):
-----TTEEEESS--BPPSTT---EEEEEE-S-HHHHHHHHHH-TT-SEEEEETTEEEEES----B--TT-TT-EEEEES-PPPPB-PPTT--S--TT--EESSHHHHHTSTHHHHHHHHHSS--SSS-SEEGGG--EE-HHHHHHHT--SS--EEES-TTT--TT--TT-EEEE---GGGTT-TT-SEEE---S-STTSS-PPBP-TT-EEEEE-B-SSSS-TTSBEEEEE-TTSSEEEE--SEEEESSHHHHHHHHHSSPPPTT-HHHHHHHHHHH-S-SEEEES--TT-TT--EEEESSSBTTSTTSSSS-B--TTEEESGGG-EE--B-TT-TT-B----TTHHHHHHTSS---S---------S-SSHHHHHHHHHHHHHHHHHHHHHTT---TTS------SHHHHHHHHHHHHHHHHHHHHHTTSS----

pLDDT: mean 73.02, std 21.6, range [25.02, 98.5]